Protein AF-0000000074337433 (afdb_homodimer)

InterPro domains:
  IPR002885 Pentatricopeptide repeat [PF01535] (110-138)
  IPR002885 Pentatricopeptide repeat [PF01535] (180-199)
  IPR002885 Pentatricopeptide repeat [PF01535] (210-237)
  IPR002885 Pentatricopeptide repeat [TIGR00756] (15-44)
  IPR002885 Pentatricopeptide repeat [TIGR00756] (110-143)
  IPR011990 Tetratricopeptide-like helical domain superfamily [G3DSA:1.25.40.10] (12-173)
  IPR011990 Tetratricopeptide-like helical domain superfamily [G3DSA:1.25.40.10] (174-321)
  IPR046848 E motif [PF20431] (252-314)
  IPR046960 Pentatricopeptide repeat-containing protein At4g14850-like, plant [PTHR47926] (15-316)

Foldseek 3Di:
DLPVQVVDPLVSLLVVLQVCVVVPVLVVLLSNVVSCVVVVNDHDPSSLLSNLSSCLLQLPLVSNVVSCVVCVVPQDQVNLLSVLLSCLLSPNLVVSVVSLVPHDDHDPSSLLSNLLSLLLVLVLVVSVVSVVVCVVVVPQDEPSNLLSNLLSQQQNADPPPPPVSSNVRVPSVDRSVPRPRPDLGPLVVNVVCLVCCCVPRNYDDDLSSLLSNLLNCLQNVVLVVNVVSQVPDPDHHALSNLVSNLLSCLVVLVLVSNVVSLVRHCVRPVLALVSLVSNLSSCVVVVVVVVNVVSVVSNVVSVSPPVPCCCVSVPHNPPVVD/DLPPQVVDPLVSLLVVLQVCVVVPVLVVLLSNVVSCVVVVNDHDPSSLLSNLSSCLLQLPLVSNVVSCVVCVVPQDQVNLLSVLLSCLLSVNLVVSVVSLVPHDDHDPSSLLSNLLSLLLVQVLVVSVVSVVVCVVVVPQDEPSNLLSNLLSQQQNADPPPPPVSSLLRVPSVDNSQPRPSQDLGVLVVNVVCLVCCCVPRNYDDDLSSLLSNLLNCLQNVVLVVNVVSQVPDPDHHALSNLVSNLLSCLVVLVLVSNVVSLVRHCVRPVLALVSLVSNLSSCVVVVVVVVNVVSVVSNVVSVSPDVPVCCPSVPHNPPVPD

Sequence (644 aa):
MGGEYLNMGRDDVGTMMVWYVQVKVFYECLEIYDQMVELKVKPDNIAFVAVSGACVCVGKLEKGKEVHEYIERRMDSFLCTTFVDFYAKCGCIGTAIGIFETSKDKHLLTWNAILVGFAMHGHGEMLLSYFSKMVKNRVKLDEVTFLGVLVGCIVTWNGVEDRDRGRRYREFANYVTMVGCNNAGLIDEARGLFDEMESVYGVPKELKHYGCMADLLGRAGLIKEAINMIENMPMAGDVFVWGSLLGDCRLHGNVEVAEKDAEHIMEISPEDGGVYSTMADIYANAKRWDDLTKIRSLRDSRRVNKNVGCSLLQLDSAQWRSMGGEYLNMGRDDVGTMMVWYVQVKVFYECLEIYDQMVELKVKPDNIAFVAVSGACVCVGKLEKGKEVHEYIERRMDSFLCTTFVDFYAKCGCIGTAIGIFETSKDKHLLTWNAILVGFAMHGHGEMLLSYFSKMVKNRVKLDEVTFLGVLVGCIVTWNGVEDRDRGRRYREFANYVTMVGCNNAGLIDEARGLFDEMESVYGVPKELKHYGCMADLLGRAGLIKEAINMIENMPMAGDVFVWGSLLGDCRLHGNVEVAEKDAEHIMEISPEDGGVYSTMADIYANAKRWDDLTKIRSLRDSRRVNKNVGCSLLQLDSAQWRS

Radius of gyration: 23.96 Å; Cα contacts (8 Å, |Δi|>4): 989; chains: 2; bounding box: 66×58×56 Å

Structure (mmCIF, N/CA/C/O backbone):
data_AF-0000000074337433-model_v1
#
loop_
_entity.id
_entity.type
_entity.pdbx_description
1 polymer 'Pentatricopeptide repeat (PPR) superfamily protein'
#
loop_
_atom_site.group_PDB
_atom_site.id
_atom_site.type_symbol
_atom_site.label_atom_id
_atom_site.label_alt_id
_atom_site.label_comp_id
_atom_site.label_asym_id
_atom_site.label_entity_id
_atom_site.label_seq_id
_atom_site.pdbx_PDB_ins_code
_atom_site.Cartn_x
_atom_site.Cartn_y
_atom_site.Cartn_z
_atom_site.occupancy
_atom_site.B_iso_or_equiv
_atom_site.auth_seq_id
_atom_site.auth_comp_id
_atom_site.auth_asym_id
_atom_site.auth_atom_id
_atom_site.pdbx_PDB_model_num
ATOM 1 N N . MET A 1 1 ? -18.562 -11.977 -17.047 1 33.38 1 MET A N 1
ATOM 2 C CA . MET A 1 1 ? -18.125 -12.391 -15.719 1 33.38 1 MET A CA 1
ATOM 3 C C . MET A 1 1 ? -18.875 -11.633 -14.641 1 33.38 1 MET A C 1
ATOM 5 O O . MET A 1 1 ? -18.797 -11.977 -13.461 1 33.38 1 MET A O 1
ATOM 9 N N . GLY A 1 2 ? -19.438 -10.555 -15.008 1 39 2 GLY A N 1
ATOM 10 C CA . GLY A 1 2 ? -20.219 -9.609 -14.219 1 39 2 GLY A CA 1
ATOM 11 C C . GLY A 1 2 ? -21.469 -10.219 -13.625 1 39 2 GLY A C 1
ATOM 12 O O . GLY A 1 2 ? -21.984 -9.727 -12.617 1 39 2 GLY A O 1
ATOM 13 N N . GLY A 1 3 ? -21.953 -11.164 -14.344 1 41.81 3 GLY A N 1
ATOM 14 C CA . GLY A 1 3 ? -23.312 -11.555 -14.023 1 41.81 3 GLY A CA 1
ATOM 15 C C . GLY A 1 3 ? -23.422 -12.32 -12.719 1 41.81 3 GLY A C 1
ATOM 16 O O . GLY A 1 3 ? -24.5 -12.391 -12.125 1 41.81 3 GLY A O 1
ATOM 17 N N . GLU A 1 4 ? -22.422 -13.047 -12.422 1 48.38 4 GLU A N 1
ATOM 18 C CA . GLU A 1 4 ? -22.609 -14 -11.328 1 48.38 4 GLU A CA 1
ATOM 19 C C . GLU A 1 4 ? -22.641 -13.297 -9.977 1 48.38 4 GLU A C 1
ATOM 21 O O . GLU A 1 4 ? -23.219 -13.812 -9.023 1 48.38 4 GLU A O 1
ATOM 26 N N . TYR A 1 5 ? -22.062 -12.18 -9.938 1 51.59 5 TYR A N 1
ATOM 27 C CA . TYR A 1 5 ? -21.984 -11.609 -8.602 1 51.59 5 TYR A CA 1
ATOM 28 C C . TYR A 1 5 ? -23.344 -11.094 -8.148 1 51.59 5 TYR A C 1
ATOM 30 O O . TYR A 1 5 ? -23.625 -11.047 -6.945 1 51.59 5 TYR A O 1
ATOM 38 N N . LEU A 1 6 ? -24.156 -10.727 -9.172 1 49.97 6 LEU A N 1
ATOM 39 C CA . LEU A 1 6 ? -25.391 -10.031 -8.828 1 49.97 6 LEU A CA 1
ATOM 40 C C . LEU A 1 6 ? -26.438 -11.008 -8.305 1 49.97 6 LEU A C 1
ATOM 42 O O . LEU A 1 6 ? -27.484 -10.594 -7.785 1 49.97 6 LEU A O 1
ATOM 46 N N . ASN A 1 7 ? -26.141 -12.266 -8.5 1 50.66 7 ASN A N 1
ATOM 47 C CA . ASN A 1 7 ? -27.141 -13.117 -7.875 1 50.66 7 ASN A CA 1
ATOM 48 C C . ASN A 1 7 ? -27 -13.133 -6.355 1 50.66 7 ASN A C 1
ATOM 50 O O . ASN A 1 7 ? -27.797 -13.766 -5.66 1 50.66 7 ASN A O 1
ATOM 54 N N . MET A 1 8 ? -26.047 -12.383 -5.918 1 52.62 8 MET A N 1
ATOM 55 C CA . MET A 1 8 ? -25.875 -12.312 -4.469 1 52.62 8 MET A CA 1
ATOM 56 C C . MET A 1 8 ? -26.734 -11.203 -3.875 1 52.62 8 MET A C 1
ATOM 58 O O . MET A 1 8 ? -27.109 -10.258 -4.574 1 52.62 8 MET A O 1
ATOM 62 N N . GLY A 1 9 ? -27.406 -11.453 -2.879 1 56.41 9 GLY A N 1
ATOM 63 C CA . GLY A 1 9 ? -28.141 -10.414 -2.168 1 56.41 9 GLY A CA 1
ATOM 64 C C . GLY A 1 9 ? -27.359 -9.117 -2.055 1 56.41 9 GLY A C 1
ATOM 65 O O . GLY A 1 9 ? -26.125 -9.117 -2.123 1 56.41 9 GLY A O 1
ATOM 66 N N . ARG A 1 10 ? -28.062 -7.957 -2.215 1 52.97 10 ARG A N 1
ATOM 67 C CA . ARG A 1 10 ? -27.547 -6.598 -2.227 1 52.97 10 ARG A CA 1
ATOM 68 C C . ARG A 1 10 ? -26.375 -6.453 -1.255 1 52.97 10 ARG A C 1
ATOM 70 O O . ARG A 1 10 ? -25.344 -5.863 -1.595 1 52.97 10 ARG A O 1
ATOM 77 N N . ASP A 1 11 ? -26.562 -7.008 -0.045 1 59.69 11 ASP A N 1
ATOM 78 C CA . ASP A 1 11 ? -25.562 -6.867 1.013 1 59.69 11 ASP A CA 1
ATOM 79 C C . ASP A 1 11 ? -24.297 -7.629 0.668 1 59.69 11 ASP A C 1
ATOM 81 O O . ASP A 1 11 ? -23.188 -7.211 1.041 1 59.69 11 ASP A O 1
ATOM 85 N N . ASP A 1 12 ? -24.438 -8.438 -0.288 1 72.38 12 ASP A N 1
ATOM 86 C CA . ASP A 1 12 ? -23.312 -9.297 -0.619 1 72.38 12 ASP A CA 1
ATOM 87 C C . ASP A 1 12 ? -22.406 -8.648 -1.668 1 72.38 12 ASP A C 1
ATOM 89 O O . ASP A 1 12 ? -21.188 -8.781 -1.61 1 72.38 12 ASP A O 1
ATOM 93 N N . VAL A 1 13 ? -23.125 -7.727 -2.387 1 81.81 13 VAL A N 1
ATOM 94 C CA . VAL A 1 13 ? -22.359 -7.137 -3.482 1 81.81 13 VAL A CA 1
ATOM 95 C C . VAL A 1 13 ? -21.391 -6.09 -2.934 1 81.81 13 VAL A C 1
ATOM 97 O O . VAL A 1 13 ? -20.219 -6.051 -3.318 1 81.81 13 VAL A O 1
ATOM 100 N N . GLY A 1 14 ? -21.891 -5.262 -1.968 1 83.44 14 GLY A N 1
ATOM 101 C CA . GLY A 1 14 ? -21.016 -4.289 -1.318 1 83.44 14 GLY A CA 1
ATOM 102 C C . GLY A 1 14 ? -19.844 -4.922 -0.599 1 83.44 14 GLY A C 1
ATOM 103 O O . GLY A 1 14 ? -18.719 -4.426 -0.679 1 83.44 14 GLY A O 1
ATOM 104 N N . THR A 1 15 ? -20.141 -6.004 0.014 1 83.62 15 THR A N 1
ATOM 105 C CA . THR A 1 15 ? -19.109 -6.727 0.737 1 83.62 15 THR A CA 1
ATOM 106 C C . THR A 1 15 ? -18.047 -7.254 -0.224 1 83.62 15 THR A C 1
ATOM 108 O O . THR A 1 15 ? -16.844 -7.156 0.053 1 83.62 15 THR A O 1
ATOM 111 N N . MET A 1 16 ? -18.5 -7.746 -1.313 1 84.38 16 MET A N 1
ATOM 112 C CA . MET A 1 16 ? -17.578 -8.258 -2.328 1 84.38 16 MET A CA 1
ATOM 113 C C . MET A 1 16 ? -16.703 -7.141 -2.879 1 84.38 16 MET A C 1
ATOM 115 O O . MET A 1 16 ? -15.5 -7.328 -3.064 1 84.38 16 MET A O 1
ATOM 119 N N . MET A 1 17 ? -17.297 -6.035 -3.143 1 90.06 17 MET A N 1
ATOM 120 C CA . MET A 1 17 ? -16.562 -4.883 -3.658 1 90.06 17 MET A CA 1
ATOM 121 C C . MET A 1 17 ? -15.469 -4.461 -2.688 1 90.06 17 MET A C 1
ATOM 123 O O . MET A 1 17 ? -14.336 -4.211 -3.096 1 90.06 17 MET A O 1
ATOM 127 N N . VAL A 1 18 ? -15.797 -4.426 -1.445 1 89.25 18 VAL A N 1
ATOM 128 C CA . VAL A 1 18 ? -14.836 -4.047 -0.409 1 89.25 18 VAL A CA 1
ATOM 129 C C . VAL A 1 18 ? -13.688 -5.051 -0.379 1 89.25 18 VAL A C 1
ATOM 131 O O . VAL A 1 18 ? -12.523 -4.664 -0.286 1 89.25 18 VAL A O 1
ATOM 134 N N . TRP A 1 19 ? -14.047 -6.262 -0.498 1 84.94 19 TRP A N 1
ATOM 135 C CA . TRP A 1 19 ? -13.016 -7.301 -0.49 1 84.94 19 TRP A CA 1
ATOM 136 C C . TRP A 1 19 ? -12.062 -7.125 -1.666 1 84.94 19 TRP A C 1
ATOM 138 O O . TRP A 1 19 ? -10.844 -7.234 -1.504 1 84.94 19 TRP A O 1
ATOM 148 N N . TYR A 1 20 ? -12.562 -6.832 -2.855 1 83.44 20 TYR A N 1
ATOM 149 C CA . TYR A 1 20 ? -11.742 -6.629 -4.043 1 83.44 20 TYR A CA 1
ATOM 150 C C . TYR A 1 20 ? -10.773 -5.469 -3.846 1 83.44 20 TYR A C 1
ATOM 152 O O . TYR A 1 20 ? -9.609 -5.555 -4.238 1 83.44 20 TYR A O 1
ATOM 160 N N . VAL A 1 21 ? -11.203 -4.441 -3.201 1 84.75 21 VAL A N 1
ATOM 161 C CA . VAL A 1 21 ? -10.352 -3.285 -2.949 1 84.75 21 VAL A CA 1
ATOM 162 C C . VAL A 1 21 ? -9.266 -3.654 -1.939 1 84.75 21 VAL A C 1
ATOM 164 O O . VAL A 1 21 ? -8.094 -3.297 -2.113 1 84.75 21 VAL A O 1
ATOM 167 N N . GLN A 1 22 ? -9.664 -4.391 -0.957 1 79.12 22 GLN A N 1
ATOM 168 C CA . GLN A 1 22 ? -8.742 -4.773 0.102 1 79.12 22 GLN A CA 1
ATOM 169 C C . GLN A 1 22 ? -7.609 -5.645 -0.442 1 79.12 22 GLN A C 1
ATOM 171 O O . GLN A 1 22 ? -6.469 -5.547 0.013 1 79.12 22 GLN A O 1
ATOM 176 N N . VAL A 1 23 ? -7.996 -6.477 -1.445 1 73.38 23 VAL A N 1
ATOM 177 C CA . VAL A 1 23 ? -6.973 -7.355 -1.995 1 73.38 23 VAL A CA 1
ATOM 178 C C . VAL A 1 23 ? -6.363 -6.723 -3.244 1 73.38 23 VAL A C 1
ATOM 180 O O . VAL A 1 23 ? -5.684 -7.398 -4.02 1 73.38 23 VAL A O 1
ATOM 183 N N . LYS A 1 24 ? -6.754 -5.488 -3.559 1 75.56 24 LYS A N 1
ATOM 184 C CA . LYS A 1 24 ? -6.152 -4.633 -4.574 1 75.56 24 LYS A CA 1
ATOM 185 C C . LYS A 1 24 ? -6.566 -5.066 -5.977 1 75.56 24 LYS A C 1
ATOM 187 O O . LYS A 1 24 ? -5.777 -4.977 -6.922 1 75.56 24 LYS A O 1
ATOM 192 N N . VAL A 1 25 ? -7.578 -5.715 -6.074 1 78.75 25 VAL A N 1
ATOM 193 C CA . VAL A 1 25 ? -8.195 -6.035 -7.355 1 78.75 25 VAL A CA 1
ATOM 194 C C . VAL A 1 25 ? -9.242 -4.98 -7.707 1 78.75 25 VAL A C 1
ATOM 196 O O . VAL A 1 25 ? -10.445 -5.242 -7.645 1 78.75 25 VAL A O 1
ATOM 199 N N . PHE A 1 26 ? -8.812 -3.898 -8.141 1 82.62 26 PHE A N 1
ATOM 200 C CA . PHE A 1 26 ? -9.609 -2.678 -8.227 1 82.62 26 PHE A CA 1
ATOM 201 C C . PHE A 1 26 ? -10.523 -2.715 -9.445 1 82.62 26 PHE A C 1
ATOM 203 O O . PHE A 1 26 ? -11.68 -2.283 -9.375 1 82.62 26 PHE A O 1
ATOM 210 N N . TYR A 1 27 ? -10.047 -3.252 -10.508 1 81.69 27 TYR A N 1
ATOM 211 C CA . TYR A 1 27 ? -10.812 -3.217 -11.75 1 81.69 27 TYR A CA 1
ATOM 212 C C . TYR A 1 27 ? -12.055 -4.094 -11.648 1 81.69 27 TYR A C 1
ATOM 214 O O . TYR A 1 27 ? -13.094 -3.766 -12.219 1 81.69 27 TYR A O 1
ATOM 222 N N . GLU A 1 28 ? -11.883 -5.18 -10.93 1 82.38 28 GLU A N 1
ATOM 223 C CA . GLU A 1 28 ? -13.062 -6.008 -10.703 1 82.38 28 GLU A CA 1
ATOM 224 C C . GLU A 1 28 ? -14.117 -5.262 -9.898 1 82.38 28 GLU A C 1
ATOM 226 O O . GLU A 1 28 ? -15.32 -5.391 -10.164 1 82.38 28 GLU A O 1
ATOM 231 N N . CYS A 1 29 ? -13.672 -4.547 -8.914 1 89.88 29 CYS A N 1
ATOM 232 C CA . CYS A 1 29 ? -14.586 -3.721 -8.141 1 89.88 29 CYS A CA 1
ATOM 233 C C . CYS A 1 29 ? -15.336 -2.748 -9.039 1 89.88 29 CYS A C 1
ATOM 235 O O . CYS A 1 29 ? -16.562 -2.627 -8.953 1 89.88 29 CYS A O 1
ATOM 237 N N . LEU A 1 30 ? -14.625 -2.113 -9.953 1 92.88 30 LEU A N 1
ATOM 238 C CA . LEU A 1 30 ? -15.234 -1.148 -10.867 1 92.88 30 LEU A CA 1
ATOM 239 C C . LEU A 1 30 ? -16.234 -1.831 -11.797 1 92.88 30 LEU A C 1
ATOM 241 O O . LEU A 1 30 ? -17.297 -1.281 -12.078 1 92.88 30 LEU A O 1
ATOM 245 N N . GLU A 1 31 ? -15.836 -3 -12.219 1 90.38 31 GLU A N 1
ATOM 246 C CA . GLU A 1 31 ? -16.719 -3.75 -13.102 1 90.38 31 GLU A CA 1
ATOM 247 C C . GLU A 1 31 ? -18.016 -4.121 -12.391 1 90.38 31 GLU A C 1
ATOM 249 O O . GLU A 1 31 ? -19.094 -4.059 -12.992 1 90.38 31 GLU A O 1
ATOM 254 N N . ILE A 1 32 ? -17.922 -4.559 -11.18 1 90.94 32 ILE A N 1
ATOM 255 C CA . ILE A 1 32 ? -19.109 -4.906 -10.406 1 90.94 32 ILE A CA 1
ATOM 256 C C . ILE A 1 32 ? -20.016 -3.684 -10.281 1 90.94 32 ILE A C 1
ATOM 258 O O . ILE A 1 32 ? -21.234 -3.783 -10.461 1 90.94 32 ILE A O 1
ATOM 262 N N . TYR A 1 33 ? -19.438 -2.551 -9.992 1 94.19 33 TYR A N 1
ATOM 263 C CA . TYR A 1 33 ? -20.219 -1.323 -9.898 1 94.19 33 TYR A CA 1
ATOM 264 C C . TYR A 1 33 ? -20.922 -1.027 -11.211 1 94.19 33 TYR A C 1
ATOM 266 O O . TYR A 1 33 ? -22.109 -0.685 -11.219 1 94.19 33 TYR A O 1
ATOM 274 N N . ASP A 1 34 ? -20.203 -1.129 -12.273 1 92.94 34 ASP A N 1
ATOM 275 C CA . ASP A 1 34 ? -20.781 -0.875 -13.586 1 92.94 34 ASP A CA 1
ATOM 276 C C . ASP A 1 34 ? -21.969 -1.809 -13.852 1 92.94 34 ASP A C 1
ATOM 278 O O . ASP A 1 34 ? -22.984 -1.39 -14.414 1 92.94 34 ASP A O 1
ATOM 282 N N . GLN A 1 35 ? -21.766 -3.002 -13.477 1 89.94 35 GLN A N 1
ATOM 283 C CA . GLN A 1 35 ? -22.844 -3.971 -13.641 1 89.94 35 GLN A CA 1
ATOM 284 C C . GLN A 1 35 ? -24.062 -3.594 -12.797 1 89.94 35 GLN A C 1
ATOM 286 O O . GLN A 1 35 ? -25.203 -3.738 -13.242 1 89.94 35 GLN A O 1
ATOM 291 N N . MET A 1 36 ? -23.828 -3.125 -11.57 1 89.19 36 MET A N 1
ATOM 292 C CA . MET A 1 36 ? -24.922 -2.682 -10.719 1 89.19 36 MET A CA 1
ATOM 293 C C . MET A 1 36 ? -25.719 -1.562 -11.398 1 89.19 36 MET A C 1
ATOM 295 O O . MET A 1 36 ? -26.953 -1.585 -11.406 1 89.19 36 MET A O 1
ATOM 299 N N . VAL A 1 37 ? -25.016 -0.656 -11.93 1 88.38 37 VAL A N 1
ATOM 300 C CA . VAL A 1 37 ? -25.656 0.489 -12.578 1 88.38 37 VAL A CA 1
ATOM 301 C C . VAL A 1 37 ? -26.422 0.026 -13.82 1 88.38 37 VAL A C 1
ATOM 303 O O . VAL A 1 37 ? -27.562 0.437 -14.039 1 88.38 37 VAL A O 1
ATOM 306 N N . GLU A 1 38 ? -25.781 -0.827 -14.578 1 89.38 38 GLU A N 1
ATOM 307 C CA . GLU A 1 38 ? -26.391 -1.332 -15.797 1 89.38 38 GLU A CA 1
ATOM 308 C C . GLU A 1 38 ? -27.688 -2.094 -15.492 1 89.38 38 GLU A C 1
ATOM 310 O O . GLU A 1 38 ? -28.672 -1.969 -16.219 1 89.38 38 GLU A O 1
ATOM 315 N N . LEU A 1 39 ? -27.641 -2.84 -14.43 1 88.5 39 LEU A N 1
ATOM 316 C CA . LEU A 1 39 ? -28.781 -3.666 -14.062 1 88.5 39 LEU A CA 1
ATOM 317 C C . LEU A 1 39 ? -29.766 -2.887 -13.18 1 88.5 39 LEU A C 1
ATOM 319 O O . LEU A 1 39 ? -30.734 -3.449 -12.672 1 88.5 39 LEU A O 1
ATOM 323 N N . LYS A 1 40 ? -29.484 -1.6 -12.891 1 87.25 40 LYS A N 1
ATOM 324 C CA . LYS A 1 40 ? -30.312 -0.682 -12.133 1 87.25 40 LYS A CA 1
ATOM 325 C C . LYS A 1 40 ? -30.469 -1.137 -10.68 1 87.25 40 LYS A C 1
ATOM 327 O O . LYS A 1 40 ? -31.547 -1.066 -10.109 1 87.25 40 LYS A O 1
ATOM 332 N N . VAL A 1 41 ? -29.469 -1.808 -10.266 1 86.56 41 VAL A N 1
ATOM 333 C CA . VAL A 1 41 ? -29.375 -2.105 -8.836 1 86.56 41 VAL A CA 1
ATOM 334 C C . VAL A 1 41 ? -28.781 -0.914 -8.102 1 86.56 41 VAL A C 1
ATOM 336 O O . VAL A 1 41 ? -27.688 -0.457 -8.438 1 86.56 41 VAL A O 1
ATOM 339 N N . LYS A 1 42 ? -29.453 -0.406 -7.137 1 85.5 42 LYS A N 1
ATOM 340 C CA . LYS A 1 42 ? -28.984 0.78 -6.422 1 85.5 42 LYS A CA 1
ATOM 341 C C . LYS A 1 42 ? -27.812 0.447 -5.512 1 85.5 42 LYS A C 1
ATOM 343 O O . LYS A 1 42 ? -27.953 -0.321 -4.559 1 85.5 42 LYS A O 1
ATOM 348 N N . PRO A 1 43 ? -26.703 1.054 -5.758 1 87.81 43 PRO A N 1
ATOM 349 C CA . PRO A 1 43 ? -25.578 0.831 -4.859 1 87.81 43 PRO A CA 1
ATOM 350 C C . PRO A 1 43 ? -25.781 1.463 -3.484 1 87.81 43 PRO A C 1
ATOM 352 O O . PRO A 1 43 ? -26.453 2.49 -3.367 1 87.81 43 PRO A O 1
ATOM 355 N N . ASP A 1 44 ? -25.281 0.839 -2.475 1 86.75 44 ASP A N 1
ATOM 356 C CA . ASP A 1 44 ? -25.344 1.409 -1.133 1 86.75 44 ASP A CA 1
ATOM 357 C C . ASP A 1 44 ? -24.078 2.18 -0.802 1 86.75 44 ASP A C 1
ATOM 359 O O . ASP A 1 44 ? -23.188 2.307 -1.645 1 86.75 44 ASP A O 1
ATOM 363 N N . ASN A 1 45 ? -23.953 2.75 0.383 1 87.25 45 ASN A N 1
ATOM 364 C CA . ASN A 1 45 ? -22.828 3.582 0.793 1 87.25 45 ASN A CA 1
ATOM 365 C C . ASN A 1 45 ? -21.516 2.807 0.744 1 87.25 45 ASN A C 1
ATOM 367 O O . ASN A 1 45 ? -20.469 3.357 0.369 1 87.25 45 ASN A O 1
ATOM 371 N N . ILE A 1 46 ? -21.656 1.556 1.062 1 89 46 ILE A N 1
ATOM 372 C CA . ILE A 1 46 ? -20.469 0.72 1.074 1 89 46 ILE A CA 1
ATOM 373 C C . ILE A 1 46 ? -19.922 0.58 -0.345 1 89 46 ILE A C 1
ATOM 375 O O . ILE A 1 46 ? -18.703 0.626 -0.557 1 89 46 ILE A O 1
ATOM 379 N N . ALA A 1 47 ? -20.812 0.395 -1.235 1 90.56 47 ALA A N 1
ATOM 380 C CA . ALA A 1 47 ? -20.406 0.294 -2.639 1 90.56 47 ALA A CA 1
ATOM 381 C C . ALA A 1 47 ? -19.766 1.588 -3.121 1 90.56 47 ALA A C 1
ATOM 383 O O . ALA A 1 47 ? -18.766 1.558 -3.852 1 90.56 47 ALA A O 1
ATOM 384 N N . PHE A 1 48 ? -20.297 2.693 -2.709 1 92.31 48 PHE A N 1
ATOM 385 C CA . PHE A 1 48 ? -19.75 3.986 -3.117 1 92.31 48 PHE A CA 1
ATOM 386 C C . PHE A 1 48 ? -18.359 4.195 -2.545 1 92.31 48 PHE A C 1
ATOM 388 O O . PHE A 1 48 ? -17.469 4.707 -3.23 1 92.31 48 PHE A O 1
ATOM 395 N N . VAL A 1 49 ? -18.141 3.795 -1.301 1 92.19 49 VAL A N 1
ATOM 396 C CA . VAL A 1 49 ? -16.828 3.904 -0.673 1 92.19 49 VAL A CA 1
ATOM 397 C C . VAL A 1 49 ? -15.82 3.016 -1.407 1 92.19 49 VAL A C 1
ATOM 399 O O . VAL A 1 49 ? -14.719 3.457 -1.748 1 92.19 49 VAL A O 1
ATOM 402 N N . ALA A 1 50 ? -16.25 1.81 -1.741 1 93.44 50 ALA A N 1
ATOM 403 C CA . ALA A 1 50 ? -15.367 0.848 -2.404 1 93.44 50 ALA A CA 1
ATOM 404 C C . ALA A 1 50 ? -14.977 1.33 -3.799 1 93.44 50 ALA A C 1
ATOM 406 O O . ALA A 1 50 ? -13.797 1.305 -4.164 1 93.44 50 ALA A O 1
ATOM 407 N N . VAL A 1 51 ? -15.992 1.816 -4.547 1 95.25 51 VAL A N 1
ATOM 408 C CA . VAL A 1 51 ? -15.719 2.217 -5.922 1 95.25 51 VAL A CA 1
ATOM 409 C C . VAL A 1 51 ? -14.852 3.475 -5.938 1 95.25 51 VAL A C 1
ATOM 411 O O . VAL A 1 51 ? -13.961 3.613 -6.777 1 95.25 51 VAL A O 1
ATOM 414 N N . SER A 1 52 ? -15.078 4.406 -5.047 1 93.81 52 SER A N 1
ATOM 415 C CA . SER A 1 52 ? -14.25 5.605 -4.957 1 93.81 52 SER A CA 1
ATOM 416 C C . SER A 1 52 ? -12.797 5.25 -4.648 1 93.81 52 SER A C 1
ATOM 418 O O . SER A 1 52 ? -11.875 5.812 -5.242 1 93.81 52 SER A O 1
ATOM 420 N N . GLY A 1 53 ? -12.602 4.285 -3.666 1 88.81 53 GLY A N 1
ATOM 421 C CA . GLY A 1 53 ? -11.266 3.816 -3.34 1 88.81 53 GLY A CA 1
ATOM 422 C C . GLY A 1 53 ? -10.562 3.164 -4.512 1 88.81 53 GLY A C 1
ATOM 423 O O . GLY A 1 53 ? -9.375 3.4 -4.738 1 88.81 53 GLY A O 1
ATOM 424 N N . ALA A 1 54 ? -11.336 2.373 -5.223 1 87.69 54 ALA A N 1
ATOM 425 C CA . ALA A 1 54 ? -10.773 1.729 -6.406 1 87.69 54 ALA A CA 1
ATOM 426 C C . ALA A 1 54 ? -10.359 2.764 -7.449 1 87.69 54 ALA A C 1
ATOM 428 O O . ALA A 1 54 ? -9.281 2.662 -8.039 1 87.69 54 ALA A O 1
ATOM 429 N N . CYS A 1 55 ? -11.203 3.77 -7.621 1 89.56 55 CYS A N 1
ATOM 430 C CA . CYS A 1 55 ? -10.914 4.824 -8.586 1 89.56 55 CYS A CA 1
ATOM 431 C C . CYS A 1 55 ? -9.641 5.574 -8.211 1 89.56 55 CYS A C 1
ATOM 433 O O . CYS A 1 55 ? -8.836 5.91 -9.078 1 89.56 55 CYS A O 1
ATOM 435 N N . VAL A 1 56 ? -9.43 5.832 -6.922 1 83.56 56 VAL A N 1
ATOM 436 C CA . VAL A 1 56 ? -8.234 6.52 -6.445 1 83.56 56 VAL A CA 1
ATOM 437 C C . VAL A 1 56 ? -6.992 5.688 -6.762 1 83.56 56 VAL A C 1
ATOM 439 O O . VAL A 1 56 ? -6.012 6.203 -7.297 1 83.56 56 VAL A O 1
ATOM 442 N N . CYS A 1 57 ? -7.125 4.387 -6.555 1 74.69 57 CYS A N 1
ATOM 443 C CA . CYS A 1 57 ? -5.973 3.5 -6.664 1 74.69 57 CYS A CA 1
ATOM 444 C C . CYS A 1 57 ? -5.559 3.318 -8.117 1 74.69 57 CYS A C 1
ATOM 446 O O . CYS A 1 57 ? -4.367 3.205 -8.422 1 74.69 57 CYS A O 1
ATOM 448 N N . VAL A 1 58 ? -6.555 3.379 -9 1 74.69 58 VAL A N 1
ATOM 449 C CA . VAL A 1 58 ? -6.207 3.135 -10.398 1 74.69 58 VAL A CA 1
ATOM 450 C C . VAL A 1 58 ? -6.172 4.457 -11.164 1 74.69 58 VAL A C 1
ATOM 452 O O . VAL A 1 58 ? -5.926 4.473 -12.375 1 74.69 58 VAL A O 1
ATOM 455 N N . GLY A 1 59 ? -6.48 5.551 -10.555 1 76.31 59 GLY A N 1
ATOM 456 C CA . GLY A 1 59 ? -6.398 6.867 -11.172 1 76.31 59 GLY A CA 1
ATOM 457 C C . GLY A 1 59 ? -7.52 7.133 -12.156 1 76.31 59 GLY A C 1
ATOM 458 O O . GLY A 1 59 ? -7.293 7.727 -13.219 1 76.31 59 GLY A O 1
ATOM 459 N N . LYS A 1 60 ? -8.602 6.602 -11.922 1 88.44 60 LYS A N 1
ATOM 460 C CA . LYS A 1 60 ? -9.75 6.82 -12.789 1 88.44 60 LYS A CA 1
ATOM 461 C C . LYS A 1 60 ? -10.625 7.961 -12.273 1 88.44 60 LYS A C 1
ATOM 463 O O . LYS A 1 60 ? -11.727 7.727 -11.773 1 88.44 60 LYS A O 1
ATOM 468 N N . LEU A 1 61 ? -10.227 9.164 -12.453 1 89.81 61 LEU A N 1
ATOM 469 C CA . LEU A 1 61 ? -10.898 10.375 -11.992 1 89.81 61 LEU A CA 1
ATOM 470 C C . LEU A 1 61 ? -12.281 10.508 -12.625 1 89.81 61 LEU A C 1
ATOM 472 O O . LEU A 1 61 ? -13.258 10.805 -11.945 1 89.81 61 LEU A O 1
ATOM 476 N N . GLU A 1 62 ? -12.297 10.219 -13.961 1 93.81 62 GLU A N 1
ATOM 477 C CA . GLU A 1 62 ? -13.555 10.398 -14.672 1 93.81 62 GLU A CA 1
ATOM 478 C C . GLU A 1 62 ? -14.625 9.445 -14.156 1 93.81 62 GLU A C 1
ATOM 480 O O . GLU A 1 62 ? -15.789 9.828 -14.008 1 93.81 62 GLU A O 1
ATOM 485 N N . LYS A 1 63 ? -14.219 8.25 -13.875 1 94.06 63 LYS A N 1
ATOM 486 C CA . LYS A 1 63 ? -15.172 7.297 -13.312 1 94.06 63 LYS A CA 1
ATOM 487 C C . LYS A 1 63 ? -15.648 7.746 -11.938 1 94.06 63 LYS A C 1
ATOM 489 O O . LYS A 1 63 ? -16.844 7.652 -11.633 1 94.06 63 LYS A O 1
ATOM 494 N N . GLY A 1 64 ? -14.75 8.195 -11.117 1 95.12 64 GLY A N 1
ATOM 495 C CA . GLY A 1 64 ? -15.125 8.719 -9.812 1 95.12 64 GLY A CA 1
ATOM 496 C C . GLY A 1 64 ? -16.094 9.891 -9.898 1 95.12 64 GLY A C 1
ATOM 497 O O . GLY A 1 64 ? -17 10.008 -9.086 1 95.12 64 GLY A O 1
ATOM 498 N N . LYS A 1 65 ? -15.875 10.727 -10.852 1 95.56 65 LYS A N 1
ATOM 499 C CA . LYS A 1 65 ? -16.781 11.852 -11.078 1 95.56 65 LYS A CA 1
ATOM 500 C C . LYS A 1 65 ? -18.188 11.375 -11.422 1 95.56 65 LYS A C 1
ATOM 502 O O . LYS A 1 65 ? -19.172 11.93 -10.938 1 95.56 65 LYS A O 1
ATOM 507 N N . GLU A 1 66 ? -18.234 10.375 -12.266 1 94.94 66 GLU A N 1
ATOM 508 C CA . GLU A 1 66 ? -19.531 9.797 -12.625 1 94.94 66 GLU A CA 1
ATOM 509 C C . GLU A 1 66 ? -20.25 9.281 -11.391 1 94.94 66 GLU A C 1
ATOM 511 O O . GLU A 1 66 ? -21.469 9.484 -11.25 1 94.94 66 GLU A O 1
ATOM 516 N N . VAL A 1 67 ? -19.547 8.648 -10.523 1 95.19 67 VAL A N 1
ATOM 517 C CA . VAL A 1 67 ? -20.141 8.117 -9.297 1 95.19 67 VAL A CA 1
ATOM 518 C C . VAL A 1 67 ? -20.641 9.266 -8.422 1 95.19 67 VAL A C 1
ATOM 520 O O . VAL A 1 67 ? -21.75 9.203 -7.879 1 95.19 67 VAL A O 1
ATOM 523 N N . HIS A 1 68 ? -19.781 10.281 -8.25 1 94.62 68 HIS A N 1
ATOM 524 C CA . HIS A 1 68 ? -20.156 11.445 -7.461 1 94.62 68 HIS A CA 1
ATOM 525 C C . HIS A 1 68 ? -21.422 12.094 -7.992 1 94.62 68 HIS A C 1
ATOM 527 O O . HIS A 1 68 ? -22.312 12.453 -7.219 1 94.62 68 HIS A O 1
ATOM 533 N N . GLU A 1 69 ? -21.5 12.164 -9.312 1 92.38 69 GLU A N 1
ATOM 534 C CA . GLU A 1 69 ? -22.688 12.75 -9.93 1 92.38 69 GLU A CA 1
ATOM 535 C C . GLU A 1 69 ? -23.938 11.922 -9.625 1 92.38 69 GLU A C 1
ATOM 537 O O . GLU A 1 69 ? -25.016 12.469 -9.406 1 92.38 69 GLU A O 1
ATOM 542 N N . TYR A 1 70 ? -23.719 10.703 -9.602 1 88.81 70 TYR A N 1
ATOM 543 C CA . TYR A 1 70 ? -24.812 9.781 -9.328 1 88.81 70 TYR A CA 1
ATOM 544 C C . TYR A 1 70 ? -25.359 9.984 -7.918 1 88.81 70 TYR A C 1
ATOM 546 O O . TYR A 1 70 ? -26.562 9.898 -7.691 1 88.81 70 TYR A O 1
ATOM 554 N N . ILE A 1 71 ? -24.469 10.328 -6.969 1 87.75 71 ILE A N 1
ATOM 555 C CA . ILE A 1 71 ? -24.891 10.328 -5.574 1 87.75 71 ILE A CA 1
ATOM 556 C C . ILE A 1 71 ? -25.094 11.766 -5.098 1 87.75 71 ILE A C 1
ATOM 558 O O . ILE A 1 71 ? -25.5 12 -3.961 1 87.75 71 ILE A O 1
ATOM 562 N N . GLU A 1 72 ? -24.734 12.672 -5.773 1 80.06 72 GLU A N 1
ATOM 563 C CA . GLU A 1 72 ? -24.641 14.062 -5.355 1 80.06 72 GLU A CA 1
ATOM 564 C C . GLU A 1 72 ? -25.891 14.516 -4.613 1 80.06 72 GLU A C 1
ATOM 566 O O . GLU A 1 72 ? -25.797 15.211 -3.604 1 80.06 72 GLU A O 1
ATOM 571 N N . ARG A 1 73 ? -26.984 14.016 -5.008 1 74.69 73 ARG A N 1
ATOM 572 C CA . ARG A 1 73 ? -28.219 14.477 -4.375 1 74.69 73 ARG A CA 1
ATOM 573 C C . ARG A 1 73 ? -28.5 13.688 -3.1 1 74.69 73 ARG A C 1
ATOM 575 O O . ARG A 1 73 ? -29.375 14.07 -2.316 1 74.69 73 ARG A O 1
ATOM 582 N N . ARG A 1 74 ? -27.734 12.758 -2.805 1 78 74 ARG A N 1
ATOM 583 C CA . ARG A 1 74 ? -28.047 11.883 -1.68 1 78 74 ARG A CA 1
ATOM 584 C C . ARG A 1 74 ? -26.844 11.695 -0.777 1 78 74 ARG A C 1
ATOM 586 O O . ARG A 1 74 ? -26.766 10.742 -0.004 1 78 74 ARG A O 1
ATOM 593 N N . MET A 1 75 ? -25.938 12.695 -0.859 1 80.94 75 MET A N 1
ATOM 594 C CA . MET A 1 75 ? -24.688 12.461 -0.135 1 80.94 75 MET A CA 1
ATOM 595 C C . MET A 1 75 ? -24.859 12.766 1.35 1 80.94 75 MET A C 1
ATOM 597 O O . MET A 1 75 ? -25.312 13.852 1.718 1 80.94 75 MET A O 1
ATOM 601 N N . ASP A 1 76 ? -24.766 11.797 2.127 1 81.62 76 ASP A N 1
ATOM 602 C CA . ASP A 1 76 ? -24.719 12.023 3.568 1 81.62 76 ASP A CA 1
ATOM 603 C C . ASP A 1 76 ? -23.312 12.453 4.012 1 81.62 76 ASP A C 1
ATOM 605 O O . ASP A 1 76 ? -22.438 12.695 3.176 1 81.62 76 ASP A O 1
ATOM 609 N N . SER A 1 77 ? -23.188 12.602 5.273 1 77.31 77 SER A N 1
ATOM 610 C CA . SER A 1 77 ? -21.938 13.141 5.812 1 77.31 77 SER A CA 1
ATOM 611 C C . SER A 1 77 ? -20.766 12.203 5.523 1 77.31 77 SER A 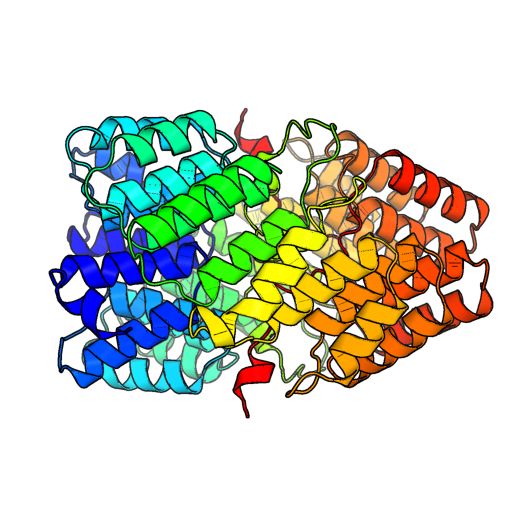C 1
ATOM 613 O O . SER A 1 77 ? -19.656 12.664 5.25 1 77.31 77 SER A O 1
ATOM 615 N N . PHE A 1 78 ? -21.047 10.992 5.562 1 80.25 78 PHE A N 1
ATOM 616 C CA . PHE A 1 78 ? -19.953 10.047 5.371 1 80.25 78 PHE A CA 1
ATOM 617 C C . PHE A 1 78 ? -19.531 10.008 3.908 1 80.25 78 PHE A C 1
ATOM 619 O O . PHE A 1 78 ? -18.328 9.914 3.605 1 80.25 78 PHE A O 1
ATOM 626 N N . LEU A 1 79 ? -20.5 10.062 3.045 1 87.88 79 LEU A N 1
ATOM 627 C CA . LEU A 1 79 ? -20.172 10.109 1.627 1 87.88 79 LEU A CA 1
ATOM 628 C C . LEU A 1 79 ? -19.438 11.406 1.28 1 87.88 79 LEU A C 1
ATOM 630 O O . LEU A 1 79 ? -18.578 11.43 0.402 1 87.88 79 LEU A O 1
ATOM 634 N N . CYS A 1 80 ? -19.812 12.43 2.004 1 90 80 CYS A N 1
ATOM 635 C CA . CYS A 1 80 ? -19.078 13.672 1.844 1 90 80 CYS A CA 1
ATOM 636 C C . CYS A 1 80 ? -17.594 13.469 2.137 1 90 80 CYS A C 1
ATOM 638 O O . CYS A 1 80 ? -16.734 13.898 1.366 1 90 80 CYS A O 1
ATOM 640 N N . THR A 1 81 ? -17.281 12.797 3.229 1 90.31 81 THR A N 1
ATOM 641 C CA . THR A 1 81 ? -15.906 12.477 3.592 1 90.31 81 THR A CA 1
ATOM 642 C C . THR A 1 81 ? -15.219 11.695 2.473 1 90.31 81 THR A C 1
ATOM 644 O O . THR A 1 81 ? -14.094 12.016 2.086 1 90.31 81 THR A O 1
ATOM 647 N N . THR A 1 82 ? -15.938 10.734 1.915 1 91.56 82 THR A N 1
ATOM 648 C CA . THR A 1 82 ? -15.406 9.859 0.877 1 91.56 82 THR A CA 1
ATOM 649 C C . THR A 1 82 ? -15.016 10.656 -0.362 1 91.56 82 THR A C 1
ATOM 651 O O . THR A 1 82 ? -13.93 10.461 -0.912 1 91.56 82 THR A O 1
ATOM 654 N N . PHE A 1 83 ? -15.812 11.594 -0.722 1 93.94 83 PHE A N 1
ATOM 655 C CA . PHE A 1 83 ? -15.562 12.266 -1.99 1 93.94 83 PHE A CA 1
ATOM 656 C C . PHE A 1 83 ? -14.648 13.477 -1.79 1 93.94 83 PHE A C 1
ATOM 658 O O . PHE A 1 83 ? -13.969 13.906 -2.725 1 93.94 83 PHE A O 1
ATOM 665 N N . VAL A 1 84 ? -14.562 14.047 -0.547 1 93.19 84 VAL A N 1
ATOM 666 C CA . VAL A 1 84 ? -13.492 14.984 -0.236 1 93.19 84 VAL A CA 1
ATOM 667 C C . VAL A 1 84 ? -12.141 14.281 -0.388 1 93.19 84 VAL A C 1
ATOM 669 O O . VAL A 1 84 ? -11.234 14.805 -1.048 1 93.19 84 VAL A O 1
ATOM 672 N N . ASP A 1 85 ? -12.039 13.078 0.109 1 90.12 85 ASP A N 1
ATOM 673 C CA . ASP A 1 85 ? -10.82 12.273 0.042 1 90.12 85 ASP A CA 1
ATOM 674 C C . ASP A 1 85 ? -10.5 11.883 -1.399 1 90.12 85 ASP A C 1
ATOM 676 O O . ASP A 1 85 ? -9.352 11.992 -1.834 1 90.12 85 ASP A O 1
ATOM 680 N N . PHE A 1 86 ? -11.547 11.523 -2.105 1 91.25 86 PHE A N 1
ATOM 681 C CA . PHE A 1 86 ? -11.383 11.102 -3.49 1 91.25 86 PHE A CA 1
ATOM 682 C C . PHE A 1 86 ? -10.805 12.219 -4.34 1 91.25 86 PHE A C 1
ATOM 684 O O . PHE A 1 86 ? -9.766 12.047 -4.984 1 91.25 86 PHE A O 1
ATOM 691 N N . TYR A 1 87 ? -11.445 13.352 -4.301 1 90.94 87 TYR A N 1
ATOM 692 C CA . TYR A 1 87 ? -11.016 14.461 -5.141 1 90.94 87 TYR A CA 1
ATOM 693 C C . TYR A 1 87 ? -9.656 14.992 -4.695 1 90.94 87 TYR A C 1
ATOM 695 O O . TYR A 1 87 ? -8.828 15.375 -5.527 1 90.94 87 TYR A O 1
ATOM 703 N N . ALA A 1 88 ? -9.383 15.016 -3.393 1 87.06 88 ALA A N 1
ATOM 704 C CA . ALA A 1 88 ? -8.078 15.453 -2.891 1 87.06 88 ALA A CA 1
ATOM 705 C C . ALA A 1 88 ? -6.961 14.547 -3.396 1 87.06 88 ALA A C 1
ATOM 707 O O . ALA A 1 88 ? -5.934 15.023 -3.879 1 87.06 88 ALA A O 1
ATOM 708 N N . LYS A 1 89 ? -7.238 13.297 -3.441 1 80.56 89 LYS A N 1
ATOM 709 C CA . LYS A 1 89 ? -6.203 12.336 -3.803 1 80.56 89 LYS A CA 1
ATOM 710 C C . LYS A 1 89 ? -6.051 12.227 -5.316 1 80.56 89 LYS A C 1
ATOM 712 O O . LYS A 1 89 ? -5.008 11.805 -5.816 1 80.56 89 LYS A O 1
ATOM 717 N N . CYS A 1 90 ? -7.129 12.594 -5.973 1 82.5 90 CYS A N 1
ATOM 718 C CA . CYS A 1 90 ? -7.055 12.555 -7.43 1 82.5 90 CYS A CA 1
ATOM 719 C C . CYS A 1 90 ? -6.539 13.875 -7.984 1 82.5 90 CYS A C 1
ATOM 721 O O . CYS A 1 90 ? -6.488 14.062 -9.203 1 82.5 90 CYS A O 1
ATOM 723 N N . GLY A 1 91 ? -6.207 14.82 -7.148 1 78.62 91 GLY A N 1
ATOM 724 C CA . GLY A 1 91 ? -5.574 16.062 -7.566 1 78.62 91 GLY A CA 1
ATOM 725 C C . GLY A 1 91 ? -6.566 17.172 -7.84 1 78.62 91 GLY A C 1
ATOM 726 O O . GLY A 1 91 ? -6.211 18.203 -8.422 1 78.62 91 GLY A O 1
ATOM 727 N N . CYS A 1 92 ? -7.75 16.906 -7.539 1 90.56 92 CYS A N 1
ATOM 728 C CA . CYS A 1 92 ? -8.789 17.922 -7.699 1 90.56 92 CYS A CA 1
ATOM 729 C C . CYS A 1 92 ? -9.094 18.609 -6.375 1 90.56 92 CYS A C 1
ATOM 731 O O . CYS A 1 92 ? -10.227 18.562 -5.898 1 90.56 92 CYS A O 1
ATOM 733 N N . ILE A 1 93 ? -8.156 19.328 -5.824 1 89.31 93 ILE A N 1
ATOM 734 C CA . ILE A 1 93 ? -8.234 19.906 -4.484 1 89.31 93 ILE A CA 1
ATOM 735 C C . ILE A 1 93 ? -9.32 20.969 -4.445 1 89.31 93 ILE A C 1
ATOM 737 O O . ILE A 1 93 ? -10 21.141 -3.43 1 89.31 93 ILE A O 1
ATOM 741 N N . GLY A 1 94 ? -9.461 21.734 -5.57 1 93.62 94 GLY A N 1
ATOM 742 C CA . GLY A 1 94 ? -10.531 22.719 -5.617 1 93.62 94 GLY A CA 1
ATOM 743 C C . GLY A 1 94 ? -11.914 22.125 -5.43 1 93.62 94 GLY A C 1
ATOM 744 O O . GLY A 1 94 ? -12.727 22.656 -4.672 1 93.62 94 GLY A O 1
ATOM 745 N N . THR A 1 95 ? -12.148 21.016 -6.113 1 95.06 95 THR A N 1
ATOM 746 C CA . THR A 1 95 ? -13.43 20.312 -5.984 1 95.06 95 THR A CA 1
ATOM 747 C C . THR A 1 95 ? -13.602 19.766 -4.574 1 95.06 95 THR A C 1
ATOM 749 O O . THR A 1 95 ? -14.695 19.812 -4.012 1 95.06 95 THR A O 1
ATOM 752 N N . ALA A 1 96 ? -12.547 19.219 -3.996 1 95 96 ALA A N 1
ATOM 753 C CA . ALA A 1 96 ? -12.578 18.703 -2.629 1 95 96 ALA A CA 1
ATOM 754 C C . ALA A 1 96 ? -12.977 19.797 -1.644 1 95 96 ALA A C 1
ATOM 756 O O . ALA A 1 96 ? -13.82 19.578 -0.772 1 95 96 ALA A O 1
ATOM 757 N N . ILE A 1 97 ? -12.375 20.984 -1.847 1 96.38 97 ILE A N 1
ATOM 758 C CA . ILE A 1 97 ? -12.68 22.141 -0.998 1 96.38 97 ILE A CA 1
ATOM 759 C C . ILE A 1 97 ? -14.156 22.5 -1.146 1 96.38 97 ILE A C 1
ATOM 761 O O . ILE A 1 97 ? -14.828 22.781 -0.156 1 96.38 97 ILE A O 1
ATOM 765 N N . GLY A 1 98 ? -14.586 22.484 -2.389 1 95.75 98 GLY A N 1
ATOM 766 C CA . GLY A 1 98 ? -15.984 22.797 -2.635 1 95.75 98 GLY A CA 1
ATOM 767 C C . GLY A 1 98 ? -16.938 21.875 -1.896 1 95.75 98 GLY A C 1
ATOM 768 O O . GLY A 1 98 ? -17.875 22.328 -1.257 1 95.75 98 GLY A O 1
ATOM 769 N N . ILE A 1 99 ? -16.766 20.594 -1.945 1 94.69 99 ILE A N 1
ATOM 770 C CA . ILE A 1 99 ? -17.594 19.609 -1.26 1 94.69 99 ILE A CA 1
ATOM 771 C C . ILE A 1 99 ? -17.5 19.812 0.25 1 94.69 99 ILE A C 1
ATOM 773 O O . ILE A 1 99 ? -18.516 19.828 0.948 1 94.69 99 ILE A O 1
ATOM 777 N N . PHE A 1 100 ? -16.312 20.047 0.771 1 95.38 100 PHE A N 1
ATOM 778 C CA . PHE A 1 100 ? -16.094 20.25 2.193 1 95.38 100 PHE A CA 1
ATOM 779 C C . PHE A 1 100 ? -16.875 21.469 2.695 1 95.38 100 PHE A C 1
ATOM 781 O O . PHE A 1 100 ? -17.578 21.375 3.699 1 95.38 100 PHE A O 1
ATOM 788 N N . GLU A 1 101 ? -16.766 22.547 1.959 1 94.81 101 GLU A N 1
ATOM 789 C CA . GLU A 1 101 ? -17.359 23.797 2.404 1 94.81 101 GLU A CA 1
ATOM 790 C C . GLU A 1 101 ? -18.891 23.734 2.328 1 94.81 101 GLU A C 1
ATOM 792 O O . GLU A 1 101 ? -19.578 24.391 3.111 1 94.81 101 GLU A O 1
ATOM 797 N N . THR A 1 102 ? -19.406 22.922 1.429 1 90.44 102 THR A N 1
ATOM 798 C CA . THR A 1 102 ? -20.844 22.844 1.252 1 90.44 102 THR A CA 1
ATOM 799 C C . THR A 1 102 ? -21.469 21.844 2.223 1 90.44 102 THR A C 1
ATOM 801 O O . THR A 1 102 ? -22.672 21.844 2.449 1 90.44 102 THR A O 1
ATOM 804 N N . SER A 1 103 ? -20.625 21 2.764 1 88.56 103 SER A N 1
ATOM 805 C CA . SER A 1 103 ? -21.141 20.016 3.711 1 88.56 103 SER A CA 1
ATOM 806 C C . SER A 1 103 ? -21.469 20.656 5.055 1 88.56 103 SER A C 1
ATOM 808 O O . SER A 1 103 ? -20.672 21.438 5.582 1 88.56 103 SER A O 1
ATOM 810 N N . LYS A 1 104 ? -22.594 20.359 5.59 1 81.19 104 LYS A N 1
ATOM 811 C CA . LYS A 1 104 ? -23.031 20.953 6.852 1 81.19 104 LYS A CA 1
ATOM 812 C C . LYS A 1 104 ? -22.453 20.188 8.039 1 81.19 104 LYS A C 1
ATOM 814 O O . LYS A 1 104 ? -22 20.797 9.016 1 81.19 104 LYS A O 1
ATOM 819 N N . ASP A 1 105 ? -22.531 18.922 7.98 1 83.56 105 ASP A N 1
ATOM 820 C CA . ASP A 1 105 ? -22.047 18.094 9.07 1 83.56 105 ASP A CA 1
ATOM 821 C C . ASP A 1 105 ? -20.703 17.453 8.711 1 83.56 105 ASP A C 1
ATOM 823 O O . ASP A 1 105 ? -20.641 16.531 7.879 1 83.56 105 ASP A O 1
ATOM 827 N N . LYS A 1 106 ? -19.703 18.094 9.359 1 86.88 106 LYS A N 1
ATOM 828 C CA . LYS A 1 106 ? -18.375 17.562 9.062 1 86.88 106 LYS A CA 1
ATOM 829 C C . LYS A 1 106 ? -17.844 16.719 10.219 1 86.88 106 LYS A C 1
ATOM 831 O O . LYS A 1 106 ? -17.766 17.188 11.359 1 86.88 106 LYS A O 1
ATOM 836 N N . HIS A 1 107 ? -17.578 15.508 9.859 1 83.88 107 HIS A N 1
ATOM 837 C CA . HIS A 1 107 ? -16.922 14.609 10.797 1 83.88 107 HIS A CA 1
ATOM 838 C C . HIS A 1 107 ? -15.422 14.891 10.867 1 83.88 107 HIS A C 1
ATOM 840 O O . HIS A 1 107 ? -14.875 15.555 9.984 1 83.88 107 HIS A O 1
ATOM 846 N N . LEU A 1 108 ? -14.852 14.484 11.992 1 86 108 LEU A N 1
ATOM 847 C CA . LEU A 1 108 ? -13.398 14.586 12.141 1 86 108 LEU A CA 1
ATOM 848 C C . LEU A 1 108 ? -12.695 14.023 10.914 1 86 108 LEU A C 1
ATOM 850 O O . LEU A 1 108 ? -11.695 14.586 10.453 1 86 108 LEU A O 1
ATOM 854 N N . LEU A 1 109 ? -13.289 13.008 10.352 1 84.19 109 LEU A N 1
ATOM 855 C CA . LEU A 1 109 ? -12.695 12.344 9.188 1 84.19 109 LEU A CA 1
ATOM 856 C C . LEU A 1 109 ? -12.703 13.266 7.973 1 84.19 109 LEU A C 1
ATOM 858 O O . LEU A 1 109 ? -11.789 13.227 7.152 1 84.19 109 LEU A O 1
ATOM 862 N N . THR A 1 110 ? -13.797 14.023 7.891 1 89.06 110 THR A N 1
ATOM 863 C CA . THR A 1 110 ? -13.875 14.969 6.785 1 89.06 110 THR A CA 1
ATOM 864 C C . THR A 1 110 ? -12.789 16.031 6.906 1 89.06 110 THR A C 1
ATOM 866 O O . THR A 1 110 ? -12.117 16.359 5.926 1 89.06 110 THR A O 1
ATOM 869 N N . TRP A 1 111 ? -12.602 16.484 8.086 1 91.06 111 TRP A N 1
ATOM 870 C CA . TRP A 1 111 ? -11.555 17.453 8.375 1 91.06 111 TRP A CA 1
ATOM 871 C C . TRP A 1 111 ? -10.172 16.891 8.078 1 91.06 111 TRP A C 1
ATOM 873 O O . TRP A 1 111 ? -9.367 17.516 7.391 1 91.06 111 TRP A O 1
ATOM 883 N N . ASN A 1 112 ? -9.906 15.695 8.547 1 87.06 112 ASN A N 1
ATOM 884 C CA . ASN A 1 112 ? -8.617 15.055 8.305 1 87.06 112 ASN A CA 1
ATOM 885 C C . ASN A 1 112 ? -8.375 14.82 6.82 1 87.06 112 ASN A C 1
ATOM 887 O O . ASN A 1 112 ? -7.246 14.961 6.344 1 87.06 112 ASN A O 1
ATOM 891 N N . ALA A 1 113 ? -9.43 14.469 6.109 1 87.19 113 ALA A N 1
ATOM 892 C CA . ALA A 1 113 ? -9.297 14.219 4.68 1 87.19 113 ALA A CA 1
ATOM 893 C C . ALA A 1 113 ? -8.852 15.477 3.941 1 87.19 113 ALA A C 1
ATOM 895 O O . ALA A 1 113 ? -7.969 15.422 3.08 1 87.19 113 ALA A O 1
ATOM 896 N N . ILE A 1 114 ? -9.445 16.625 4.258 1 91.31 114 ILE A N 1
ATOM 897 C CA . ILE A 1 114 ? -9.094 17.859 3.551 1 91.31 114 ILE A CA 1
ATOM 898 C C . ILE A 1 114 ? -7.691 18.297 3.965 1 91.31 114 ILE A C 1
ATOM 900 O O . ILE A 1 114 ? -6.934 18.828 3.148 1 91.31 114 ILE A O 1
ATOM 904 N N . LEU A 1 115 ? -7.309 18.125 5.238 1 89.31 115 LEU A N 1
ATOM 905 C CA . LEU A 1 115 ? -5.957 18.438 5.688 1 89.31 115 LEU A CA 1
ATOM 906 C C . LEU A 1 115 ? -4.922 17.609 4.945 1 89.31 115 LEU A C 1
ATOM 908 O O . LEU A 1 115 ? -3.908 18.125 4.48 1 89.31 115 LEU A O 1
ATOM 912 N N . VAL A 1 116 ? -5.219 16.344 4.832 1 82.38 116 VAL A N 1
ATOM 913 C CA . VAL A 1 116 ? -4.324 15.453 4.094 1 82.38 116 VAL A CA 1
ATOM 914 C C . VAL A 1 116 ? -4.242 15.906 2.637 1 82.38 116 VAL A C 1
ATOM 916 O O . VAL A 1 116 ? -3.166 15.867 2.031 1 82.38 116 VAL A O 1
ATOM 919 N N . GLY A 1 117 ? -5.375 16.328 2.121 1 82 117 GLY A N 1
ATOM 920 C CA . GLY A 1 117 ? -5.379 16.859 0.771 1 82 117 GLY A CA 1
ATOM 921 C C . GLY A 1 117 ? -4.461 18.062 0.607 1 82 117 GLY A C 1
ATOM 922 O O . GLY A 1 117 ? -3.691 18.125 -0.353 1 82 117 GLY A O 1
ATOM 923 N N . PHE A 1 118 ? -4.52 18.938 1.558 1 85.44 118 PHE A N 1
ATOM 924 C CA . PHE A 1 118 ? -3.65 20.109 1.516 1 85.44 118 PHE A CA 1
ATOM 925 C C . PHE A 1 118 ? -2.184 19.703 1.6 1 85.44 118 PHE A C 1
ATOM 927 O O . PHE A 1 118 ? -1.343 20.234 0.872 1 85.44 118 PHE A O 1
ATOM 934 N N . ALA A 1 119 ? -1.915 18.766 2.502 1 80.12 119 ALA A N 1
ATOM 935 C CA . ALA A 1 119 ? -0.545 18.297 2.682 1 80.12 119 ALA A CA 1
ATOM 936 C C . ALA A 1 119 ? -0.013 17.656 1.402 1 80.12 119 ALA A C 1
ATOM 938 O O . ALA A 1 119 ? 1.108 17.953 0.978 1 80.12 119 ALA A 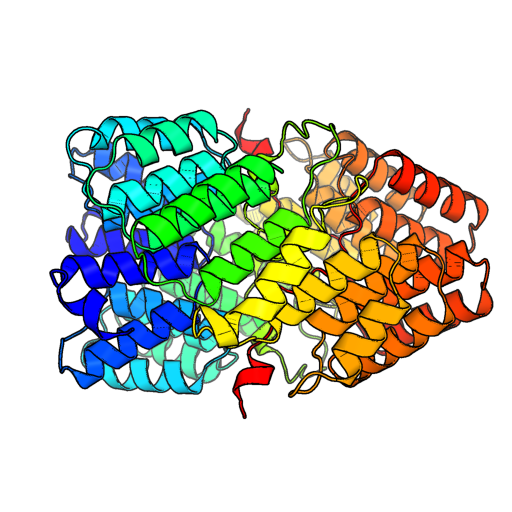O 1
ATOM 939 N N . MET A 1 120 ? -0.879 16.938 0.75 1 72.44 120 MET A N 1
ATOM 940 C CA . MET A 1 120 ? -0.495 16.203 -0.453 1 72.44 120 MET A CA 1
ATOM 941 C C . MET A 1 120 ? -0.201 17.172 -1.603 1 72.44 120 MET A C 1
ATOM 943 O O . MET A 1 120 ? 0.607 16.859 -2.48 1 72.44 120 MET A O 1
ATOM 947 N N . HIS A 1 121 ? -0.819 18.281 -1.551 1 76.06 121 HIS A N 1
ATOM 948 C CA . HIS A 1 121 ? -0.688 19.203 -2.68 1 76.06 121 HIS A CA 1
ATOM 949 C C . HIS A 1 121 ? 0.139 20.422 -2.305 1 76.06 121 HIS A C 1
ATOM 951 O O . HIS A 1 121 ? 0.17 21.406 -3.047 1 76.06 121 HIS A O 1
ATOM 957 N N . GLY A 1 122 ? 0.739 20.391 -1.13 1 74 122 GLY A N 1
ATOM 958 C CA . GLY A 1 122 ? 1.674 21.438 -0.726 1 74 122 GLY A CA 1
ATOM 959 C C . GLY A 1 122 ? 0.994 22.734 -0.358 1 74 122 GLY A C 1
ATOM 960 O O . GLY A 1 122 ? 1.546 23.812 -0.583 1 74 122 GLY A O 1
ATOM 961 N N . HIS A 1 123 ? -0.19 22.641 -0.019 1 83.62 123 HIS A N 1
ATOM 962 C CA . HIS A 1 123 ? -0.917 23.828 0.41 1 83.62 123 HIS A CA 1
ATOM 963 C C . HIS A 1 123 ? -0.809 24.016 1.919 1 83.62 123 HIS A C 1
ATOM 965 O O . HIS A 1 123 ? -1.814 23.969 2.631 1 83.62 123 HIS A O 1
ATOM 971 N N . GLY A 1 124 ? 0.372 24.359 2.389 1 83.75 124 GLY A N 1
ATOM 972 C CA . GLY A 1 124 ? 0.662 24.5 3.809 1 83.75 124 GLY A CA 1
ATOM 973 C C . GLY A 1 124 ? -0.134 25.594 4.48 1 83.75 124 GLY A C 1
ATOM 974 O O . GLY A 1 124 ? -0.614 25.422 5.605 1 83.75 124 GLY A O 1
ATOM 975 N N . GLU A 1 125 ? -0.271 26.703 3.811 1 86.94 125 GLU A N 1
ATOM 976 C CA . GLU A 1 125 ? -0.99 27.828 4.402 1 86.94 125 GLU A CA 1
ATOM 977 C C . GLU A 1 125 ? -2.475 27.5 4.562 1 86.94 125 GLU A C 1
ATOM 979 O O . GLU A 1 125 ? -3.072 27.812 5.594 1 86.94 125 GLU A O 1
ATOM 984 N N . MET A 1 126 ? -3.012 26.891 3.535 1 90.69 126 MET A N 1
ATOM 985 C CA . MET A 1 126 ? -4.406 26.484 3.639 1 90.69 126 MET A CA 1
ATOM 986 C C . MET A 1 126 ? -4.59 25.438 4.738 1 90.69 126 MET A C 1
ATOM 988 O O . MET A 1 126 ? -5.57 25.484 5.48 1 90.69 126 MET A O 1
ATOM 992 N N . LEU A 1 127 ? -3.668 24.547 4.785 1 91.81 127 LEU A N 1
ATOM 993 C CA . LEU A 1 127 ? -3.682 23.516 5.82 1 91.81 127 LEU A CA 1
ATOM 994 C C . LEU A 1 127 ? -3.762 24.141 7.207 1 91.81 127 LEU A C 1
ATOM 996 O O . LEU A 1 127 ? -4.633 23.781 8.008 1 91.81 127 LEU A O 1
ATOM 1000 N N . LEU A 1 128 ? -2.922 25.125 7.465 1 92.44 128 LEU A N 1
ATOM 1001 C CA . LEU A 1 128 ? -2.885 25.766 8.773 1 92.44 128 LEU A CA 1
ATOM 1002 C C . LEU A 1 128 ? -4.156 26.578 9.023 1 92.44 128 LEU A C 1
ATOM 1004 O O . LEU A 1 128 ? -4.648 26.641 10.148 1 92.44 128 LEU A O 1
ATOM 1008 N N . SER A 1 129 ? -4.625 27.156 7.969 1 95.06 129 SER A N 1
ATOM 1009 C CA . SER A 1 129 ? -5.875 27.906 8.078 1 95.06 129 SER A CA 1
ATOM 1010 C C . SER A 1 129 ? -7.031 26.984 8.469 1 95.06 129 SER A C 1
ATOM 1012 O O . SER A 1 129 ? -7.824 27.328 9.352 1 95.06 129 SER A O 1
ATOM 1014 N N . TYR A 1 130 ? -7.156 25.859 7.883 1 95.25 130 TYR A N 1
ATOM 1015 C CA . TYR A 1 130 ? -8.227 24.922 8.188 1 95.25 130 TYR A CA 1
ATOM 1016 C C . TYR A 1 130 ? -8.023 24.281 9.555 1 95.25 130 TYR A C 1
ATOM 1018 O O . TYR A 1 130 ? -8.992 23.984 10.258 1 95.25 130 TYR A O 1
ATOM 1026 N N . PHE A 1 131 ? -6.82 24.094 9.922 1 95.75 131 PHE A N 1
ATOM 1027 C CA . PHE A 1 131 ? -6.547 23.625 11.273 1 95.75 131 PHE A CA 1
ATOM 1028 C C . PHE A 1 131 ? -7.066 24.625 12.305 1 95.75 131 PHE A C 1
ATOM 1030 O O . PHE A 1 131 ? -7.711 24.234 13.281 1 95.75 131 PHE A O 1
ATOM 1037 N N . SER A 1 132 ? -6.738 25.828 12.016 1 95.5 132 SER A N 1
ATOM 1038 C CA . SER A 1 132 ? -7.234 26.891 12.898 1 95.5 132 SER A CA 1
ATOM 1039 C C . SER A 1 132 ? -8.758 26.875 12.969 1 95.5 132 SER A C 1
ATOM 1041 O O . SER A 1 132 ? -9.336 27.094 14.039 1 95.5 132 SER A O 1
ATOM 1043 N N . LYS A 1 133 ? -9.391 26.625 11.883 1 95.5 133 LYS A N 1
ATOM 1044 C CA . LYS A 1 133 ? -10.844 26.516 11.836 1 95.5 133 LYS A CA 1
ATOM 1045 C C . LYS A 1 133 ? -11.336 25.344 12.688 1 95.5 133 LYS A C 1
ATOM 1047 O O . LYS A 1 133 ? -12.375 25.438 13.344 1 95.5 133 LYS A O 1
ATOM 1052 N N . MET A 1 134 ? -10.594 24.203 12.672 1 95.75 134 MET A N 1
ATOM 1053 C CA . MET A 1 134 ? -10.953 23.062 13.492 1 95.75 134 MET A CA 1
ATOM 1054 C C . MET A 1 134 ? -10.961 23.422 14.977 1 95.75 134 MET A C 1
ATOM 1056 O O . MET A 1 134 ? -11.898 23.094 15.695 1 95.75 134 MET A O 1
ATOM 1060 N N . VAL A 1 135 ? -9.914 24.109 15.312 1 95.06 135 VAL A N 1
ATOM 1061 C CA . VAL A 1 135 ? -9.766 24.5 16.719 1 95.06 135 VAL A CA 1
ATOM 1062 C C . VAL A 1 135 ? -10.875 25.469 17.094 1 95.06 135 VAL A C 1
ATOM 1064 O O . VAL A 1 135 ? -11.508 25.312 18.141 1 95.06 135 VAL A O 1
ATOM 1067 N N . LYS A 1 136 ? -11.141 26.438 16.25 1 94.62 136 LYS A N 1
ATOM 1068 C CA . LYS A 1 136 ? -12.18 27.422 16.516 1 94.62 136 LYS A CA 1
ATOM 1069 C C . LYS A 1 136 ? -13.555 26.766 16.641 1 94.62 136 LYS A C 1
ATOM 1071 O O . LYS A 1 136 ? -14.375 27.203 17.453 1 94.62 136 LYS A O 1
ATOM 1076 N N . ASN A 1 137 ? -13.758 25.672 15.891 1 92.75 137 ASN A N 1
ATOM 1077 C CA . ASN A 1 137 ? -15.039 24.969 15.898 1 92.75 137 ASN A CA 1
ATOM 1078 C C . ASN A 1 137 ? -15.062 23.875 16.969 1 92.75 137 ASN A C 1
ATOM 1080 O O . ASN A 1 137 ? -15.984 23.062 17 1 92.75 137 ASN A O 1
ATOM 1084 N N . ARG A 1 138 ? -14 23.781 17.75 1 92.75 138 ARG A N 1
ATOM 1085 C CA . ARG A 1 138 ? -13.898 22.859 18.875 1 92.75 138 ARG A CA 1
ATOM 1086 C C . ARG A 1 138 ? -13.992 21.422 18.422 1 92.75 138 ARG A C 1
ATOM 1088 O O . ARG A 1 138 ? -14.664 20.594 19.047 1 92.75 138 ARG A O 1
ATOM 1095 N N . VAL A 1 139 ? -13.422 21.219 17.219 1 92.69 139 VAL A N 1
ATOM 1096 C CA . VAL A 1 139 ? -13.312 19.844 16.75 1 92.69 139 VAL A CA 1
ATOM 1097 C C . VAL A 1 139 ? -12.297 19.078 17.609 1 92.69 139 VAL A C 1
ATOM 1099 O O . VAL A 1 139 ? -11.211 19.594 17.891 1 92.69 139 VAL A O 1
ATOM 1102 N N . LYS A 1 140 ? -12.656 17.984 18.047 1 89.44 140 LYS A N 1
ATOM 1103 C CA . LYS A 1 140 ? -11.711 17.188 18.812 1 89.44 140 LYS A CA 1
ATOM 1104 C C . LYS A 1 140 ? -10.609 16.609 17.922 1 89.44 140 LYS A C 1
ATOM 1106 O O . LYS A 1 140 ? -10.867 15.734 17.094 1 89.44 140 LYS A O 1
ATOM 1111 N N . LEU A 1 141 ? -9.453 17.031 18.156 1 92.81 141 LEU A N 1
ATOM 1112 C CA . LEU A 1 141 ? -8.305 16.641 17.344 1 92.81 141 LEU A CA 1
ATOM 1113 C C . LEU A 1 141 ? -7.75 15.289 17.812 1 92.81 141 LEU A C 1
ATOM 1115 O O . LEU A 1 141 ? -7.875 14.93 18.984 1 92.81 141 LEU A O 1
ATOM 1119 N N . ASP A 1 142 ? -7.211 14.531 16.906 1 87.19 142 ASP A N 1
ATOM 1120 C CA . ASP A 1 142 ? -6.59 13.266 17.266 1 87.19 142 ASP A CA 1
ATOM 1121 C C . ASP A 1 142 ? -5.191 13.141 16.672 1 87.19 142 ASP A C 1
ATOM 1123 O O . ASP A 1 142 ? -4.645 14.117 16.156 1 87.19 142 ASP A O 1
ATOM 1127 N N . GLU A 1 143 ? -4.594 12 16.844 1 85.44 143 GLU A N 1
ATOM 1128 C CA . GLU A 1 143 ? -3.219 11.781 16.406 1 85.44 143 GLU A CA 1
ATOM 1129 C C . GLU A 1 143 ? -3.105 11.891 14.891 1 85.44 143 GLU A C 1
ATOM 1131 O O . GLU A 1 143 ? -2.078 12.328 14.367 1 85.44 143 GLU A O 1
ATOM 1136 N N . VAL A 1 144 ? -4.156 11.516 14.211 1 80.62 144 VAL A N 1
ATOM 1137 C CA . VAL A 1 144 ? -4.16 11.562 12.75 1 80.62 144 VAL A CA 1
ATOM 1138 C C . VAL A 1 144 ? -4.188 13.016 12.281 1 80.62 144 VAL A C 1
ATOM 1140 O O . VAL A 1 144 ? -3.557 13.359 11.273 1 80.62 144 VAL A O 1
ATOM 1143 N N . THR A 1 145 ? -4.93 13.852 12.977 1 88.5 145 THR A N 1
ATOM 1144 C CA . THR A 1 145 ? -4.973 15.273 12.664 1 88.5 145 THR A CA 1
ATOM 1145 C C . THR A 1 145 ? -3.566 15.867 12.68 1 88.5 145 THR A C 1
ATOM 1147 O O . THR A 1 145 ? -3.154 16.531 11.719 1 88.5 145 THR A O 1
ATOM 1150 N N . PHE A 1 146 ? -2.854 15.547 13.711 1 89.75 146 PHE A N 1
ATOM 1151 C CA . PHE A 1 146 ? -1.531 16.141 13.867 1 89.75 146 PHE A CA 1
ATOM 1152 C C . PHE A 1 146 ? -0.541 15.539 12.883 1 89.75 146 PHE A C 1
ATOM 1154 O O . PHE A 1 146 ? 0.38 16.219 12.422 1 89.75 146 PHE A O 1
ATOM 1161 N N . LEU A 1 147 ? -0.723 14.305 12.594 1 83.62 147 LEU A N 1
ATOM 1162 C CA . LEU A 1 147 ? 0.095 13.727 11.531 1 83.62 147 LEU A CA 1
ATOM 1163 C C . LEU A 1 147 ? -0.094 14.484 10.227 1 83.62 147 LEU A C 1
ATOM 1165 O O . LEU A 1 147 ? 0.884 14.852 9.57 1 83.62 147 LEU A O 1
ATOM 1169 N N . GLY A 1 148 ? -1.339 14.711 9.891 1 81.38 148 GLY A N 1
ATOM 1170 C CA . GLY A 1 148 ? -1.634 15.461 8.68 1 81.38 148 GLY A CA 1
ATOM 1171 C C . GLY A 1 148 ? -1.032 16.859 8.672 1 81.38 148 GLY A C 1
ATOM 1172 O O . GLY A 1 148 ? -0.462 17.281 7.668 1 81.38 148 GLY A O 1
ATOM 1173 N N . VAL A 1 149 ? -1.106 17.484 9.727 1 88.56 149 VAL A N 1
ATOM 1174 C CA . VAL A 1 149 ? -0.637 18.875 9.828 1 88.56 149 VAL A CA 1
ATOM 1175 C C . VAL A 1 149 ? 0.888 18.906 9.758 1 88.56 149 VAL A C 1
ATOM 1177 O O . VAL A 1 149 ? 1.467 19.719 9.031 1 88.56 149 VAL A O 1
ATOM 1180 N N . LEU A 1 150 ? 1.541 18.047 10.461 1 86.12 150 LEU A N 1
ATOM 1181 C CA . LEU A 1 150 ? 3 18.016 10.484 1 86.12 150 LEU A CA 1
ATOM 1182 C C . LEU A 1 150 ? 3.557 17.656 9.109 1 86.12 150 LEU A C 1
ATOM 1184 O O . LEU A 1 150 ? 4.512 18.281 8.641 1 86.12 150 LEU A O 1
ATOM 1188 N N . VAL A 1 151 ? 2.91 16.734 8.516 1 79.31 151 VAL A N 1
ATOM 1189 C CA . VAL A 1 151 ? 3.33 16.344 7.172 1 79.31 151 VAL A CA 1
ATOM 1190 C C . VAL A 1 151 ? 3.133 17.5 6.207 1 79.31 151 VAL A C 1
ATOM 1192 O O . VAL A 1 151 ? 3.967 17.734 5.328 1 79.31 151 VAL A O 1
ATOM 1195 N N . GLY A 1 152 ? 2.039 18.141 6.371 1 79.94 152 GLY A N 1
ATOM 1196 C CA . GLY A 1 152 ? 1.763 19.281 5.52 1 79.94 152 GLY A CA 1
ATOM 1197 C C . GLY A 1 152 ? 2.771 20.406 5.68 1 79.94 152 GLY A C 1
ATOM 1198 O O . GLY A 1 152 ? 3.006 21.172 4.75 1 79.94 152 GLY A O 1
ATOM 1199 N N . CYS A 1 153 ? 3.383 20.484 6.77 1 78.75 153 CYS A N 1
ATOM 1200 C CA . CYS A 1 153 ? 4.398 21.5 7.016 1 78.75 153 CYS A CA 1
ATOM 1201 C C . CYS A 1 153 ? 5.715 21.125 6.34 1 78.75 153 CYS A C 1
ATOM 1203 O O . CYS A 1 153 ? 6.57 22 6.129 1 78.75 153 CYS A O 1
ATOM 1205 N N . ILE A 1 154 ? 5.828 19.859 6.098 1 69.5 154 ILE A N 1
ATOM 1206 C CA . ILE A 1 154 ? 7.027 19.375 5.426 1 69.5 154 ILE A CA 1
ATOM 1207 C C . ILE A 1 154 ? 6.93 19.656 3.926 1 69.5 154 ILE A C 1
ATOM 1209 O O . ILE A 1 154 ? 7.902 20.094 3.307 1 69.5 154 ILE A O 1
ATOM 1213 N N . VAL A 1 155 ? 5.73 19.172 3.316 1 55.03 155 VAL A N 1
ATOM 1214 C CA . VAL A 1 155 ? 5.543 19.109 1.871 1 55.03 155 VAL A CA 1
ATOM 1215 C C . VAL A 1 155 ? 5.398 20.516 1.301 1 55.03 155 VAL A C 1
ATOM 1217 O O . VAL A 1 155 ? 4.441 21.219 1.623 1 55.03 155 VAL A O 1
ATOM 1220 N N . THR A 1 156 ? 6.012 21.516 1.636 1 42.91 156 THR A N 1
ATOM 1221 C CA . THR A 1 156 ? 5.863 22.688 0.78 1 42.91 156 THR A CA 1
ATOM 1222 C C . THR A 1 156 ? 6.477 22.438 -0.593 1 42.91 156 THR A C 1
ATOM 1224 O O . THR A 1 156 ? 7.648 22.062 -0.695 1 42.91 156 THR A O 1
ATOM 1227 N N . TRP A 1 157 ? 5.539 21.781 -1.459 1 36.84 157 TRP A N 1
ATOM 1228 C CA . TRP A 1 157 ? 5.867 21.391 -2.826 1 36.84 157 TRP A CA 1
ATOM 1229 C C . TRP A 1 157 ? 6.781 22.422 -3.48 1 36.84 157 TRP A C 1
ATOM 1231 O O . TRP A 1 157 ? 6.574 23.625 -3.326 1 36.84 157 TRP A O 1
ATOM 1241 N N . ASN A 1 158 ? 7.895 22.156 -3.832 1 32.31 158 ASN A N 1
ATOM 1242 C CA . ASN A 1 158 ? 8.484 22.922 -4.918 1 32.31 158 ASN A CA 1
ATOM 1243 C C . ASN A 1 158 ? 7.59 22.938 -6.152 1 32.31 158 ASN A C 1
ATOM 1245 O O . ASN A 1 158 ? 6.777 22.031 -6.34 1 32.31 158 ASN A O 1
ATOM 1249 N N . GLY A 1 159 ? 7.352 23.938 -6.938 1 29.69 159 GLY A N 1
ATOM 1250 C CA . GLY A 1 159 ? 6.742 24.297 -8.211 1 29.69 159 GLY A CA 1
ATOM 1251 C C . GLY A 1 159 ? 6.492 23.094 -9.109 1 29.69 159 GLY A C 1
ATOM 1252 O O . GLY A 1 159 ? 6.215 23.25 -10.297 1 29.69 159 GLY A O 1
ATOM 1253 N N . VAL A 1 160 ? 7.152 22.078 -8.992 1 27.86 160 VAL A N 1
ATOM 1254 C CA . VAL A 1 160 ? 6.918 21.172 -10.125 1 27.86 160 VAL A CA 1
ATOM 1255 C C . VAL A 1 160 ? 5.527 20.547 -10.008 1 27.86 160 VAL A C 1
ATOM 1257 O O . VAL A 1 160 ? 5.199 19.938 -8.984 1 27.86 160 VAL A O 1
ATOM 1260 N N . GLU A 1 161 ? 4.57 21.25 -10.531 1 29.09 161 GLU A N 1
ATOM 1261 C CA . GLU A 1 161 ? 3.26 20.719 -10.898 1 29.09 161 GLU A CA 1
ATOM 1262 C C . GLU A 1 161 ? 3.35 19.25 -11.289 1 29.09 161 GLU A C 1
ATOM 1264 O O . GLU A 1 161 ? 3.91 18.922 -12.336 1 29.09 161 GLU A O 1
ATOM 1269 N N . ASP A 1 162 ? 3.852 18.562 -10.547 1 29.77 162 ASP A N 1
ATOM 1270 C CA . ASP A 1 162 ? 3.904 17.188 -11.023 1 29.77 162 ASP A CA 1
ATOM 1271 C C . ASP A 1 162 ? 2.533 16.719 -11.5 1 29.77 162 ASP A C 1
ATOM 1273 O O . ASP A 1 162 ? 1.57 16.688 -10.734 1 29.77 162 ASP A O 1
ATOM 1277 N N . ARG A 1 163 ? 2.184 17.047 -12.602 1 29.3 163 ARG A N 1
ATOM 1278 C CA . ARG A 1 163 ? 0.98 16.656 -13.328 1 29.3 163 ARG A CA 1
ATOM 1279 C C . ARG A 1 163 ? 0.497 15.281 -12.898 1 29.3 163 ARG A C 1
ATOM 1281 O O . ARG A 1 163 ? -0.708 15.047 -12.789 1 29.3 163 ARG A O 1
ATOM 1288 N N . ASP A 1 164 ? 1.268 14.352 -13.281 1 28.52 164 ASP A N 1
ATOM 1289 C CA . ASP A 1 164 ? 0.728 13 -13.211 1 28.52 164 ASP A CA 1
ATOM 1290 C C . ASP A 1 164 ? 0.642 12.516 -11.758 1 28.52 164 ASP A C 1
ATOM 1292 O O . ASP A 1 164 ? 1.258 11.516 -11.398 1 28.52 164 ASP A O 1
ATOM 1296 N N . ARG A 1 165 ? 0.495 13.359 -10.766 1 31.16 165 ARG A N 1
ATOM 1297 C CA . ARG A 1 165 ? 0.549 13.445 -9.305 1 31.16 165 ARG A CA 1
ATOM 1298 C C . ARG A 1 165 ? -0.491 12.531 -8.664 1 31.16 165 ARG A C 1
ATOM 1300 O O . ARG A 1 165 ? -0.499 12.352 -7.445 1 31.16 165 ARG A O 1
ATOM 1307 N N . GLY A 1 166 ? -1.579 12.453 -9.195 1 28.88 166 GLY A N 1
ATOM 1308 C CA . GLY A 1 166 ? -2.6 11.602 -8.609 1 28.88 166 GLY A CA 1
ATOM 1309 C C . GLY A 1 166 ? -2.061 10.266 -8.133 1 28.88 166 GLY A C 1
ATOM 1310 O O . GLY A 1 166 ? -2.766 9.508 -7.469 1 28.88 166 GLY A O 1
ATOM 1311 N N . ARG A 1 167 ? -1.133 9.82 -8.938 1 30 167 ARG A N 1
ATOM 1312 C CA . ARG A 1 167 ? -0.585 8.492 -8.695 1 30 167 ARG A CA 1
ATOM 1313 C C . ARG A 1 167 ? 0.078 8.414 -7.324 1 30 167 ARG A C 1
ATOM 1315 O O . ARG A 1 167 ? 0.172 7.34 -6.73 1 30 167 ARG A O 1
ATOM 1322 N N . ARG A 1 168 ? 0.71 9.562 -6.957 1 31.25 168 ARG A N 1
ATOM 1323 C CA . ARG A 1 168 ? 1.563 9.703 -5.777 1 31.25 168 ARG A CA 1
ATOM 1324 C C . ARG A 1 168 ? 0.741 9.648 -4.496 1 31.25 168 ARG A C 1
ATOM 1326 O O . ARG A 1 168 ? 1.283 9.789 -3.398 1 31.25 168 ARG A O 1
ATOM 1333 N N . TYR A 1 169 ? -0.64 9.883 -4.629 1 28.39 169 TYR A N 1
ATOM 1334 C CA . TYR A 1 169 ? -1.462 10.055 -3.438 1 28.39 169 TYR A CA 1
ATOM 1335 C C . TYR A 1 169 ? -1.368 8.828 -2.533 1 28.39 169 TYR A C 1
ATOM 1337 O O . TYR A 1 169 ? -1.652 8.906 -1.337 1 28.39 169 TYR A O 1
ATOM 1345 N N . ARG A 1 170 ? -1.568 7.664 -3.158 1 31.95 170 ARG A N 1
ATOM 1346 C CA . ARG A 1 170 ? -1.855 6.449 -2.4 1 31.95 170 ARG A CA 1
ATOM 1347 C C . ARG A 1 170 ? -0.933 6.328 -1.191 1 31.95 170 ARG A C 1
ATOM 1349 O O . ARG A 1 170 ? -1.229 5.59 -0.25 1 31.95 170 ARG A O 1
ATOM 1356 N N . GLU A 1 171 ? 0.315 7.059 -1.386 1 33.12 171 GLU A N 1
ATOM 1357 C CA . GLU A 1 171 ? 1.383 6.961 -0.394 1 33.12 171 GLU A CA 1
ATOM 1358 C C . GLU A 1 171 ? 1.283 8.086 0.633 1 33.12 171 GLU A C 1
ATOM 1360 O O . GLU A 1 171 ? 2.016 9.078 0.552 1 33.12 171 GLU A O 1
ATOM 1365 N N . PHE A 1 172 ? 0.243 8.648 0.765 1 32.62 172 PHE A N 1
ATOM 1366 C CA . PHE A 1 172 ? 0.438 9.688 1.773 1 32.62 172 PHE A CA 1
ATOM 1367 C C . PHE A 1 172 ? 1.429 9.227 2.836 1 32.62 172 PHE A C 1
ATOM 1369 O O . PHE A 1 172 ? 2.344 9.969 3.201 1 32.62 172 PHE A O 1
ATOM 1376 N N . ALA A 1 173 ? 0.948 8.141 3.59 1 34.12 173 ALA A N 1
ATOM 1377 C CA . ALA A 1 173 ? 2.01 7.738 4.504 1 34.12 173 ALA A CA 1
ATOM 1378 C C . ALA A 1 173 ? 3.344 7.598 3.775 1 34.12 173 ALA A C 1
ATOM 1380 O O . ALA A 1 173 ? 4.402 7.883 4.34 1 34.12 173 ALA A O 1
ATOM 1381 N N . ASN A 1 174 ? 3.238 7.074 2.572 1 32.72 174 ASN A N 1
ATOM 1382 C CA . ASN A 1 174 ? 4.398 7.043 1.688 1 32.72 174 ASN A CA 1
ATOM 1383 C C . ASN A 1 174 ? 4.801 8.445 1.241 1 32.72 174 ASN A C 1
ATOM 1385 O O . ASN A 1 174 ? 5.941 8.664 0.824 1 32.72 174 ASN A O 1
ATOM 1389 N N . TYR A 1 175 ? 3.852 9.242 1.1 1 33.19 175 TYR A N 1
ATOM 1390 C CA . TYR A 1 175 ? 4.016 10.594 0.588 1 33.19 175 TYR A CA 1
ATOM 1391 C C . TYR A 1 175 ? 5.062 11.359 1.391 1 33.19 175 TYR A C 1
ATOM 1393 O O . TYR A 1 175 ? 5.809 12.164 0.837 1 33.19 175 TYR A O 1
ATOM 1401 N N . VAL A 1 176 ? 4.898 11.172 2.645 1 34.81 176 VAL A N 1
ATOM 1402 C CA . VAL A 1 176 ? 5.793 12.102 3.324 1 34.81 176 VAL A CA 1
ATOM 1403 C C . VAL A 1 176 ? 7.18 12.047 2.689 1 34.81 176 VAL A C 1
ATOM 1405 O O . VAL A 1 176 ? 7.926 13.031 2.713 1 34.81 176 VAL A O 1
ATOM 1408 N N . THR A 1 177 ? 7.531 10.82 2.311 1 32.09 177 THR A N 1
ATOM 1409 C CA . THR A 1 177 ? 8.953 10.789 1.979 1 32.09 177 THR A CA 1
ATOM 1410 C C . THR A 1 177 ? 9.234 11.609 0.724 1 32.09 177 THR A C 1
ATOM 1412 O O . THR A 1 177 ? 10.367 12.039 0.503 1 32.09 177 THR A O 1
ATOM 1415 N N . MET A 1 178 ? 8.391 11.523 -0.269 1 30.66 178 MET A N 1
ATOM 1416 C CA . MET A 1 178 ? 8.859 12.023 -1.557 1 30.66 178 MET A CA 1
ATOM 1417 C C . MET A 1 178 ? 8.922 13.547 -1.561 1 30.66 178 MET A C 1
ATOM 1419 O O . MET A 1 178 ? 9.141 14.164 -2.605 1 30.66 178 MET A O 1
ATOM 1423 N N . VAL A 1 179 ? 8.391 14.156 -0.65 1 31.91 179 VAL A N 1
ATOM 1424 C CA . VAL A 1 179 ? 8.305 15.578 -0.981 1 31.91 179 VAL A CA 1
ATOM 1425 C C . VAL A 1 179 ? 9.711 16.172 -1.042 1 31.91 179 VAL A C 1
ATOM 1427 O O . VAL A 1 179 ? 10.477 16.078 -0.084 1 31.91 179 VAL A O 1
ATOM 1430 N N . GLY A 1 180 ? 10.383 16.094 -2.188 1 31.8 180 GLY A N 1
ATOM 1431 C CA . GLY A 1 180 ? 11.5 17.016 -2.383 1 31.8 180 GLY A CA 1
ATOM 1432 C C . GLY A 1 180 ? 11.273 18.375 -1.754 1 31.8 180 GLY A C 1
ATOM 1433 O O . GLY A 1 180 ? 10.438 19.156 -2.227 1 31.8 180 GLY A O 1
ATOM 1434 N N . CYS A 1 181 ? 11.391 18.469 -0.503 1 33.91 181 CYS A N 1
ATOM 1435 C CA . CYS A 1 181 ? 11.289 19.625 0.386 1 33.91 181 CYS A CA 1
ATOM 1436 C C . CYS A 1 181 ? 12.266 20.719 -0.024 1 33.91 181 CYS A C 1
ATOM 1438 O O . CYS A 1 181 ? 13.43 20.688 0.359 1 33.91 181 CYS A O 1
ATOM 1440 N N . ASN A 1 182 ? 12.43 21.062 -1.199 1 35.97 182 ASN A N 1
ATOM 1441 C CA . ASN A 1 182 ? 13.414 22.125 -1.302 1 35.97 182 ASN A CA 1
ATOM 1442 C C . ASN A 1 182 ? 13.008 23.344 -0.481 1 35.97 182 ASN A C 1
ATOM 1444 O O . ASN A 1 182 ? 13.828 24.234 -0.24 1 35.97 182 ASN A O 1
ATOM 1448 N N . ASN A 1 183 ? 11.758 23.875 -0.53 1 41.5 183 ASN A N 1
ATOM 1449 C CA . ASN A 1 183 ? 11.562 25.172 0.098 1 41.5 183 ASN A CA 1
ATOM 1450 C C . ASN A 1 183 ? 11.367 25.047 1.605 1 41.5 183 ASN A C 1
ATOM 1452 O O . ASN A 1 183 ? 10.812 24.047 2.082 1 41.5 183 ASN A O 1
ATOM 1456 N N . ALA A 1 184 ? 12.109 25.844 2.418 1 49.5 184 ALA A N 1
ATOM 1457 C CA . ALA A 1 184 ? 12.086 25.922 3.877 1 49.5 184 ALA A CA 1
ATOM 1458 C C . ALA A 1 184 ? 10.672 25.766 4.414 1 49.5 184 ALA A C 1
ATOM 1460 O O . ALA A 1 184 ? 9.812 26.609 4.176 1 49.5 184 ALA A O 1
ATOM 1461 N N . GLY A 1 185 ? 10.039 24.547 4.504 1 62.19 185 GLY A N 1
ATOM 1462 C CA . GLY A 1 185 ? 8.781 24.172 5.117 1 62.19 185 GLY A CA 1
ATOM 1463 C C . GLY A 1 185 ? 8.398 25.047 6.289 1 62.19 185 GLY A C 1
ATOM 1464 O O . GLY A 1 185 ? 9.109 26 6.617 1 62.19 185 GLY A O 1
ATOM 1465 N N . LEU A 1 186 ? 7.168 25.188 6.688 1 82.06 186 LEU A N 1
ATOM 1466 C CA . LEU A 1 186 ? 6.613 25.875 7.844 1 82.06 186 LEU A CA 1
ATOM 1467 C C . LEU A 1 186 ? 7.168 25.312 9.141 1 82.06 186 LEU A C 1
ATOM 1469 O O . LEU A 1 186 ? 6.41 24.844 9.992 1 82.06 186 LEU A O 1
ATOM 1473 N N . ILE A 1 187 ? 8.562 25.422 9.273 1 87.25 187 ILE A N 1
ATOM 1474 C CA . ILE A 1 187 ? 9.289 24.734 10.336 1 87.25 187 ILE A CA 1
ATOM 1475 C C . ILE A 1 187 ? 8.859 25.281 11.695 1 87.25 187 ILE A C 1
ATOM 1477 O O . ILE A 1 187 ? 8.625 24.516 12.633 1 87.25 187 ILE A O 1
ATOM 1481 N N . ASP A 1 188 ? 8.734 26.609 11.758 1 89.88 188 ASP A N 1
ATOM 1482 C CA . ASP A 1 188 ? 8.375 27.203 13.039 1 89.88 188 ASP A CA 1
ATOM 1483 C C . ASP A 1 188 ? 6.949 26.828 13.445 1 89.88 188 ASP A C 1
ATOM 1485 O O . ASP A 1 188 ? 6.691 26.531 14.609 1 89.88 188 ASP A O 1
ATOM 1489 N N . GLU A 1 189 ? 6.109 26.828 12.531 1 91.38 189 GLU A N 1
ATOM 1490 C CA . GLU A 1 189 ? 4.738 26.406 12.805 1 91.38 189 GLU A CA 1
ATOM 1491 C C . GLU A 1 189 ? 4.688 24.938 13.25 1 91.38 189 GLU A C 1
ATOM 1493 O O . GLU A 1 189 ? 3.98 24.594 14.195 1 91.38 189 GLU A O 1
ATOM 1498 N N . ALA A 1 190 ? 5.441 24.109 12.602 1 91.69 190 ALA A N 1
ATOM 1499 C CA . ALA A 1 190 ? 5.488 22.688 12.938 1 91.69 190 ALA A CA 1
ATOM 1500 C C . ALA A 1 190 ? 6.031 22.484 14.344 1 91.69 190 ALA A C 1
ATOM 1502 O O . ALA A 1 190 ? 5.496 21.672 15.109 1 91.69 190 ALA A O 1
ATOM 1503 N N . ARG A 1 191 ? 7.09 23.281 14.656 1 93.19 191 ARG A N 1
ATOM 1504 C CA . ARG A 1 191 ? 7.656 23.203 16 1 93.19 191 ARG A CA 1
ATOM 1505 C C . ARG A 1 191 ? 6.613 23.547 17.062 1 93.19 191 ARG A C 1
ATOM 1507 O O . ARG A 1 191 ? 6.473 22.844 18.047 1 93.19 191 ARG A O 1
ATOM 1514 N N . GLY A 1 192 ? 5.992 24.594 16.781 1 94.56 192 GLY A N 1
ATOM 1515 C CA . GLY A 1 192 ? 4.977 25.047 17.703 1 94.56 192 GLY A CA 1
ATOM 1516 C C . GLY A 1 192 ? 3.859 24.031 17.906 1 94.56 192 GLY A C 1
ATOM 1517 O O . GLY A 1 192 ? 3.488 23.719 19.031 1 94.56 192 GLY A O 1
ATOM 1518 N N . LEU A 1 193 ? 3.359 23.516 16.891 1 94.94 193 LEU A N 1
ATOM 1519 C CA . LEU A 1 193 ? 2.254 22.562 16.938 1 94.94 193 LEU A CA 1
ATOM 1520 C C . LEU A 1 193 ? 2.693 21.266 17.594 1 94.94 193 LEU A C 1
ATOM 1522 O O . LEU A 1 193 ? 1.956 20.688 18.406 1 94.94 193 LEU A O 1
ATOM 1526 N N . PHE A 1 194 ? 3.848 20.828 17.234 1 96.19 194 PHE A N 1
ATOM 1527 C CA . PHE A 1 194 ? 4.402 19.625 17.844 1 96.19 194 PHE A CA 1
ATOM 1528 C C . PHE A 1 194 ? 4.535 19.766 19.344 1 96.19 194 PHE A C 1
ATOM 1530 O O . PHE A 1 194 ? 4.148 18.875 20.109 1 96.19 194 PHE A O 1
ATOM 1537 N N . ASP A 1 195 ? 4.98 20.906 19.719 1 95.56 195 ASP A N 1
ATOM 1538 C CA . ASP A 1 195 ? 5.168 21.172 21.156 1 95.56 195 ASP A CA 1
ATOM 1539 C C . ASP A 1 195 ? 3.824 21.25 21.875 1 95.56 195 ASP A C 1
ATOM 1541 O O . ASP A 1 195 ? 3.719 20.828 23.031 1 95.56 195 ASP A O 1
ATOM 1545 N N . GLU A 1 196 ? 2.83 21.656 21.219 1 96.06 196 GLU A N 1
ATOM 1546 C CA . GLU A 1 196 ? 1.536 21.922 21.828 1 96.06 196 GLU A CA 1
ATOM 1547 C C . GLU A 1 196 ? 0.628 20.703 21.766 1 96.06 196 GLU A C 1
ATOM 1549 O O . GLU A 1 196 ? -0.461 20.688 22.344 1 96.06 196 GLU A O 1
ATOM 1554 N N . MET A 1 197 ? 0.982 19.594 21.078 1 96.44 197 MET A N 1
ATOM 1555 C CA . MET A 1 197 ? 0.111 18.438 20.875 1 96.44 197 MET A CA 1
ATOM 1556 C C . MET A 1 197 ? -0.485 17.969 22.188 1 96.44 197 MET A C 1
ATOM 1558 O O . MET A 1 197 ? -1.706 17.891 22.328 1 96.44 197 MET A O 1
ATOM 1562 N N . GLU A 1 198 ? 0.376 17.719 23.125 1 95.44 198 GLU A N 1
ATOM 1563 C CA . GLU A 1 198 ? -0.092 17.172 24.391 1 95.44 198 GLU A CA 1
ATOM 1564 C C . GLU A 1 198 ? -0.539 18.266 25.344 1 95.44 198 GLU A C 1
ATOM 1566 O O . GLU A 1 198 ? -1.628 18.203 25.922 1 95.44 198 GLU A O 1
ATOM 1571 N N . SER A 1 199 ? 0.197 19.344 25.516 1 95.19 199 SER A N 1
ATOM 1572 C CA . SER A 1 199 ? -0.009 20.359 26.547 1 95.19 199 SER A CA 1
ATOM 1573 C C . SER A 1 199 ? -1.26 21.172 26.266 1 95.19 199 SER A C 1
ATOM 1575 O O . SER A 1 199 ? -1.975 21.562 27.188 1 95.19 199 SER A O 1
ATOM 1577 N N . VAL A 1 200 ? -1.533 21.438 25.016 1 95 200 VAL A N 1
ATOM 1578 C CA . VAL A 1 200 ? -2.643 22.312 24.688 1 95 200 VAL A CA 1
ATOM 1579 C C . VAL A 1 200 ? -3.818 21.5 24.156 1 95 200 VAL A C 1
ATOM 1581 O O . VAL A 1 200 ? -4.961 21.703 24.578 1 95 200 VAL A O 1
ATOM 1584 N N . TYR A 1 201 ? -3.539 20.438 23.422 1 95.12 201 TYR A N 1
ATOM 1585 C CA . TYR A 1 201 ? -4.629 19.781 22.719 1 95.12 201 TYR A CA 1
ATOM 1586 C C . TYR A 1 201 ? -4.91 18.406 23.312 1 95.12 201 TYR A C 1
ATOM 1588 O O . TYR A 1 201 ? -5.871 17.734 22.922 1 95.12 201 TYR A O 1
ATOM 1596 N N . GLY A 1 202 ? -4.02 17.969 24.172 1 95.06 202 GLY A N 1
ATOM 1597 C CA . GLY A 1 202 ? -4.238 16.688 24.844 1 95.06 202 GLY A CA 1
ATOM 1598 C C . GLY A 1 202 ? -3.996 15.492 23.938 1 95.06 202 GLY A C 1
ATOM 1599 O O . GLY A 1 202 ? -4.543 14.414 24.172 1 95.06 202 GLY A O 1
ATOM 1600 N N . VAL A 1 203 ? -3.275 15.602 22.875 1 94.69 203 VAL A N 1
ATOM 1601 C CA . VAL A 1 203 ? -2.977 14.523 21.953 1 94.69 203 VAL A CA 1
ATOM 1602 C C . VAL A 1 203 ? -1.548 14.023 22.172 1 94.69 203 VAL A C 1
ATOM 1604 O O . VAL A 1 203 ? -0.594 14.805 22.062 1 94.69 203 VAL A O 1
ATOM 1607 N N . PRO A 1 204 ? -1.392 12.805 22.5 1 93.75 204 PRO A N 1
ATOM 1608 C CA . PRO A 1 204 ? -0.04 12.289 22.734 1 93.75 204 PRO A CA 1
ATOM 1609 C C . PRO A 1 204 ? 0.8 12.234 21.469 1 93.75 204 PRO A C 1
ATOM 1611 O O . PRO A 1 204 ? 0.262 12.016 20.375 1 93.75 204 PRO A O 1
ATOM 1614 N N . LYS A 1 205 ? 2.096 12.438 21.672 1 93.94 205 LYS A N 1
ATOM 1615 C CA . LYS A 1 205 ? 3.047 12.273 20.578 1 93.94 205 LYS A CA 1
ATOM 1616 C C . LYS A 1 205 ? 3.4 10.805 20.375 1 93.94 205 LYS A C 1
ATOM 1618 O O . LYS A 1 205 ? 3.771 10.109 21.328 1 93.94 205 LYS A O 1
ATOM 1623 N N . GLU A 1 206 ? 3.201 10.406 19.172 1 87.5 206 GLU A N 1
ATOM 1624 C CA . GLU A 1 206 ? 3.551 9.039 18.797 1 87.5 206 GLU A CA 1
ATOM 1625 C C . GLU A 1 206 ? 4.762 9.008 17.875 1 87.5 206 GLU A C 1
ATOM 1627 O O . GLU A 1 206 ? 5.23 10.055 17.422 1 87.5 206 GLU A O 1
ATOM 1632 N N . LEU A 1 207 ? 5.285 7.855 17.578 1 84.38 207 LEU A N 1
ATOM 1633 C CA . LEU A 1 207 ? 6.473 7.691 16.734 1 84.38 207 LEU A CA 1
ATOM 1634 C C . LEU A 1 207 ? 6.289 8.383 15.391 1 84.38 207 LEU A C 1
ATOM 1636 O O . LEU A 1 207 ? 7.219 9.008 14.875 1 84.38 207 LEU A O 1
ATOM 1640 N N . LYS A 1 208 ? 5.066 8.297 14.945 1 80.25 208 LYS A N 1
ATOM 1641 C CA . LYS A 1 208 ? 4.809 8.891 13.633 1 80.25 208 LYS A CA 1
ATOM 1642 C C . LYS A 1 208 ? 4.98 10.406 13.672 1 80.25 208 LYS A C 1
ATOM 1644 O O . LYS A 1 208 ? 5.449 11.008 12.703 1 80.25 208 LYS A O 1
ATOM 1649 N N . HIS A 1 209 ? 4.699 11 14.719 1 88.31 209 HIS A N 1
ATOM 1650 C CA . HIS A 1 209 ? 4.863 12.445 14.852 1 88.31 209 HIS A CA 1
ATOM 1651 C C . HIS A 1 209 ? 6.336 12.828 14.953 1 88.31 209 HIS A C 1
ATOM 1653 O O . HIS A 1 209 ? 6.785 13.781 14.32 1 88.31 209 HIS A O 1
ATOM 1659 N N . TYR A 1 210 ? 7.012 12.047 15.727 1 89.31 210 TYR A N 1
ATOM 1660 C CA . TYR A 1 210 ? 8.445 12.273 15.844 1 89.31 210 TYR A CA 1
ATOM 1661 C C . TYR A 1 210 ? 9.141 12.07 14.5 1 89.31 210 TYR A C 1
ATOM 1663 O O . TYR A 1 210 ? 10.062 12.812 14.148 1 89.31 210 TYR A O 1
ATOM 1671 N N . GLY A 1 211 ? 8.711 11.031 13.805 1 85.38 211 GLY A N 1
ATOM 1672 C CA . GLY A 1 211 ? 9.258 10.797 12.477 1 85.38 211 GLY A CA 1
ATOM 1673 C C . GLY A 1 211 ? 9.039 11.961 11.531 1 85.38 211 GLY A C 1
ATOM 1674 O O . GLY A 1 211 ? 9.945 12.352 10.789 1 85.38 211 GLY A O 1
ATOM 1675 N N . CYS A 1 212 ? 7.883 12.5 11.57 1 83.5 212 CYS A N 1
ATOM 1676 C CA . CYS A 1 212 ? 7.57 13.648 10.727 1 83.5 212 CYS A CA 1
ATOM 1677 C C . CYS A 1 212 ? 8.438 14.852 11.102 1 83.5 212 CYS A C 1
ATOM 1679 O O . CYS A 1 212 ? 8.953 15.547 10.227 1 83.5 212 CYS A O 1
ATOM 1681 N N . MET A 1 213 ? 8.594 15.039 12.328 1 89 213 MET A N 1
ATOM 1682 C CA . MET A 1 213 ? 9.422 16.156 12.781 1 89 213 MET A CA 1
ATOM 1683 C C . MET A 1 213 ? 10.891 15.922 12.43 1 89 213 MET A C 1
ATOM 1685 O O . MET A 1 213 ? 11.586 16.859 12.031 1 89 213 MET A O 1
ATOM 1689 N N . ALA A 1 214 ? 11.32 14.727 12.57 1 87.88 214 ALA A N 1
ATOM 1690 C CA . ALA A 1 214 ? 12.688 14.398 12.188 1 87.88 214 ALA A CA 1
ATOM 1691 C C . ALA A 1 214 ? 12.93 14.688 10.703 1 87.88 214 ALA A C 1
ATOM 1693 O O . ALA A 1 214 ? 13.961 15.242 10.336 1 87.88 214 ALA A O 1
ATOM 1694 N N . ASP A 1 215 ? 11.992 14.32 9.945 1 81 215 ASP A N 1
ATOM 1695 C CA . ASP A 1 215 ? 12.078 14.57 8.516 1 81 215 ASP A CA 1
ATOM 1696 C C . ASP A 1 215 ? 12.109 16.078 8.219 1 81 215 ASP A C 1
ATOM 1698 O O . ASP A 1 215 ? 12.914 16.531 7.41 1 81 215 ASP A O 1
ATOM 1702 N N . LEU A 1 216 ? 11.234 16.75 8.883 1 83.12 216 LEU A N 1
ATOM 1703 C CA . LEU A 1 216 ? 11.148 18.203 8.688 1 83.12 216 LEU A CA 1
ATOM 1704 C C . LEU A 1 216 ? 12.469 18.875 9.062 1 83.12 216 LEU A C 1
ATOM 1706 O O . LEU A 1 216 ? 13 19.672 8.281 1 83.12 216 LEU A O 1
ATOM 1710 N N . LEU A 1 217 ? 12.961 18.547 10.18 1 87.12 217 LEU A N 1
ATOM 1711 C CA . LEU A 1 217 ? 14.203 19.141 10.664 1 87.12 217 LEU A CA 1
ATOM 1712 C C . LEU A 1 217 ? 15.383 18.734 9.781 1 87.12 217 LEU A C 1
ATOM 1714 O O . LEU A 1 217 ? 16.219 19.562 9.445 1 87.12 217 LEU A O 1
ATOM 1718 N N . GLY A 1 218 ? 15.414 17.484 9.422 1 84 218 GLY A N 1
ATOM 1719 C CA . GLY A 1 218 ? 16.484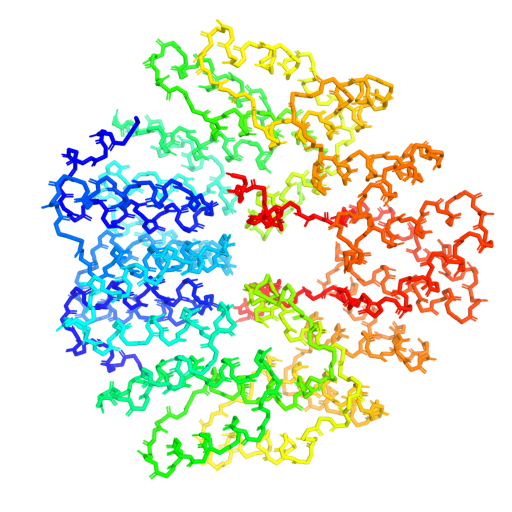 16.984 8.57 1 84 218 GLY A CA 1
ATOM 1720 C C . GLY A 1 218 ? 16.516 17.672 7.215 1 84 218 GLY A C 1
ATOM 1721 O O . GLY A 1 218 ? 17.594 18.078 6.746 1 84 218 GLY A O 1
ATOM 1722 N N . ARG A 1 219 ? 15.438 17.844 6.637 1 76.5 219 ARG A N 1
ATOM 1723 C CA . ARG A 1 219 ? 15.352 18.5 5.336 1 76.5 219 ARG A CA 1
ATOM 1724 C C . ARG A 1 219 ? 15.781 19.969 5.426 1 76.5 219 ARG A C 1
ATOM 1726 O O . ARG A 1 219 ? 16.359 20.516 4.477 1 76.5 219 ARG A O 1
ATOM 1733 N N . ALA A 1 220 ? 15.484 20.547 6.539 1 80.5 220 ALA A N 1
ATOM 1734 C CA . ALA A 1 220 ? 15.859 21.938 6.77 1 80.5 220 ALA A CA 1
ATOM 1735 C C . ALA A 1 220 ? 17.328 22.062 7.137 1 80.5 220 ALA A C 1
ATOM 1737 O O . ALA A 1 220 ? 17.828 23.172 7.375 1 80.5 220 ALA A O 1
ATOM 1738 N N . GLY A 1 221 ? 18.016 20.938 7.23 1 83.38 221 GLY A N 1
ATOM 1739 C CA . GLY A 1 221 ? 19.438 20.953 7.566 1 83.38 221 GLY A CA 1
ATOM 1740 C C . GLY A 1 221 ? 19.703 21.078 9.055 1 83.38 221 GLY A C 1
ATOM 1741 O O . GLY A 1 221 ? 20.844 21.281 9.477 1 83.38 221 GLY A O 1
ATOM 1742 N N . LEU A 1 222 ? 18.656 21.047 9.789 1 90.62 222 LEU A N 1
ATOM 1743 C CA . LEU A 1 222 ? 18.781 21.141 11.242 1 90.62 222 LEU A CA 1
ATOM 1744 C C . LEU A 1 222 ? 19.031 19.766 11.859 1 90.62 222 LEU A C 1
ATOM 1746 O O . LEU A 1 222 ? 18.281 19.328 12.734 1 90.62 222 LEU A O 1
ATOM 1750 N N . ILE A 1 223 ? 20.094 19.172 11.539 1 91.62 223 ILE A N 1
ATOM 1751 C CA . ILE A 1 223 ? 20.422 17.781 11.844 1 91.62 223 ILE A CA 1
ATOM 1752 C C . ILE A 1 223 ? 20.672 17.625 13.344 1 91.62 223 ILE A C 1
ATOM 1754 O O . ILE A 1 223 ? 20.203 16.672 13.969 1 91.62 223 ILE A O 1
ATOM 1758 N N . LYS A 1 224 ? 21.375 18.578 13.891 1 93 224 LYS A N 1
ATOM 1759 C CA . LYS A 1 224 ? 21.672 18.5 15.32 1 93 224 LYS A CA 1
ATOM 1760 C C . LYS A 1 224 ? 20.391 18.531 16.156 1 93 224 LYS A C 1
ATOM 1762 O O . LYS A 1 224 ? 20.25 17.781 17.109 1 93 224 LYS A O 1
ATOM 1767 N N . GLU A 1 225 ? 19.547 19.391 15.773 1 94 225 GLU A N 1
ATOM 1768 C CA . GLU A 1 225 ? 18.266 19.469 16.453 1 94 225 GLU A CA 1
ATOM 1769 C C . GLU A 1 225 ? 17.469 18.172 16.312 1 94 225 GLU A C 1
ATOM 1771 O O . GLU A 1 225 ? 16.828 17.719 17.25 1 94 225 GLU A O 1
ATOM 1776 N N . ALA A 1 226 ? 17.484 17.594 15.117 1 93.69 226 ALA A N 1
ATOM 1777 C CA . ALA A 1 226 ? 16.797 16.344 14.867 1 93.69 226 ALA A CA 1
ATOM 1778 C C . ALA A 1 226 ? 17.344 15.227 15.75 1 93.69 226 ALA A C 1
ATOM 1780 O O . ALA A 1 226 ? 16.578 14.477 16.359 1 93.69 226 ALA A O 1
ATOM 1781 N N . ILE A 1 227 ? 18.656 15.211 15.828 1 94.5 227 ILE A N 1
ATOM 1782 C CA . ILE A 1 227 ? 19.297 14.188 16.625 1 94.5 227 ILE A CA 1
ATOM 1783 C C . ILE A 1 227 ? 18.922 14.359 18.094 1 94.5 227 ILE A C 1
ATOM 1785 O O . ILE A 1 227 ? 18.578 13.391 18.781 1 94.5 227 ILE A O 1
ATOM 1789 N N . ASN A 1 228 ? 19.016 15.57 18.516 1 95.5 228 ASN A N 1
ATOM 1790 C CA . ASN A 1 228 ? 18.656 15.859 19.906 1 95.5 228 ASN A CA 1
ATOM 1791 C C . ASN A 1 228 ? 17.219 15.445 20.203 1 95.5 228 ASN A C 1
ATOM 1793 O O . ASN A 1 228 ? 16.938 14.883 21.266 1 95.5 228 ASN A O 1
ATOM 1797 N N . MET A 1 229 ? 16.297 15.664 19.344 1 95.94 229 MET A N 1
ATOM 1798 C CA . MET A 1 229 ? 14.898 15.281 19.516 1 95.94 229 MET A CA 1
ATOM 1799 C C . MET A 1 229 ? 14.758 13.773 19.625 1 95.94 229 MET A C 1
ATOM 1801 O O . MET A 1 229 ? 14.07 13.266 20.516 1 95.94 229 MET A O 1
ATOM 1805 N N . ILE A 1 230 ? 15.391 13.062 18.734 1 94.69 230 ILE A N 1
ATOM 1806 C CA . ILE A 1 230 ? 15.273 11.609 18.688 1 94.69 230 ILE A CA 1
ATOM 1807 C C . ILE A 1 230 ? 15.852 11 19.969 1 94.69 230 ILE A C 1
ATOM 1809 O O . ILE A 1 230 ? 15.273 10.078 20.531 1 94.69 230 ILE A O 1
ATOM 1813 N N . GLU A 1 231 ? 16.922 11.57 20.406 1 93.25 231 GLU A N 1
ATOM 1814 C CA . GLU A 1 231 ? 17.578 11.047 21.594 1 93.25 231 GLU A CA 1
ATOM 1815 C C . GLU A 1 231 ? 16.75 11.305 22.859 1 93.25 231 GLU A C 1
ATOM 1817 O O . GLU A 1 231 ? 16.906 10.617 23.859 1 93.25 231 GLU A O 1
ATOM 1822 N N . ASN A 1 232 ? 15.898 12.266 22.781 1 94.38 232 ASN A N 1
ATOM 1823 C CA . ASN A 1 232 ? 15.109 12.633 23.953 1 94.38 232 ASN A CA 1
ATOM 1824 C C . ASN A 1 232 ? 13.664 12.148 23.828 1 94.38 232 ASN A C 1
ATOM 1826 O O . ASN A 1 232 ? 12.812 12.531 24.625 1 94.38 232 ASN A O 1
ATOM 1830 N N . MET A 1 233 ? 13.328 11.344 22.859 1 93.69 233 MET A N 1
ATOM 1831 C CA . MET A 1 233 ? 12.008 10.727 22.734 1 93.69 233 MET A CA 1
ATOM 1832 C C . MET A 1 233 ? 11.727 9.828 23.938 1 93.69 233 MET A C 1
ATOM 1834 O O . MET A 1 233 ? 12.633 9.18 24.469 1 93.69 233 MET A O 1
ATOM 1838 N N . PRO A 1 234 ? 10.484 9.797 24.312 1 93.56 234 PRO A N 1
ATOM 1839 C CA . PRO A 1 234 ? 10.141 8.93 25.453 1 93.56 234 PRO A CA 1
ATOM 1840 C C . PRO A 1 234 ? 10.125 7.449 25.078 1 93.56 234 PRO A C 1
ATOM 1842 O O . PRO A 1 234 ? 10 6.59 25.953 1 93.56 234 PRO A O 1
ATOM 1845 N N . MET A 1 235 ? 10.219 7.078 23.859 1 91.75 235 MET A N 1
ATOM 1846 C CA . MET A 1 235 ? 10.266 5.707 23.375 1 91.75 235 MET A CA 1
ATOM 1847 C C . MET A 1 235 ? 11.43 5.523 22.406 1 91.75 235 MET A C 1
ATOM 1849 O O . MET A 1 235 ? 11.992 6.5 21.906 1 91.75 235 MET A O 1
ATOM 1853 N N . ALA A 1 236 ? 11.781 4.289 22.094 1 90.12 236 ALA A N 1
ATOM 1854 C CA . ALA A 1 236 ? 12.859 4.008 21.141 1 90.12 236 ALA A CA 1
ATOM 1855 C C . ALA A 1 236 ? 12.445 4.352 19.719 1 90.12 236 ALA A C 1
ATOM 1857 O O . ALA A 1 236 ? 11.305 4.109 19.328 1 90.12 236 ALA A O 1
ATOM 1858 N N . GLY A 1 237 ? 13.414 4.922 19.016 1 87.44 237 GLY A N 1
ATOM 1859 C CA . GLY A 1 237 ? 13.156 5.184 17.609 1 87.44 237 GLY A CA 1
ATOM 1860 C C . GLY A 1 237 ? 12.992 3.922 16.781 1 87.44 237 GLY A C 1
ATOM 1861 O O . GLY A 1 237 ? 13.641 2.91 17.047 1 87.44 237 GLY A O 1
ATOM 1862 N N . ASP A 1 238 ? 12.133 4.066 15.867 1 81.44 238 ASP A N 1
ATOM 1863 C CA . ASP A 1 238 ? 11.961 2.936 14.953 1 81.44 238 ASP A CA 1
ATOM 1864 C C . ASP A 1 238 ? 12.562 3.238 13.586 1 81.44 238 ASP A C 1
ATOM 1866 O O . ASP A 1 238 ? 13.297 4.215 13.422 1 81.44 238 ASP A O 1
ATOM 1870 N N . VAL A 1 239 ? 12.32 2.342 12.609 1 75.94 239 VAL A N 1
ATOM 1871 C CA . VAL A 1 239 ? 12.883 2.453 11.266 1 75.94 239 VAL A CA 1
ATOM 1872 C C . VAL A 1 239 ? 12.43 3.756 10.617 1 75.94 239 VAL A C 1
ATOM 1874 O O . VAL A 1 239 ? 13.18 4.383 9.875 1 75.94 239 VAL A O 1
ATOM 1877 N N . PHE A 1 240 ? 11.281 4.168 11.047 1 76.56 240 PHE A N 1
ATOM 1878 C CA . PHE A 1 240 ? 10.734 5.379 10.438 1 76.56 240 PHE A CA 1
ATOM 1879 C C . PHE A 1 240 ? 11.484 6.613 10.922 1 76.56 240 PHE A C 1
ATOM 1881 O O . PHE A 1 240 ? 11.883 7.457 10.109 1 76.56 240 PHE A O 1
ATOM 1888 N N . VAL A 1 241 ? 11.617 6.66 12.125 1 83.25 241 VAL A N 1
ATOM 1889 C CA . VAL A 1 241 ? 12.273 7.824 12.719 1 83.25 241 VAL A CA 1
ATOM 1890 C C . VAL A 1 241 ? 13.719 7.906 12.234 1 83.25 241 VAL A C 1
ATOM 1892 O O . VAL A 1 241 ? 14.141 8.93 11.688 1 83.25 241 VAL A O 1
ATOM 1895 N N . TRP A 1 242 ? 14.406 6.855 12.289 1 86.38 242 TRP A N 1
ATOM 1896 C CA . TRP A 1 242 ? 15.805 6.836 11.883 1 86.38 242 TRP A CA 1
ATOM 1897 C C . TRP A 1 242 ? 15.938 6.965 10.367 1 86.38 242 TRP A C 1
ATOM 1899 O O . TRP A 1 242 ? 16.875 7.602 9.875 1 86.38 242 TRP A O 1
ATOM 1909 N N . GLY A 1 243 ? 15.031 6.332 9.703 1 83.38 243 GLY A N 1
ATOM 1910 C CA . GLY A 1 243 ? 15.031 6.414 8.25 1 83.38 243 GLY A CA 1
ATOM 1911 C C . GLY A 1 243 ? 14.805 7.816 7.727 1 83.38 243 GLY A C 1
ATOM 1912 O O . GLY A 1 243 ? 15.383 8.219 6.719 1 83.38 243 GLY A O 1
ATOM 1913 N N . SER A 1 244 ? 13.906 8.531 8.391 1 78.19 244 SER A N 1
ATOM 1914 C CA . SER A 1 244 ? 13.664 9.914 8.008 1 78.19 244 SER A CA 1
ATOM 1915 C C . SER A 1 244 ? 14.938 10.75 8.102 1 78.19 244 SER A C 1
ATOM 1917 O O . SER A 1 244 ? 15.289 11.469 7.164 1 78.19 244 SER A O 1
ATOM 1919 N N . LEU A 1 245 ? 15.641 10.594 9.148 1 86.25 245 LEU A N 1
ATOM 1920 C CA . LEU A 1 245 ? 16.875 11.359 9.328 1 86.25 245 LEU A CA 1
ATOM 1921 C C . LEU A 1 245 ? 17.953 10.875 8.367 1 86.25 245 LEU A C 1
ATOM 1923 O O . LEU A 1 245 ? 18.703 11.688 7.809 1 86.25 245 LEU A O 1
ATOM 1927 N N . LEU A 1 246 ? 18.031 9.609 8.109 1 86.94 246 LEU A N 1
ATOM 1928 C CA . LEU A 1 246 ? 19.016 9.047 7.191 1 86.94 246 LEU A CA 1
ATOM 1929 C C . LEU A 1 246 ? 18.844 9.625 5.789 1 86.94 246 LEU A C 1
ATOM 1931 O O . LEU A 1 246 ? 19.828 10.016 5.152 1 86.94 246 LEU A O 1
ATOM 1935 N N . GLY A 1 247 ? 17.656 9.664 5.328 1 78.94 247 GLY A N 1
ATOM 1936 C CA . GLY A 1 247 ? 17.359 10.242 4.027 1 78.94 247 GLY A CA 1
ATOM 1937 C C . GLY A 1 247 ? 17.844 11.672 3.889 1 78.94 247 GLY A C 1
ATOM 1938 O O . GLY A 1 247 ? 18.375 12.055 2.842 1 78.94 247 GLY A O 1
ATOM 1939 N N . ASP A 1 248 ? 17.703 12.367 4.957 1 78.81 248 ASP A N 1
ATOM 1940 C CA . ASP A 1 248 ? 18.078 13.773 4.926 1 78.81 248 ASP A CA 1
ATOM 1941 C C . ASP A 1 248 ? 19.594 13.93 5.004 1 78.81 248 ASP A C 1
ATOM 1943 O O . ASP A 1 248 ? 20.156 14.914 4.516 1 78.81 248 ASP A O 1
ATOM 1947 N N . CYS A 1 249 ? 20.281 12.984 5.621 1 82.5 249 CYS A N 1
ATOM 1948 C CA . CYS A 1 249 ? 21.734 13 5.637 1 82.5 249 CYS A CA 1
ATOM 1949 C C . CYS A 1 249 ? 22.297 12.812 4.234 1 82.5 249 CYS A C 1
ATOM 1951 O O . CYS A 1 249 ? 23.359 13.352 3.912 1 82.5 249 CYS A O 1
ATOM 1953 N N . ARG A 1 250 ? 21.562 12.07 3.48 1 75.38 250 ARG A N 1
ATOM 1954 C CA . ARG A 1 250 ? 21.969 11.898 2.086 1 75.38 250 ARG A CA 1
ATOM 1955 C C . ARG A 1 250 ? 21.938 13.234 1.345 1 75.38 250 ARG A C 1
ATOM 1957 O O . ARG A 1 250 ? 22.844 13.539 0.566 1 75.38 250 ARG A O 1
ATOM 1964 N N . LEU A 1 251 ? 20.969 14.055 1.678 1 71.56 251 LEU A N 1
ATOM 1965 C CA . LEU A 1 251 ? 20.797 15.344 1.022 1 71.56 251 LEU A CA 1
ATOM 1966 C C . LEU A 1 251 ? 21.891 16.312 1.418 1 71.56 251 LEU A C 1
ATOM 1968 O O . LEU A 1 251 ? 22.359 17.109 0.592 1 71.56 251 LEU A O 1
ATOM 1972 N N . HIS A 1 252 ? 22.375 16.172 2.623 1 79.69 252 HIS A N 1
ATOM 1973 C CA . HIS A 1 252 ? 23.312 17.172 3.146 1 79.69 252 HIS A CA 1
ATOM 1974 C C . HIS A 1 252 ? 24.719 16.609 3.238 1 79.69 252 HIS A C 1
ATOM 1976 O O . HIS A 1 252 ? 25.656 17.328 3.629 1 79.69 252 HIS A O 1
ATOM 1982 N N . GLY A 1 253 ? 24.891 15.406 2.961 1 80.12 253 GLY A N 1
ATOM 1983 C CA . GLY A 1 253 ? 26.203 14.797 2.908 1 80.12 253 GLY A CA 1
ATOM 1984 C C . GLY A 1 253 ? 26.797 14.539 4.281 1 80.12 253 GLY A C 1
ATOM 1985 O O . GLY A 1 253 ? 28.016 14.633 4.469 1 80.12 253 GLY A O 1
ATOM 1986 N N . ASN A 1 254 ? 25.984 14.352 5.23 1 88.75 254 ASN A N 1
ATOM 1987 C CA . ASN A 1 254 ? 26.469 14.031 6.57 1 88.75 254 ASN A CA 1
ATOM 1988 C C . ASN A 1 254 ? 26.688 12.531 6.75 1 88.75 254 ASN A C 1
ATOM 1990 O O . ASN A 1 254 ? 25.812 11.836 7.266 1 88.75 254 ASN A O 1
ATOM 1994 N N . VAL A 1 255 ? 27.812 12.055 6.512 1 93.81 255 VAL A N 1
ATOM 1995 C CA . VAL A 1 255 ? 28.109 10.625 6.441 1 93.81 255 VAL A CA 1
ATOM 1996 C C . VAL A 1 255 ? 28.109 10.023 7.848 1 93.81 255 VAL A C 1
ATOM 1998 O O . VAL A 1 255 ? 27.562 8.938 8.07 1 93.81 255 VAL A O 1
ATOM 2001 N N . GLU A 1 256 ? 28.703 10.734 8.773 1 93.5 256 GLU A N 1
ATOM 2002 C CA . GLU A 1 256 ? 28.828 10.211 10.133 1 93.5 256 GLU A CA 1
ATOM 2003 C C . GLU A 1 256 ? 27.453 9.977 10.766 1 93.5 256 GLU A C 1
ATOM 2005 O O . GLU A 1 256 ? 27.203 8.906 11.328 1 93.5 256 GLU A O 1
ATOM 2010 N N . VAL A 1 257 ? 26.641 10.953 10.672 1 94.5 257 VAL A N 1
ATOM 2011 C CA . VAL A 1 257 ? 25.297 10.828 11.219 1 94.5 257 VAL A CA 1
ATOM 2012 C C . VAL A 1 257 ? 24.531 9.719 10.484 1 94.5 257 VAL A C 1
ATOM 2014 O O . VAL A 1 257 ? 23.828 8.922 11.102 1 94.5 257 VAL A O 1
ATOM 2017 N N . ALA A 1 258 ? 24.688 9.641 9.188 1 94.06 258 ALA A N 1
ATOM 2018 C CA . ALA A 1 258 ? 24.047 8.617 8.367 1 94.06 258 ALA A CA 1
ATOM 2019 C C . ALA A 1 258 ? 24.438 7.219 8.82 1 94.06 258 ALA A C 1
ATOM 2021 O O . ALA A 1 258 ? 23.609 6.316 8.883 1 94.06 258 ALA A O 1
ATOM 2022 N N . GLU A 1 259 ? 25.688 7.109 9.102 1 95.94 259 GLU A N 1
ATOM 2023 C CA . GLU A 1 259 ? 26.188 5.801 9.516 1 95.94 259 GLU A CA 1
ATOM 2024 C C . GLU A 1 259 ? 25.547 5.367 10.836 1 95.94 259 GLU A C 1
ATOM 2026 O O . GLU A 1 259 ? 25.188 4.199 11 1 95.94 259 GLU A O 1
ATOM 2031 N N . LYS A 1 260 ? 25.422 6.25 11.703 1 94.75 260 LYS A N 1
ATOM 2032 C CA . LYS A 1 260 ? 24.781 5.941 12.984 1 94.75 260 LYS A CA 1
ATOM 2033 C C . LYS A 1 260 ? 23.312 5.586 12.789 1 94.75 260 LYS A C 1
ATOM 2035 O O . LYS A 1 260 ? 22.828 4.613 13.367 1 94.75 260 LYS A O 1
ATOM 2040 N N . ASP A 1 261 ? 22.656 6.379 12.047 1 92.75 261 ASP A N 1
ATOM 2041 C CA . ASP A 1 261 ? 21.266 6.105 11.742 1 92.75 261 ASP A CA 1
ATOM 2042 C C . ASP A 1 261 ? 21.094 4.734 11.094 1 92.75 261 ASP A C 1
ATOM 2044 O O . ASP A 1 261 ? 20.203 3.973 11.461 1 92.75 261 ASP A O 1
ATOM 2048 N N . ALA A 1 262 ? 21.906 4.465 10.133 1 92.88 262 ALA A N 1
ATOM 2049 C CA . ALA A 1 262 ? 21.859 3.193 9.422 1 92.88 262 ALA A CA 1
ATOM 2050 C C . ALA A 1 262 ? 22.078 2.02 10.375 1 92.88 262 ALA A C 1
ATOM 2052 O O . ALA A 1 262 ? 21.422 0.979 10.234 1 92.88 262 ALA A O 1
ATOM 2053 N N . GLU A 1 263 ? 22.953 2.209 11.32 1 94.5 263 GLU A N 1
ATOM 2054 C CA . GLU A 1 263 ? 23.188 1.163 12.312 1 94.5 263 GLU A CA 1
ATOM 2055 C C . GLU A 1 263 ? 21.922 0.855 13.102 1 94.5 263 GLU A C 1
ATOM 2057 O O . GLU A 1 263 ? 21.609 -0.311 13.344 1 94.5 263 GLU A O 1
ATOM 2062 N N . HIS A 1 264 ? 21.281 1.896 13.516 1 91.81 264 HIS A N 1
ATOM 2063 C CA . HIS A 1 264 ? 20.016 1.704 14.234 1 91.81 264 HIS A CA 1
ATOM 2064 C C . HIS A 1 264 ? 19 0.949 13.383 1 91.81 264 HIS A C 1
ATOM 2066 O O . HIS A 1 264 ? 18.359 0.02 13.859 1 91.81 264 HIS A O 1
ATOM 2072 N N . ILE A 1 265 ? 18.906 1.292 12.109 1 86.06 265 ILE A N 1
ATOM 2073 C CA . ILE A 1 265 ? 17.938 0.686 11.211 1 86.06 265 ILE A CA 1
ATOM 2074 C C . ILE A 1 265 ? 18.297 -0.78 10.977 1 86.06 265 ILE A C 1
ATOM 2076 O O . ILE A 1 265 ? 17.422 -1.655 11.039 1 86.06 265 ILE A O 1
ATOM 2080 N N . MET A 1 266 ? 19.562 -1.031 10.773 1 88.69 266 MET A N 1
ATOM 2081 C CA . MET A 1 266 ? 20.016 -2.385 10.477 1 88.69 266 MET A CA 1
ATOM 2082 C C . MET A 1 266 ? 19.844 -3.299 11.688 1 88.69 266 MET A C 1
ATOM 2084 O O . MET A 1 266 ? 19.656 -4.508 11.539 1 88.69 266 MET A O 1
ATOM 2088 N N . GLU A 1 267 ? 19.891 -2.689 12.852 1 89 267 GLU A N 1
ATOM 2089 C CA . GLU A 1 267 ? 19.641 -3.467 14.062 1 89 267 GLU A CA 1
ATOM 2090 C C . GLU A 1 267 ? 18.172 -3.838 14.18 1 89 267 GLU A C 1
ATOM 2092 O O . GLU A 1 267 ? 17.844 -4.957 14.578 1 89 267 GLU A O 1
ATOM 2097 N N . ILE A 1 268 ? 17.375 -2.873 13.898 1 81.25 268 ILE A N 1
ATOM 2098 C CA . ILE A 1 268 ? 15.93 -3.061 14.031 1 81.25 268 ILE A CA 1
ATOM 2099 C C . ILE A 1 268 ? 15.414 -3.912 12.875 1 81.25 268 ILE A C 1
ATOM 2101 O O . ILE A 1 268 ? 14.562 -4.789 13.07 1 81.25 268 ILE A O 1
ATOM 2105 N N . SER A 1 269 ? 15.938 -3.621 11.656 1 76.62 269 SER A N 1
ATOM 2106 C CA . SER A 1 269 ? 15.438 -4.27 10.453 1 76.62 269 SER A CA 1
ATOM 2107 C C . SER A 1 269 ? 16.562 -4.531 9.461 1 76.62 269 SER A C 1
ATOM 2109 O O . SER A 1 269 ? 16.688 -3.844 8.445 1 76.62 269 SER A O 1
ATOM 2111 N N . PRO A 1 270 ? 17.281 -5.523 9.664 1 79.94 270 PRO A N 1
ATOM 2112 C CA . PRO A 1 270 ? 18.438 -5.801 8.805 1 79.94 270 PRO A CA 1
ATOM 2113 C C . PRO A 1 270 ? 18.047 -6.172 7.379 1 79.94 270 PRO A C 1
ATOM 2115 O O . PRO A 1 270 ? 18.859 -6.094 6.465 1 79.94 270 PRO A O 1
ATOM 2118 N N . GLU A 1 271 ? 16.844 -6.457 7.141 1 67.25 271 GLU A N 1
ATOM 2119 C CA . GLU A 1 271 ? 16.406 -6.895 5.824 1 67.25 271 GLU A CA 1
ATOM 2120 C C . GLU A 1 271 ? 15.844 -5.73 5.016 1 67.25 271 GLU A C 1
ATOM 2122 O O . GLU A 1 271 ? 15.445 -5.902 3.861 1 67.25 271 GLU A O 1
ATOM 2127 N N . ASP A 1 272 ? 15.883 -4.605 5.668 1 67.62 272 ASP A N 1
ATOM 2128 C CA . ASP A 1 272 ? 15.406 -3.418 4.969 1 67.62 272 ASP A CA 1
ATOM 2129 C C . ASP A 1 272 ? 16.422 -2.951 3.928 1 67.62 272 ASP A C 1
ATOM 2131 O O . ASP A 1 272 ? 17.484 -2.424 4.281 1 67.62 272 ASP A O 1
ATOM 2135 N N . GLY A 1 273 ? 16.109 -3.201 2.699 1 68 273 GLY A N 1
ATOM 2136 C CA . GLY A 1 273 ? 17.031 -2.865 1.632 1 68 273 GLY A CA 1
ATOM 2137 C C . GLY A 1 273 ? 17.281 -1.373 1.502 1 68 273 GLY A C 1
ATOM 2138 O O . GLY A 1 273 ? 18.328 -0.952 1.021 1 68 273 GLY A O 1
ATOM 2139 N N . GLY A 1 274 ? 16.25 -0.582 1.941 1 69.25 274 GLY A N 1
ATOM 2140 C CA . GLY A 1 274 ? 16.328 0.862 1.792 1 69.25 274 GLY A CA 1
ATOM 2141 C C . GLY A 1 274 ? 17.531 1.467 2.473 1 69.25 274 GLY A C 1
ATOM 2142 O O . GLY A 1 274 ? 18.141 2.41 1.955 1 69.25 274 GLY A O 1
ATOM 2143 N N . VAL A 1 275 ? 17.859 0.873 3.6 1 82.12 275 VAL A N 1
ATOM 2144 C CA . VAL A 1 275 ? 18.969 1.445 4.355 1 82.12 275 VAL A CA 1
ATOM 2145 C C . VAL A 1 275 ? 20.281 1.202 3.611 1 82.12 275 VAL A C 1
ATOM 2147 O O . VAL A 1 275 ? 21.141 2.088 3.543 1 82.12 275 VAL A O 1
ATOM 2150 N N . TYR A 1 276 ? 20.438 0.128 2.986 1 82 276 TYR A N 1
ATOM 2151 C CA . TYR A 1 276 ? 21.672 -0.199 2.285 1 82 276 TYR A CA 1
ATOM 2152 C C . TYR A 1 276 ? 21.812 0.632 1.016 1 82 276 TYR A C 1
ATOM 2154 O O . TYR A 1 276 ? 22.906 1.134 0.714 1 82 276 TYR A O 1
ATOM 2162 N N . SER A 1 277 ? 20.766 0.826 0.346 1 75.19 277 SER A N 1
ATOM 2163 C CA . SER A 1 277 ? 20.781 1.635 -0.868 1 75.19 277 SER A CA 1
ATOM 2164 C C . SER A 1 277 ? 21.078 3.096 -0.555 1 75.19 277 SER A C 1
ATOM 2166 O O . SER A 1 277 ? 21.828 3.748 -1.272 1 75.19 277 SER A O 1
ATOM 2168 N N . THR A 1 278 ? 20.391 3.553 0.507 1 77 278 THR A N 1
ATOM 2169 C CA . THR A 1 278 ? 20.625 4.941 0.896 1 77 278 THR A CA 1
ATOM 2170 C C . THR A 1 278 ? 22.078 5.164 1.302 1 77 278 THR A C 1
ATOM 2172 O O . THR A 1 278 ? 22.688 6.145 0.894 1 77 278 THR A O 1
ATOM 2175 N N . MET A 1 279 ? 22.609 4.176 1.979 1 88.94 279 MET A N 1
ATOM 2176 C CA . MET A 1 279 ? 24 4.297 2.393 1 88.94 279 MET A CA 1
ATOM 2177 C C . MET A 1 279 ? 24.938 4.199 1.191 1 88.94 279 MET A C 1
ATOM 2179 O O . MET A 1 279 ? 25.953 4.883 1.137 1 88.94 279 MET A O 1
ATOM 2183 N N . ALA A 1 280 ? 24.578 3.371 0.309 1 83 280 ALA A N 1
ATOM 2184 C CA . ALA A 1 280 ? 25.359 3.283 -0.916 1 83 280 ALA A CA 1
ATOM 2185 C C . ALA A 1 280 ? 25.422 4.633 -1.629 1 83 280 ALA A C 1
ATOM 2187 O O . ALA A 1 280 ? 26.484 5.059 -2.076 1 83 280 ALA A O 1
ATOM 2188 N N . ASP A 1 281 ? 24.344 5.324 -1.64 1 77.38 281 ASP A N 1
ATOM 2189 C CA . ASP A 1 281 ? 24.281 6.637 -2.273 1 77.38 281 ASP A CA 1
ATOM 2190 C C . ASP A 1 281 ? 25.125 7.656 -1.519 1 77.38 281 ASP A C 1
ATOM 2192 O O . ASP A 1 281 ? 25.828 8.461 -2.133 1 77.38 281 ASP A O 1
ATOM 2196 N N . ILE A 1 282 ? 25.047 7.555 -0.3 1 85 282 ILE A N 1
ATOM 2197 C CA . ILE A 1 282 ? 25.766 8.508 0.535 1 85 282 ILE A CA 1
ATOM 2198 C C . ILE A 1 282 ? 27.281 8.289 0.376 1 85 282 ILE A C 1
ATOM 2200 O O . ILE A 1 282 ? 28.031 9.25 0.205 1 85 282 ILE A O 1
ATOM 2204 N N . TYR A 1 283 ? 27.641 7.055 0.355 1 88.25 283 TYR A N 1
ATOM 2205 C CA . TYR A 1 283 ? 29.062 6.754 0.191 1 88.25 283 TYR A CA 1
ATOM 2206 C C . TYR A 1 283 ? 29.547 7.137 -1.203 1 88.25 283 TYR A C 1
ATOM 2208 O O . TYR A 1 283 ? 30.656 7.656 -1.363 1 88.25 283 TYR A O 1
ATOM 2216 N N . ALA A 1 284 ? 28.719 6.867 -2.131 1 83.31 284 ALA A N 1
ATOM 2217 C CA . ALA A 1 284 ? 29.078 7.246 -3.496 1 83.31 284 ALA A CA 1
ATOM 2218 C C . ALA A 1 284 ? 29.234 8.758 -3.619 1 83.31 284 ALA A C 1
ATOM 2220 O O . ALA A 1 284 ? 30.203 9.242 -4.211 1 83.31 284 ALA A O 1
ATOM 2221 N N . ASN A 1 285 ? 28.344 9.5 -3.059 1 80 285 ASN A N 1
ATOM 2222 C CA . ASN A 1 285 ? 28.406 10.953 -3.107 1 80 285 ASN A CA 1
ATOM 2223 C C . ASN A 1 285 ? 29.656 11.484 -2.396 1 80 285 ASN A C 1
ATOM 2225 O O . ASN A 1 285 ? 30.219 12.508 -2.799 1 80 285 ASN A O 1
ATOM 2229 N N . ALA A 1 286 ? 30.062 10.734 -1.402 1 87.81 286 ALA A N 1
ATOM 2230 C CA . ALA A 1 286 ? 31.234 11.133 -0.622 1 87.81 286 ALA A CA 1
ATOM 2231 C C . ALA A 1 286 ? 32.5 10.539 -1.21 1 87.81 286 ALA A C 1
ATOM 2233 O O . ALA A 1 286 ? 33.594 10.711 -0.651 1 87.81 286 ALA A O 1
ATOM 2234 N N . LYS A 1 287 ? 32.312 9.719 -2.217 1 84.75 287 LYS A N 1
ATOM 2235 C CA . LYS A 1 287 ? 33.438 9.078 -2.9 1 84.75 287 LYS A CA 1
ATOM 2236 C C . LYS A 1 287 ? 34.188 8.117 -1.97 1 84.75 287 LYS A C 1
ATOM 2238 O O . LYS A 1 287 ? 35.406 8.062 -1.972 1 84.75 287 LYS A O 1
ATOM 2243 N N . ARG A 1 288 ? 33.469 7.602 -1.124 1 90.25 288 ARG A N 1
ATOM 2244 C CA . ARG A 1 288 ? 33.969 6.543 -0.254 1 90.25 288 ARG A CA 1
ATOM 2245 C C . ARG A 1 288 ? 33.688 5.164 -0.853 1 90.25 288 ARG A C 1
ATOM 2247 O O . ARG A 1 288 ? 32.844 4.414 -0.341 1 90.25 288 ARG A O 1
ATOM 2254 N N . TRP A 1 289 ? 34.5 4.781 -1.788 1 83.88 289 TRP A N 1
ATOM 2255 C CA . TRP A 1 289 ? 34.25 3.639 -2.656 1 83.88 289 TRP A CA 1
ATOM 2256 C C . TRP A 1 289 ? 34.406 2.328 -1.894 1 83.88 289 TRP A C 1
ATOM 2258 O O . TRP A 1 289 ? 33.688 1.36 -2.148 1 83.88 289 TRP A O 1
ATOM 2268 N N . ASP A 1 290 ? 35.344 2.359 -0.954 1 89.38 290 ASP A N 1
ATOM 2269 C CA . ASP A 1 290 ? 35.5 1.146 -0.159 1 89.38 290 ASP A CA 1
ATOM 2270 C C . ASP A 1 290 ? 34.281 0.882 0.701 1 89.38 290 ASP A C 1
ATOM 2272 O O . ASP A 1 290 ? 33.812 -0.254 0.787 1 89.38 290 ASP A O 1
ATOM 2276 N N . ASP A 1 291 ? 33.75 1.933 1.252 1 92.44 291 ASP A N 1
ATOM 2277 C CA . ASP A 1 291 ? 32.562 1.813 2.078 1 92.44 291 ASP A CA 1
ATOM 2278 C C . ASP A 1 291 ? 31.344 1.446 1.232 1 92.44 291 ASP A C 1
ATOM 2280 O O . ASP A 1 291 ? 30.484 0.697 1.68 1 92.44 291 ASP A O 1
ATOM 2284 N N . LEU A 1 292 ? 31.297 1.965 0.048 1 89.5 292 LEU A N 1
ATOM 2285 C CA . LEU A 1 292 ? 30.234 1.622 -0.9 1 89.5 292 LEU A CA 1
ATOM 2286 C C . LEU A 1 292 ? 30.25 0.126 -1.196 1 89.5 292 LEU A C 1
ATOM 2288 O O . LEU A 1 292 ? 29.188 -0.521 -1.15 1 89.5 292 LEU A O 1
ATOM 2292 N N . THR A 1 293 ? 31.391 -0.419 -1.451 1 85.5 293 THR A N 1
ATOM 2293 C CA . THR A 1 293 ? 31.516 -1.841 -1.751 1 85.5 293 THR A CA 1
ATOM 2294 C C . THR A 1 293 ? 31.125 -2.686 -0.544 1 85.5 293 THR A C 1
ATOM 2296 O O . THR A 1 293 ? 30.422 -3.689 -0.688 1 85.5 293 THR A O 1
ATOM 2299 N N . LYS A 1 294 ? 31.547 -2.223 0.593 1 91.56 294 LYS A N 1
ATOM 2300 C CA . LYS A 1 294 ? 31.266 -2.959 1.82 1 91.56 294 LYS A CA 1
ATOM 2301 C C . LYS A 1 294 ? 29.766 -3.006 2.094 1 91.56 294 LYS A C 1
ATOM 2303 O O . LYS A 1 294 ? 29.219 -4.055 2.445 1 91.56 294 LYS A O 1
ATOM 2308 N N . ILE A 1 295 ? 29.094 -1.862 1.937 1 91.44 295 ILE A N 1
ATOM 2309 C CA . ILE A 1 295 ? 27.672 -1.801 2.262 1 91.44 295 ILE A CA 1
ATOM 2310 C C . ILE A 1 295 ? 26.875 -2.623 1.25 1 91.44 295 ILE A C 1
ATOM 2312 O O . ILE A 1 295 ? 25.859 -3.23 1.597 1 91.44 295 ILE A O 1
ATOM 2316 N N . ARG A 1 296 ? 27.328 -2.646 0.1 1 83.75 296 ARG A N 1
ATOM 2317 C CA . ARG A 1 296 ? 26.672 -3.451 -0.921 1 83.75 296 ARG A CA 1
ATOM 2318 C C . ARG A 1 296 ? 26.875 -4.941 -0.662 1 83.75 296 ARG A C 1
ATOM 2320 O O . ARG A 1 296 ? 25.953 -5.738 -0.844 1 83.75 296 ARG A O 1
ATOM 2327 N N . SER A 1 297 ? 28.047 -5.23 -0.256 1 85.19 297 SER A N 1
ATOM 2328 C CA . SER A 1 297 ? 28.312 -6.621 0.1 1 85.19 297 SER A CA 1
ATOM 2329 C C . SER A 1 297 ? 27.453 -7.062 1.282 1 85.19 297 SER A C 1
ATOM 2331 O O . SER A 1 297 ? 26.969 -8.195 1.315 1 85.19 297 SER A O 1
ATOM 2333 N N . LEU A 1 298 ? 27.312 -6.156 2.146 1 86.94 298 LEU A N 1
ATOM 2334 C CA . LEU A 1 298 ? 26.484 -6.445 3.309 1 86.94 298 LEU A CA 1
ATOM 2335 C C . LEU A 1 298 ? 25.031 -6.676 2.895 1 86.94 298 LEU A C 1
ATOM 2337 O O . LEU A 1 298 ? 24.391 -7.613 3.371 1 86.94 298 LEU A O 1
ATOM 2341 N N . ARG A 1 299 ? 24.531 -5.805 2.094 1 81 299 ARG A N 1
ATOM 2342 C CA . ARG A 1 299 ? 23.188 -5.949 1.552 1 81 299 ARG A CA 1
ATOM 2343 C C . ARG A 1 299 ? 23 -7.32 0.912 1 81 299 ARG A C 1
ATOM 2345 O O . ARG A 1 299 ? 22 -7.992 1.157 1 81 299 ARG A O 1
ATOM 2352 N N . ASP A 1 300 ? 23.938 -7.691 0.13 1 73 300 ASP A N 1
ATOM 2353 C CA . ASP A 1 300 ? 23.859 -8.938 -0.619 1 73 300 ASP A CA 1
ATOM 2354 C C . ASP A 1 300 ? 23.938 -10.148 0.315 1 73 300 ASP A C 1
ATOM 2356 O O . ASP A 1 300 ? 23.266 -11.156 0.095 1 73 300 ASP A O 1
ATOM 2360 N N . SER A 1 301 ? 24.766 -10.008 1.292 1 75.88 301 SER A N 1
ATOM 2361 C CA . SER A 1 301 ? 24.938 -11.109 2.238 1 75.88 301 SER A CA 1
ATOM 2362 C C . SER A 1 301 ? 23.656 -11.359 3.027 1 75.88 301 SER A C 1
ATOM 2364 O O . SER A 1 301 ? 23.391 -12.484 3.461 1 75.88 301 SER A O 1
ATOM 2366 N N . ARG A 1 302 ? 22.922 -10.312 3.209 1 72.19 302 ARG A N 1
ATOM 2367 C CA . ARG A 1 302 ? 21.688 -10.422 3.979 1 72.19 302 ARG A CA 1
ATOM 2368 C C . ARG A 1 302 ? 20.516 -10.773 3.076 1 72.19 302 ARG A C 1
ATOM 2370 O O . ARG A 1 302 ? 19.375 -10.875 3.543 1 72.19 302 ARG A O 1
ATOM 2377 N N . ARG A 1 303 ? 20.859 -11.055 1.916 1 56.75 303 ARG A N 1
ATOM 2378 C CA . ARG A 1 303 ? 19.859 -11.438 0.926 1 56.75 303 ARG A CA 1
ATOM 2379 C C . ARG A 1 303 ? 18.688 -10.453 0.919 1 56.75 303 ARG A C 1
ATOM 2381 O O . ARG A 1 303 ? 17.531 -10.867 0.917 1 56.75 303 ARG A O 1
ATOM 2388 N N . VAL A 1 304 ? 19.016 -9.203 1.354 1 53.88 304 VAL A N 1
ATOM 2389 C CA . VAL A 1 304 ? 18 -8.148 1.329 1 53.88 304 VAL A CA 1
ATOM 2390 C C . VAL A 1 304 ? 17.438 -8.016 -0.08 1 53.88 304 VAL A C 1
ATOM 2392 O O . VAL A 1 304 ? 18.188 -7.945 -1.057 1 53.88 304 VAL A O 1
ATOM 2395 N N . ASN A 1 305 ? 16.266 -8.711 -0.204 1 46.72 305 ASN A N 1
ATOM 2396 C CA . ASN A 1 305 ? 15.594 -8.664 -1.5 1 46.72 305 ASN A CA 1
ATOM 2397 C C . ASN A 1 305 ? 15.602 -7.258 -2.088 1 46.72 305 ASN A C 1
ATOM 2399 O O . ASN A 1 305 ? 15.375 -6.281 -1.372 1 46.72 305 ASN A O 1
ATOM 2403 N N . LYS A 1 306 ? 16.406 -7.184 -3.129 1 42.5 306 LYS A N 1
ATOM 2404 C CA . LYS A 1 306 ? 16.438 -5.93 -3.877 1 42.5 306 LYS A CA 1
ATOM 2405 C C . LYS A 1 306 ? 15.031 -5.422 -4.172 1 42.5 306 LYS A C 1
ATOM 2407 O O . LYS A 1 306 ? 14.164 -6.191 -4.605 1 42.5 306 LYS A O 1
ATOM 2412 N N . ASN A 1 307 ? 14.539 -4.602 -3.311 1 36.03 307 ASN A N 1
ATOM 2413 C CA . ASN A 1 307 ? 13.297 -3.947 -3.719 1 36.03 307 ASN A CA 1
ATOM 2414 C C . ASN A 1 307 ? 13.352 -3.516 -5.184 1 36.03 307 ASN A C 1
ATOM 2416 O O . ASN A 1 307 ? 14.055 -2.568 -5.531 1 36.03 307 ASN A O 1
ATOM 2420 N N . VAL A 1 308 ? 13.797 -4.398 -6.035 1 31.38 308 VAL A N 1
ATOM 2421 C CA . VAL A 1 308 ? 13.586 -3.832 -7.363 1 31.38 308 VAL A CA 1
ATOM 2422 C C . VAL A 1 308 ? 12.359 -2.918 -7.344 1 31.38 308 VAL A C 1
ATOM 2424 O O . VAL A 1 308 ? 11.445 -3.113 -6.539 1 31.38 308 VAL A O 1
ATOM 2427 N N . GLY A 1 309 ? 12.57 -1.689 -7.84 1 29.66 309 GLY A N 1
ATOM 2428 C CA . GLY A 1 309 ? 11.453 -0.794 -8.094 1 29.66 309 GLY A CA 1
ATOM 2429 C C . GLY A 1 309 ? 10.141 -1.523 -8.305 1 29.66 309 GLY A C 1
ATOM 2430 O O . GLY A 1 309 ? 9.812 -1.915 -9.422 1 29.66 309 GLY A O 1
ATOM 2431 N N . CYS A 1 310 ? 9.977 -2.471 -7.574 1 28.97 310 CYS A N 1
ATOM 2432 C CA . CYS A 1 310 ? 8.688 -3.135 -7.746 1 28.97 310 CYS A CA 1
ATOM 2433 C C . CYS A 1 310 ? 7.574 -2.117 -7.969 1 28.97 310 CYS A C 1
ATOM 2435 O O . CYS A 1 310 ? 7.094 -1.5 -7.02 1 28.97 310 CYS A O 1
ATOM 2437 N N . SER A 1 311 ? 7.785 -1.359 -8.812 1 27.3 311 SER A N 1
ATOM 2438 C CA . SER A 1 311 ? 6.762 -0.479 -9.359 1 27.3 311 SER A CA 1
ATOM 2439 C C . SER A 1 311 ? 5.465 -1.24 -9.633 1 27.3 311 SER A C 1
ATOM 2441 O O . SER A 1 311 ? 4.57 -0.733 -10.305 1 27.3 311 SER A O 1
ATOM 2443 N N . LEU A 1 312 ? 5.57 -2.541 -9.469 1 28.16 312 LEU A N 1
ATOM 2444 C CA . LEU A 1 312 ? 4.316 -3.055 -10.008 1 28.16 312 LEU A CA 1
ATOM 2445 C C . LEU A 1 312 ? 3.121 -2.393 -9.336 1 28.16 312 LEU A C 1
ATOM 2447 O O . LEU A 1 312 ? 1.998 -2.473 -9.836 1 28.16 312 LEU A O 1
ATOM 2451 N N . LEU A 1 313 ? 3.223 -2.34 -8.023 1 28.95 313 LEU A N 1
ATOM 2452 C CA . LEU A 1 313 ? 2.02 -1.664 -7.547 1 28.95 313 LEU A CA 1
ATOM 2453 C C . L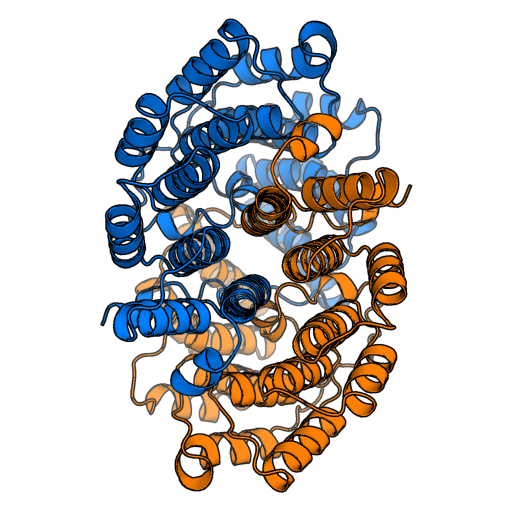EU A 1 313 ? 1.74 -0.409 -8.367 1 28.95 313 LEU A C 1
ATOM 2455 O O . LEU A 1 313 ? 0.67 0.191 -8.25 1 28.95 313 LEU A O 1
ATOM 2459 N N . GLN A 1 314 ? 2.795 0.129 -8.703 1 27.22 314 GLN A N 1
ATOM 2460 C CA . GLN A 1 314 ? 2.555 1.293 -9.555 1 27.22 314 GLN A CA 1
ATOM 2461 C C . GLN A 1 314 ? 1.99 0.879 -10.906 1 27.22 314 GLN A C 1
ATOM 2463 O O . GLN A 1 314 ? 2.258 1.527 -11.922 1 27.22 314 GLN A O 1
ATOM 2468 N N . LEU A 1 315 ? 1.965 -0.412 -11.18 1 27.89 315 LEU A N 1
ATOM 2469 C CA . LEU A 1 315 ? 1.23 -0.499 -12.438 1 27.89 315 LEU A CA 1
ATOM 2470 C C . LEU A 1 315 ? 0.12 0.544 -12.492 1 27.89 315 LEU A C 1
ATOM 2472 O O . LEU A 1 315 ? -0.927 0.376 -11.867 1 27.89 315 LEU A O 1
ATOM 2476 N N . ASP A 1 316 ? 0.33 1.593 -12.258 1 26.75 316 ASP A N 1
ATOM 2477 C CA . ASP A 1 316 ? -0.421 2.805 -12.57 1 26.75 316 ASP A CA 1
ATOM 2478 C C . ASP A 1 316 ? -1.344 2.582 -13.766 1 26.75 316 ASP A C 1
ATOM 2480 O O . ASP A 1 316 ? -1.111 1.683 -14.578 1 26.75 316 ASP A O 1
ATOM 2484 N N . SER A 1 317 ? -2.369 3.371 -13.727 1 26.8 317 SER A N 1
ATOM 2485 C CA . SER A 1 317 ? -3.43 3.75 -14.648 1 26.8 317 SER A CA 1
ATOM 2486 C C . SER A 1 317 ? -2.891 3.928 -16.062 1 26.8 317 SER A C 1
ATOM 2488 O O . SER A 1 317 ? -3.633 4.301 -16.969 1 26.8 317 SER A O 1
ATOM 2490 N N . ALA A 1 318 ? -1.636 4.012 -16.297 1 26.44 318 ALA A N 1
ATOM 2491 C CA . ALA A 1 318 ? -1.367 4.383 -17.688 1 26.44 318 ALA A CA 1
ATOM 2492 C C . ALA A 1 318 ? -1.965 3.361 -18.656 1 26.44 318 ALA A C 1
ATOM 2494 O O . ALA A 1 318 ? -2.117 3.641 -19.844 1 26.44 318 ALA A O 1
ATOM 2495 N N . GLN A 1 319 ? -1.832 2.148 -18.406 1 25.2 319 GLN A N 1
ATOM 2496 C CA . GLN A 1 319 ? -2.18 1.383 -19.609 1 25.2 319 GLN A CA 1
ATOM 2497 C C . GLN A 1 319 ? -3.635 1.612 -20 1 25.2 319 GLN A C 1
ATOM 2499 O O . GLN A 1 319 ? -4.016 1.374 -21.156 1 25.2 319 GLN A O 1
ATOM 2504 N N . TRP A 1 320 ? -4.523 1.652 -19.016 1 22.28 320 TRP A N 1
ATOM 2505 C CA . TRP A 1 320 ? -5.84 1.634 -19.656 1 22.28 320 TRP A CA 1
ATOM 2506 C C . TRP A 1 320 ? -6.176 2.994 -20.25 1 22.28 320 TRP A C 1
ATOM 2508 O O . TRP A 1 320 ? -7.332 3.266 -20.594 1 22.28 320 TRP A O 1
ATOM 2518 N N . ARG A 1 321 ? -5.359 3.992 -20.281 1 23.16 321 ARG A N 1
ATOM 2519 C CA . ARG A 1 321 ? -5.797 5.129 -21.078 1 23.16 321 ARG A CA 1
ATOM 2520 C C . ARG A 1 321 ? -5.852 4.762 -22.562 1 23.16 321 ARG A C 1
ATOM 2522 O O . ARG A 1 321 ? -6.105 5.617 -23.406 1 23.16 321 ARG A O 1
ATOM 2529 N N . SER A 1 322 ? -5.242 3.695 -23.109 1 20.28 322 SER A N 1
ATOM 2530 C CA . SER A 1 322 ? -5.684 3.697 -24.5 1 20.28 322 SER A CA 1
ATOM 2531 C C . SER A 1 322 ? -7.164 3.348 -24.609 1 20.28 322 SER A C 1
ATOM 2533 O O . SER A 1 322 ? -7.66 2.488 -23.875 1 20.28 322 SER A O 1
ATOM 2535 N N . MET B 1 1 ? -12.844 7.801 22.625 1 32.69 1 MET B N 1
ATOM 2536 C CA . MET B 1 1 ? -13.016 8.203 21.234 1 32.69 1 MET B CA 1
ATOM 2537 C C . MET B 1 1 ? -13.93 7.234 20.484 1 32.69 1 MET B C 1
ATOM 2539 O O . MET B 1 1 ? -14.391 7.531 19.391 1 32.69 1 MET B O 1
ATOM 2543 N N . GLY B 1 2 ? -14.008 6.066 20.984 1 38.97 2 GLY B N 1
ATOM 2544 C CA . GLY B 1 2 ? -14.781 4.926 20.516 1 38.97 2 GLY B CA 1
ATOM 2545 C C . GLY B 1 2 ? -16.266 5.191 20.484 1 38.97 2 GLY B C 1
ATOM 2546 O O . GLY B 1 2 ? -17 4.566 19.719 1 38.97 2 GLY B O 1
ATOM 2547 N N . GLY B 1 3 ? -16.656 6.023 21.391 1 41.88 3 GLY B N 1
ATOM 2548 C CA . GLY B 1 3 ? -18.078 6.074 21.656 1 41.88 3 GLY B CA 1
ATOM 2549 C C . GLY B 1 3 ? -18.875 6.727 20.547 1 41.88 3 GLY B C 1
ATOM 2550 O O . GLY B 1 3 ? -20.078 6.484 20.406 1 41.88 3 GLY B O 1
ATOM 2551 N N . GLU B 1 4 ? -18.266 7.652 19.906 1 48.38 4 GLU B N 1
ATOM 2552 C CA . GLU B 1 4 ? -19.078 8.492 19.031 1 48.38 4 GLU B CA 1
ATOM 2553 C C . GLU B 1 4 ? -19.469 7.738 17.766 1 48.38 4 GLU B C 1
ATOM 2555 O O . GLU B 1 4 ? -20.484 8.062 17.125 1 48.38 4 GLU B O 1
ATOM 2560 N N . TYR B 1 5 ? -18.703 6.785 17.453 1 51.53 5 TYR B N 1
ATOM 2561 C CA . TYR B 1 5 ? -19 6.199 16.141 1 51.53 5 TYR B CA 1
ATOM 2562 C C . TYR B 1 5 ? -20.281 5.363 16.219 1 51.53 5 TYR B C 1
ATOM 2564 O O . TYR B 1 5 ? -20.984 5.223 15.219 1 51.53 5 TYR B O 1
ATOM 2572 N N . LEU B 1 6 ? -20.547 4.875 17.453 1 50.19 6 LEU B N 1
ATOM 2573 C CA . LEU B 1 6 ? -21.609 3.895 17.562 1 50.19 6 LEU B CA 1
ATOM 2574 C C . LEU B 1 6 ? -22.984 4.574 17.531 1 50.19 6 LEU B C 1
ATOM 2576 O O . LEU B 1 6 ? -24.016 3.906 17.438 1 50.19 6 LEU B O 1
ATOM 2580 N N . ASN B 1 7 ? -22.922 5.883 17.641 1 50.81 7 ASN B N 1
ATOM 2581 C CA . ASN B 1 7 ? -24.266 6.449 17.516 1 50.81 7 ASN B CA 1
ATOM 2582 C C . ASN B 1 7 ? -24.734 6.418 16.062 1 50.81 7 ASN B C 1
ATOM 2584 O O . ASN B 1 7 ? -25.859 6.82 15.758 1 50.81 7 ASN B O 1
ATOM 2588 N N . MET B 1 8 ? -23.891 5.902 15.25 1 52.34 8 MET B N 1
ATOM 2589 C CA . MET B 1 8 ? -24.297 5.793 13.844 1 52.34 8 MET B CA 1
ATOM 2590 C C . MET B 1 8 ? -25.031 4.484 13.594 1 52.34 8 MET B C 1
ATOM 2592 O O . MET B 1 8 ? -24.875 3.518 14.344 1 52.34 8 MET B O 1
ATOM 2596 N N . GLY B 1 9 ? -26.078 4.539 12.953 1 56.19 9 GLY B N 1
ATOM 2597 C CA . GLY B 1 9 ? -26.766 3.324 12.547 1 56.19 9 GLY B CA 1
ATOM 2598 C C . GLY B 1 9 ? -25.812 2.234 12.078 1 56.19 9 GLY B C 1
ATOM 2599 O O . GLY B 1 9 ? -24.703 2.518 11.648 1 56.19 9 GLY B O 1
ATOM 2600 N N . ARG B 1 10 ? -26.109 0.963 12.453 1 53.16 10 ARG B N 1
ATOM 2601 C CA . ARG B 1 10 ? -25.328 -0.239 12.195 1 53.16 10 ARG B CA 1
ATOM 2602 C C . ARG B 1 10 ? -24.641 -0.162 10.836 1 53.16 10 ARG B C 1
ATOM 2604 O O . ARG B 1 10 ? -23.453 -0.482 10.719 1 53.16 10 ARG B O 1
ATOM 2611 N N . ASP B 1 11 ? -25.422 0.249 9.82 1 59.91 11 ASP B N 1
ATOM 2612 C CA . ASP B 1 11 ? -24.922 0.289 8.445 1 59.91 11 ASP B CA 1
ATOM 2613 C C . ASP B 1 11 ? -23.828 1.343 8.297 1 59.91 11 ASP B C 1
ATOM 2615 O O . ASP B 1 11 ? -22.906 1.174 7.5 1 59.91 11 ASP B O 1
ATOM 2619 N N . ASP B 1 12 ? -23.766 2.154 9.281 1 72.88 12 ASP B N 1
ATOM 2620 C CA . ASP B 1 12 ? -22.828 3.271 9.18 1 72.88 12 ASP B CA 1
ATOM 2621 C C . ASP B 1 12 ? -21.469 2.904 9.758 1 72.88 12 ASP B C 1
ATOM 2623 O O . ASP B 1 12 ? -20.438 3.314 9.227 1 72.88 12 ASP B O 1
ATOM 2627 N N . VAL B 1 13 ? -21.594 1.861 10.648 1 82.12 13 VAL B N 1
ATOM 2628 C CA . VAL B 1 13 ? -20.344 1.528 11.328 1 82.12 13 VAL B CA 1
ATOM 2629 C C . VAL B 1 13 ? -19.453 0.71 10.391 1 82.12 13 VAL B C 1
ATOM 2631 O O . VAL B 1 13 ? -18.25 0.973 10.281 1 82.12 13 VAL B O 1
ATOM 2634 N N . GLY B 1 14 ? -20.078 -0.263 9.672 1 83.5 14 GLY B N 1
ATOM 2635 C CA . GLY B 1 14 ? -19.328 -1.034 8.688 1 83.5 14 GLY B CA 1
ATOM 2636 C C . GLY B 1 14 ? -18.719 -0.178 7.598 1 83.5 14 GLY B C 1
ATOM 2637 O O . GLY B 1 14 ? -17.562 -0.388 7.207 1 83.5 14 GLY B O 1
ATOM 2638 N N . THR B 1 15 ? -19.484 0.77 7.199 1 83.94 15 THR B N 1
ATOM 2639 C CA . THR B 1 15 ? -19.016 1.682 6.16 1 83.94 15 THR B CA 1
ATOM 2640 C C . THR B 1 15 ? -17.812 2.494 6.652 1 83.94 15 THR B C 1
ATOM 2642 O O . THR B 1 15 ? -16.844 2.676 5.922 1 83.94 15 THR B O 1
ATOM 2645 N N . MET B 1 16 ? -17.906 2.92 7.859 1 84.44 16 MET B N 1
ATOM 2646 C CA . MET B 1 16 ? -16.812 3.686 8.453 1 84.44 16 MET B CA 1
ATOM 2647 C C . MET B 1 16 ? -15.555 2.838 8.562 1 84.44 16 MET B C 1
ATOM 2649 O O . MET B 1 16 ? -14.453 3.314 8.273 1 84.44 16 MET B O 1
ATOM 2653 N N . MET B 1 17 ? -15.719 1.64 8.984 1 90.25 17 MET B N 1
ATOM 2654 C CA . MET B 1 17 ? -14.586 0.726 9.117 1 90.25 17 MET B CA 1
ATOM 2655 C C . MET B 1 17 ? -13.898 0.524 7.773 1 90.25 17 MET B C 1
ATOM 2657 O O . MET B 1 17 ? -12.664 0.57 7.688 1 90.25 17 MET B O 1
ATOM 2661 N N . VAL B 1 18 ? -14.672 0.339 6.758 1 89.5 18 VAL B N 1
ATOM 2662 C CA . VAL B 1 18 ? -14.141 0.148 5.414 1 89.5 18 VAL B CA 1
ATOM 2663 C C . VAL B 1 18 ? -13.367 1.393 4.98 1 89.5 18 VAL B C 1
ATOM 2665 O O . VAL B 1 18 ? -12.273 1.289 4.418 1 89.5 18 VAL B O 1
ATOM 2668 N N . TRP B 1 19 ? -13.922 2.498 5.293 1 85.12 19 TRP B N 1
ATOM 2669 C CA . TRP B 1 19 ? -13.258 3.748 4.938 1 85.12 19 TRP B CA 1
ATOM 2670 C C . TRP B 1 19 ? -11.906 3.863 5.633 1 85.12 19 TRP B C 1
ATOM 2672 O O . TRP B 1 19 ? -10.914 4.254 5.012 1 85.12 19 TRP B O 1
ATOM 2682 N N . TYR B 1 20 ? -11.82 3.506 6.902 1 83.5 20 TYR B N 1
ATOM 2683 C CA . TYR B 1 20 ? -10.57 3.564 7.66 1 83.5 20 TYR B CA 1
ATOM 2684 C C . TYR B 1 20 ? -9.516 2.658 7.043 1 83.5 20 TYR B C 1
ATOM 2686 O O . TYR B 1 20 ? -8.344 3.033 6.953 1 83.5 20 TYR B O 1
ATOM 2694 N N . VAL B 1 21 ? -9.898 1.527 6.566 1 84.81 21 VAL B N 1
ATOM 2695 C CA . VAL B 1 21 ? -8.969 0.595 5.941 1 84.81 21 VAL B CA 1
ATOM 2696 C C . VAL B 1 21 ? -8.484 1.159 4.605 1 84.81 21 VAL B C 1
ATOM 2698 O O . VAL B 1 21 ? -7.297 1.096 4.289 1 84.81 21 VAL B O 1
ATOM 2701 N N . GLN B 1 22 ? -9.406 1.73 3.891 1 79.44 22 GLN B N 1
ATOM 2702 C CA . GLN B 1 22 ? -9.094 2.273 2.574 1 79.44 22 GLN B CA 1
ATOM 2703 C C . GLN B 1 22 ? -8.086 3.412 2.676 1 79.44 22 GLN B C 1
ATOM 2705 O O . GLN B 1 22 ? -7.223 3.564 1.805 1 79.44 22 GLN B O 1
ATOM 2710 N N . VAL B 1 23 ? -8.227 4.184 3.787 1 73.62 23 VAL B N 1
ATOM 2711 C CA . VAL B 1 23 ? -7.309 5.305 3.932 1 73.62 23 VAL B CA 1
ATOM 2712 C C . VAL B 1 23 ? -6.125 4.895 4.805 1 73.62 23 VAL B C 1
ATOM 2714 O O . VAL B 1 23 ? -5.375 5.746 5.285 1 73.62 23 VAL B O 1
ATOM 2717 N N . LYS B 1 24 ? -6.047 3.617 5.195 1 75.5 24 LYS B N 1
ATOM 2718 C CA . LYS B 1 24 ? -4.91 2.979 5.848 1 75.5 24 LYS B CA 1
ATOM 2719 C C . LYS B 1 24 ? -4.828 3.369 7.32 1 75.5 24 LYS B C 1
ATOM 2721 O O . LYS B 1 24 ? -3.734 3.516 7.871 1 75.5 24 LYS B O 1
ATOM 2726 N N . VAL B 1 25 ? -5.852 3.768 7.836 1 78.69 25 VAL B N 1
ATOM 2727 C CA . VAL B 1 25 ? -5.969 3.996 9.273 1 78.69 25 VAL B CA 1
ATOM 2728 C C . VAL B 1 25 ? -6.512 2.742 9.953 1 78.69 25 VAL B C 1
ATOM 2730 O O . VAL B 1 25 ? -7.66 2.719 10.398 1 78.69 25 VAL B O 1
ATOM 2733 N N . PHE B 1 26 ? -5.703 1.807 10.117 1 82.69 26 PHE B N 1
ATOM 2734 C CA . PHE B 1 26 ? -6.086 0.439 10.453 1 82.69 26 PHE B CA 1
ATOM 2735 C C . PHE B 1 26 ? -6.434 0.317 11.93 1 82.69 26 PHE B C 1
ATOM 2737 O O . PHE B 1 26 ? -7.387 -0.374 12.297 1 82.69 26 PHE B O 1
ATOM 2744 N N . TYR B 1 27 ? -5.715 1.007 12.742 1 81.94 27 TYR B N 1
ATOM 2745 C CA . TYR B 1 27 ? -5.895 0.85 14.18 1 81.94 27 TYR B CA 1
ATOM 2746 C C . TYR B 1 27 ? -7.242 1.402 14.625 1 81.94 27 TYR B C 1
ATOM 2748 O O . TYR B 1 27 ? -7.867 0.869 15.547 1 81.94 27 TYR B O 1
ATOM 2756 N N . GLU B 1 28 ? -7.633 2.457 13.961 1 82.38 28 GLU B N 1
ATOM 2757 C CA . GLU B 1 28 ? -8.961 2.975 14.266 1 82.38 28 GLU B CA 1
ATOM 2758 C C . GLU B 1 28 ? -10.047 1.962 13.898 1 82.38 28 GLU B C 1
ATOM 2760 O O . GLU B 1 28 ? -11.039 1.821 14.617 1 82.38 28 GLU B O 1
ATOM 2765 N N . CYS B 1 29 ? -9.875 1.329 12.781 1 89.81 29 CYS B N 1
ATOM 2766 C CA . CYS B 1 29 ? -10.805 0.272 12.391 1 89.81 29 CYS B CA 1
ATOM 2767 C C . CYS B 1 29 ? -10.883 -0.805 13.469 1 89.81 29 CYS B C 1
ATOM 2769 O O . CYS B 1 29 ? -11.977 -1.215 13.859 1 89.81 29 CYS B O 1
ATOM 2771 N N . LEU B 1 30 ? -9.742 -1.198 13.992 1 92.94 30 LEU B N 1
ATOM 2772 C CA . LEU B 1 30 ? -9.695 -2.232 15.016 1 92.94 30 LEU B CA 1
ATOM 2773 C C . LEU B 1 30 ? -10.375 -1.759 16.297 1 92.94 30 LEU B C 1
ATOM 2775 O O . LEU B 1 30 ? -11.078 -2.529 16.953 1 92.94 30 LEU B O 1
ATOM 2779 N N . GLU B 1 31 ? -10.133 -0.521 16.594 1 90.38 31 GLU B N 1
ATOM 2780 C CA . GLU B 1 31 ? -10.742 0.042 17.781 1 90.38 31 GLU B CA 1
ATOM 2781 C C . GLU B 1 31 ? -12.266 0.059 17.672 1 90.38 31 GLU B C 1
ATOM 2783 O O . GLU B 1 31 ? -12.969 -0.23 18.641 1 90.38 31 GLU B O 1
ATOM 2788 N N . ILE B 1 32 ? -12.758 0.45 16.547 1 90.88 32 ILE B N 1
ATOM 2789 C CA . ILE B 1 32 ? -14.195 0.469 16.312 1 90.88 32 ILE B CA 1
ATOM 2790 C C . ILE B 1 32 ? -14.766 -0.938 16.5 1 90.88 32 ILE B C 1
ATOM 2792 O O . ILE B 1 32 ? -15.797 -1.118 17.141 1 90.88 32 ILE B O 1
ATOM 2796 N N . TYR B 1 33 ? -14.102 -1.914 15.953 1 94.25 33 TYR B N 1
ATOM 2797 C CA . TYR B 1 33 ? -14.539 -3.295 16.109 1 94.25 33 TYR B CA 1
ATOM 2798 C C . TYR B 1 33 ? -14.586 -3.688 17.578 1 94.25 33 TYR B C 1
ATOM 2800 O O . TYR B 1 33 ? -15.555 -4.293 18.031 1 94.25 33 TYR B O 1
ATOM 2808 N N . ASP B 1 34 ? -13.547 -3.365 18.266 1 93.06 34 ASP B N 1
ATOM 2809 C CA . ASP B 1 34 ? -13.484 -3.686 19.688 1 93.06 34 ASP B CA 1
ATOM 2810 C C . ASP B 1 34 ? -14.648 -3.047 20.438 1 93.06 34 ASP B C 1
ATOM 2812 O O . ASP B 1 34 ? -15.234 -3.666 21.328 1 93.06 34 ASP B O 1
ATOM 2816 N N . GLN B 1 35 ? -14.906 -1.869 20.078 1 90 35 GLN B N 1
ATOM 2817 C CA . GLN B 1 35 ? -16.031 -1.175 20.719 1 90 35 GLN B CA 1
ATOM 2818 C C . GLN B 1 35 ? -17.344 -1.868 20.406 1 90 35 GLN B C 1
ATOM 2820 O O . GLN B 1 35 ? -18.219 -1.979 21.266 1 90 35 GLN B O 1
ATOM 2825 N N . MET B 1 36 ? -17.516 -2.322 19.156 1 89.25 36 MET B N 1
ATOM 2826 C CA . MET B 1 36 ? -18.719 -3.051 18.797 1 89.25 36 MET B CA 1
ATOM 2827 C C . MET B 1 36 ? -18.891 -4.293 19.656 1 89.25 36 MET B C 1
ATOM 2829 O O . MET B 1 36 ? -19.984 -4.562 20.156 1 89.25 36 MET B O 1
ATOM 2833 N N . VAL B 1 37 ? -17.859 -4.98 19.828 1 88.5 37 VAL B N 1
ATOM 2834 C CA . VAL B 1 37 ? -17.906 -6.211 20.609 1 88.5 37 VAL B CA 1
ATOM 2835 C C . VAL B 1 37 ? -18.203 -5.887 22.062 1 88.5 37 VAL B C 1
ATOM 2837 O O . VAL B 1 37 ? -19.031 -6.543 22.703 1 88.5 37 VAL B O 1
ATOM 2840 N N . GLU B 1 38 ? -17.531 -4.879 22.562 1 89.31 38 GLU B N 1
ATOM 2841 C CA . GLU B 1 38 ? -17.719 -4.48 23.953 1 89.31 38 GLU B CA 1
ATOM 2842 C C . GLU B 1 38 ? -19.156 -4.059 24.219 1 89.31 38 GLU B C 1
ATOM 2844 O O . GLU B 1 38 ? -19.719 -4.379 25.281 1 89.31 38 GLU B O 1
ATOM 2849 N N . LEU B 1 39 ? -19.719 -3.379 23.266 1 88.69 39 LEU B N 1
ATOM 2850 C CA . LEU B 1 39 ? -21.078 -2.863 23.422 1 88.69 39 LEU B CA 1
ATOM 2851 C C . LEU B 1 39 ? -22.109 -3.889 22.953 1 88.69 39 LEU B C 1
ATOM 2853 O O . LEU B 1 39 ? -23.297 -3.596 22.906 1 88.69 39 LEU B O 1
ATOM 2857 N N . LYS B 1 40 ? -21.672 -5.078 22.5 1 87.25 40 LYS B N 1
ATOM 2858 C CA . LYS B 1 40 ? -22.5 -6.199 22.094 1 87.25 40 LYS B CA 1
ATOM 2859 C C . LYS B 1 40 ? -23.297 -5.859 20.828 1 87.25 40 LYS B C 1
ATOM 2861 O O . LYS B 1 40 ? -24.484 -6.207 20.734 1 87.25 40 LYS B O 1
ATOM 2866 N N . VAL B 1 41 ? -22.75 -4.98 20.109 1 86.69 41 VAL B N 1
ATOM 2867 C CA . VAL B 1 41 ? -23.297 -4.738 18.781 1 86.69 41 VAL B CA 1
ATOM 2868 C C . VAL B 1 41 ? -22.766 -5.785 17.797 1 86.69 41 VAL B C 1
ATOM 2870 O O . VAL B 1 41 ? -21.547 -5.949 17.656 1 86.69 41 VAL B O 1
ATOM 2873 N N . LYS B 1 42 ? -23.625 -6.488 17.156 1 85.5 42 LYS B N 1
ATOM 2874 C CA . LYS B 1 42 ? -23.203 -7.562 16.266 1 85.5 42 LYS B CA 1
ATOM 2875 C C . LYS B 1 42 ? -22.594 -7.004 14.984 1 85.5 42 LYS B C 1
ATOM 2877 O O . LYS B 1 42 ? -23.281 -6.34 14.203 1 85.5 42 LYS B O 1
ATOM 2882 N N . PRO B 1 43 ? -21.391 -7.324 14.742 1 87.81 43 PRO B N 1
ATOM 2883 C CA . PRO B 1 43 ? -20.781 -6.879 13.484 1 87.81 43 PRO B CA 1
ATOM 2884 C C . PRO B 1 43 ? -21.359 -7.609 12.273 1 87.81 43 PRO B C 1
ATOM 2886 O O . PRO B 1 43 ? -21.766 -8.766 12.375 1 87.81 43 PRO B O 1
ATOM 2889 N N . ASP B 1 44 ? -21.484 -6.934 11.172 1 86.75 44 ASP B N 1
ATOM 2890 C CA . ASP B 1 44 ? -21.922 -7.566 9.938 1 86.75 44 ASP B CA 1
ATOM 2891 C C . ASP B 1 44 ? -20.75 -8.031 9.094 1 86.75 44 ASP B C 1
ATOM 2893 O O . ASP B 1 44 ? -19.594 -7.906 9.516 1 86.75 44 ASP B O 1
ATOM 2897 N N . ASN B 1 45 ? -20.969 -8.625 7.938 1 87.31 45 ASN B N 1
ATOM 2898 C CA . ASN B 1 45 ? -19.922 -9.18 7.074 1 87.31 45 ASN B CA 1
ATOM 2899 C C . ASN B 1 45 ? -18.922 -8.117 6.637 1 87.31 45 ASN B C 1
ATOM 2901 O O . ASN B 1 45 ? -17.734 -8.383 6.539 1 87.31 45 ASN B O 1
ATOM 2905 N N . ILE B 1 46 ? -19.484 -6.941 6.461 1 88.88 46 ILE B N 1
ATOM 2906 C CA . ILE B 1 46 ? -18.625 -5.844 6.023 1 88.88 46 ILE B CA 1
ATOM 2907 C C . ILE B 1 46 ? -17.609 -5.516 7.113 1 88.88 46 ILE B C 1
ATOM 2909 O O . ILE B 1 46 ? -16.438 -5.266 6.824 1 88.88 46 ILE B O 1
ATOM 2913 N N . ALA B 1 47 ? -18.078 -5.504 8.289 1 90.5 47 ALA B N 1
ATOM 2914 C CA . ALA B 1 47 ? -17.203 -5.246 9.422 1 90.5 47 ALA B CA 1
ATOM 2915 C C . ALA B 1 47 ? -16.125 -6.328 9.547 1 90.5 47 ALA B C 1
ATOM 2917 O O . ALA B 1 47 ? -14.969 -6.031 9.82 1 90.5 47 ALA B O 1
ATOM 2918 N N . PHE B 1 48 ? -16.5 -7.543 9.328 1 92.19 48 PHE B N 1
ATOM 2919 C CA . PHE B 1 48 ? -15.562 -8.656 9.422 1 92.19 48 PHE B CA 1
ATOM 2920 C C . PHE B 1 48 ? -14.5 -8.555 8.336 1 92.19 48 PHE B C 1
ATOM 2922 O O . PHE B 1 48 ? -13.32 -8.812 8.594 1 92.19 48 PHE B O 1
ATOM 2929 N N . VAL B 1 49 ? -14.883 -8.195 7.125 1 92.12 49 VAL B N 1
ATOM 2930 C CA . VAL B 1 49 ? -13.938 -8.023 6.027 1 92.12 49 VAL B CA 1
ATOM 2931 C C . VAL B 1 49 ? -12.961 -6.887 6.352 1 92.12 49 VAL B C 1
ATOM 2933 O O . VAL B 1 49 ? -11.75 -7.043 6.211 1 92.12 49 VAL B O 1
ATOM 2936 N N . ALA B 1 50 ? -13.5 -5.785 6.887 1 93.5 50 ALA B N 1
ATOM 2937 C CA . ALA B 1 50 ? -12.68 -4.613 7.195 1 93.5 50 ALA B CA 1
ATOM 2938 C C . ALA B 1 50 ? -11.672 -4.926 8.297 1 93.5 50 ALA B C 1
ATOM 2940 O O . ALA B 1 50 ? -10.484 -4.609 8.172 1 93.5 50 ALA B O 1
ATOM 2941 N N . VAL B 1 51 ? -12.156 -5.609 9.352 1 95.31 51 VAL B N 1
ATOM 2942 C CA . VAL B 1 51 ? -11.281 -5.871 10.492 1 95.31 51 VAL B CA 1
ATOM 2943 C C . VAL B 1 51 ? -10.211 -6.887 10.102 1 95.31 51 VAL B C 1
ATOM 2945 O O . VAL B 1 51 ? -9.062 -6.773 10.523 1 95.31 51 VAL B O 1
ATOM 2948 N N . SER B 1 52 ? -10.547 -7.883 9.328 1 93.81 52 SER B N 1
ATOM 2949 C CA . SER B 1 52 ? -9.57 -8.852 8.859 1 93.81 52 SER B CA 1
ATOM 2950 C C . SER B 1 52 ? -8.484 -8.18 8.023 1 93.81 52 SER B C 1
ATOM 2952 O O . SER B 1 52 ? -7.297 -8.484 8.18 1 93.81 52 SER B O 1
ATOM 2954 N N . GLY B 1 53 ? -8.922 -7.25 7.094 1 88.81 53 GLY B N 1
ATOM 2955 C CA . GLY B 1 53 ? -7.969 -6.496 6.293 1 88.81 53 GLY B CA 1
ATOM 2956 C C . GLY B 1 53 ? -7.035 -5.637 7.125 1 88.81 53 GLY B C 1
ATOM 2957 O O . GLY B 1 53 ? -5.832 -5.574 6.855 1 88.81 53 GLY B O 1
ATOM 2958 N N . ALA B 1 54 ? -7.629 -5.02 8.133 1 87.75 54 ALA B N 1
ATOM 2959 C CA . ALA B 1 54 ? -6.816 -4.207 9.031 1 87.75 54 ALA B CA 1
ATOM 2960 C C . ALA B 1 54 ? -5.793 -5.062 9.773 1 87.75 54 ALA B C 1
ATOM 2962 O O . ALA B 1 54 ? -4.629 -4.684 9.898 1 87.75 54 ALA B O 1
ATOM 2963 N N . CYS B 1 55 ? -6.238 -6.23 10.203 1 89.62 55 CYS B N 1
ATOM 2964 C CA . CYS B 1 55 ? -5.355 -7.141 10.922 1 89.62 55 CYS B CA 1
ATOM 2965 C C . CYS B 1 55 ? -4.195 -7.59 10.039 1 89.62 55 CYS B C 1
ATOM 2967 O O . CYS B 1 55 ? -3.059 -7.684 10.508 1 89.62 55 CYS B O 1
ATOM 2969 N N . VAL B 1 56 ? -4.445 -7.859 8.758 1 83.75 56 VAL B N 1
ATOM 2970 C CA . VAL B 1 56 ? -3.412 -8.266 7.812 1 83.75 56 VAL B CA 1
ATOM 2971 C C . VAL B 1 56 ? -2.381 -7.152 7.66 1 83.75 56 VAL B C 1
ATOM 2973 O O . VAL B 1 56 ? -1.175 -7.398 7.73 1 83.75 56 VAL B O 1
ATOM 2976 N N . CYS B 1 57 ? -2.879 -5.906 7.594 1 74.88 57 CYS B N 1
ATOM 2977 C CA . CYS B 1 57 ? -2.021 -4.77 7.289 1 74.88 57 CYS B CA 1
ATOM 2978 C C . CYS B 1 57 ? -1.123 -4.43 8.477 1 74.88 57 CYS B C 1
ATOM 2980 O O . CYS B 1 57 ? 0.026 -4.023 8.289 1 74.88 57 CYS B O 1
ATOM 2982 N N . VAL B 1 58 ? -1.648 -4.695 9.664 1 74.62 58 VAL B N 1
ATOM 2983 C CA . VAL B 1 58 ? -0.849 -4.309 10.82 1 74.62 58 VAL B CA 1
ATOM 2984 C C . VAL B 1 58 ? -0.206 -5.551 11.445 1 74.62 58 VAL B C 1
ATOM 2986 O O . VAL B 1 58 ? 0.501 -5.453 12.445 1 74.62 58 VAL B O 1
ATOM 2989 N N . GLY B 1 59 ? -0.462 -6.699 10.953 1 76.62 59 GLY B N 1
ATOM 2990 C CA . GLY B 1 59 ? 0.16 -7.93 11.414 1 76.62 59 GLY B CA 1
ATOM 2991 C C . GLY B 1 59 ? -0.384 -8.406 12.75 1 76.62 59 GLY B C 1
ATOM 2992 O O . GLY B 1 59 ? 0.373 -8.875 13.602 1 76.62 59 GLY B O 1
ATOM 2993 N N . LYS B 1 60 ? -1.561 -8.156 12.984 1 88.56 60 LYS B N 1
ATOM 2994 C CA . LYS B 1 60 ? -2.188 -8.609 14.219 1 88.56 60 LYS B CA 1
ATOM 2995 C C . LYS B 1 60 ? -2.898 -9.945 14.031 1 88.56 60 LYS B C 1
ATOM 2997 O O . LYS B 1 60 ? -4.129 -10 14.023 1 88.56 60 LYS B O 1
ATOM 3002 N N . LEU B 1 61 ? -2.197 -11.008 13.984 1 90.06 61 LEU B N 1
ATOM 3003 C CA . LEU B 1 61 ? -2.693 -12.367 13.773 1 90.06 61 LEU B CA 1
ATOM 3004 C C . LEU B 1 61 ? -3.639 -12.781 14.891 1 90.06 61 LEU B C 1
ATOM 3006 O O . LEU B 1 61 ? -4.707 -13.336 14.633 1 90.06 61 LEU B O 1
ATOM 3010 N N . GLU B 1 62 ? -3.203 -12.453 16.125 1 93.88 62 GLU B N 1
ATOM 3011 C CA . GLU B 1 62 ? -3.998 -12.891 17.266 1 93.88 62 GLU B CA 1
ATOM 3012 C C . GLU B 1 62 ? -5.379 -12.234 17.266 1 93.88 62 GLU B C 1
ATOM 3014 O O . GLU B 1 62 ? -6.379 -12.891 17.562 1 93.88 62 GLU B O 1
ATOM 3019 N N . LYS B 1 63 ? -5.398 -10.992 16.922 1 94.19 63 LYS B N 1
ATOM 3020 C CA . LYS B 1 63 ? -6.688 -10.312 16.828 1 94.19 63 LYS B CA 1
ATOM 3021 C C . LYS B 1 63 ? -7.555 -10.93 15.727 1 94.19 63 LYS B C 1
ATOM 3023 O O . LYS B 1 63 ? -8.758 -11.133 15.914 1 94.19 63 LYS B O 1
ATOM 3028 N N . GLY B 1 64 ? -6.965 -11.195 14.594 1 95.19 64 GLY B N 1
ATOM 3029 C CA . GLY B 1 64 ? -7.695 -11.859 13.523 1 95.19 64 GLY B CA 1
ATOM 3030 C C . GLY B 1 64 ? -8.242 -13.219 13.922 1 95.19 64 GLY B C 1
ATOM 3031 O O . GLY B 1 64 ? -9.344 -13.586 13.531 1 95.19 64 GLY B O 1
ATOM 3032 N N . LYS B 1 65 ? -7.48 -13.938 14.672 1 95.56 65 LYS B N 1
ATOM 3033 C CA . LYS B 1 65 ? -7.934 -15.234 15.172 1 95.56 65 LYS B CA 1
ATOM 3034 C C . LYS B 1 65 ? -9.164 -15.078 16.062 1 95.56 65 LYS B C 1
ATOM 3036 O O . LYS B 1 65 ? -10.102 -15.875 15.984 1 95.56 65 LYS B O 1
ATOM 3041 N N . GLU B 1 66 ? -9.094 -14.086 16.906 1 94.88 66 GLU B N 1
ATOM 3042 C CA . GLU B 1 66 ? -10.242 -13.805 17.766 1 94.88 66 GLU B CA 1
ATOM 3043 C C . GLU B 1 66 ? -11.5 -13.539 16.938 1 94.88 66 GLU B C 1
ATOM 3045 O O . GLU B 1 66 ? -12.586 -14.023 17.281 1 94.88 66 GLU B O 1
ATOM 3050 N N . VAL B 1 67 ? -11.367 -12.781 15.914 1 95.19 67 VAL B N 1
ATOM 3051 C CA . VAL B 1 67 ? -12.492 -12.461 15.039 1 95.19 67 VAL B CA 1
ATOM 3052 C C . VAL B 1 67 ? -13.016 -13.734 14.375 1 95.19 67 VAL B C 1
ATOM 3054 O O . VAL B 1 67 ? -14.227 -13.953 14.312 1 95.19 67 VAL B O 1
ATOM 3057 N N . HIS B 1 68 ? -12.086 -14.531 13.836 1 94.62 68 HIS B N 1
ATOM 3058 C CA . HIS B 1 68 ? -12.453 -15.797 13.195 1 94.62 68 HIS B CA 1
ATOM 3059 C C . HIS B 1 68 ? -13.234 -16.688 14.156 1 94.62 68 HIS B C 1
ATOM 3061 O O . HIS B 1 68 ? -14.242 -17.281 13.773 1 94.62 68 HIS B O 1
ATOM 3067 N N . GLU B 1 69 ? -12.742 -16.719 15.391 1 92.31 69 GLU B N 1
ATOM 3068 C CA . GLU B 1 69 ? -13.422 -17.531 16.391 1 92.31 69 GLU B CA 1
ATOM 3069 C C . GLU B 1 69 ? -14.844 -17.031 16.641 1 92.31 69 GLU B C 1
ATOM 3071 O O . GLU B 1 69 ? -15.766 -17.828 16.844 1 92.31 69 GLU B O 1
ATOM 3076 N N . TYR B 1 70 ? -14.945 -15.789 16.609 1 88.81 70 TYR B N 1
ATOM 3077 C CA . TYR B 1 70 ? -16.25 -15.164 16.828 1 88.81 70 TYR B CA 1
ATOM 3078 C C . TYR B 1 70 ? -17.234 -15.555 15.75 1 88.81 70 TYR B C 1
ATOM 3080 O O . TYR B 1 70 ? -18.422 -15.773 16.031 1 88.81 70 TYR B O 1
ATOM 3088 N N . ILE B 1 71 ? -16.75 -15.742 14.5 1 87.62 71 ILE B N 1
ATOM 3089 C CA . ILE B 1 71 ? -17.688 -15.914 13.391 1 87.62 71 ILE B CA 1
ATOM 3090 C C . ILE B 1 71 ? -17.703 -17.375 12.953 1 87.62 71 ILE B C 1
ATOM 3092 O O . ILE B 1 71 ? -18.469 -17.75 12.062 1 87.62 71 ILE B O 1
ATOM 3096 N N . GLU B 1 72 ? -16.906 -18.141 13.406 1 79.94 72 GLU B N 1
ATOM 3097 C CA . GLU B 1 72 ? -16.656 -19.484 12.906 1 79.94 72 GLU B CA 1
ATOM 3098 C C . GLU B 1 72 ? -17.969 -20.25 12.703 1 79.94 72 GLU B C 1
ATOM 3100 O O . GLU B 1 72 ? -18.125 -20.953 11.703 1 79.94 72 GLU B O 1
ATOM 3105 N N . ARG B 1 73 ? -18.922 -20 13.531 1 75.25 73 ARG B N 1
ATOM 3106 C CA . ARG B 1 73 ? -20.156 -20.766 13.414 1 75.25 73 ARG B CA 1
ATOM 3107 C C . ARG B 1 73 ? -21.094 -20.141 12.398 1 75.25 73 ARG B C 1
ATOM 3109 O O . ARG B 1 73 ? -22.094 -20.766 12.008 1 75.25 73 ARG B O 1
ATOM 3116 N N . ARG B 1 74 ? -20.719 -19.047 11.883 1 77.69 74 ARG B N 1
ATOM 3117 C CA . ARG B 1 74 ? -21.641 -18.328 11.016 1 77.69 74 ARG B CA 1
ATOM 3118 C C . ARG B 1 74 ? -20.969 -17.922 9.711 1 77.69 74 ARG B C 1
ATOM 3120 O O . ARG B 1 74 ? -21.438 -17.031 9.008 1 77.69 74 ARG B O 1
ATOM 3127 N N . MET B 1 75 ? -19.906 -18.672 9.375 1 80.81 75 MET B N 1
ATOM 3128 C CA . MET B 1 75 ? -19.141 -18.188 8.227 1 80.81 75 MET B CA 1
ATOM 3129 C C . MET B 1 75 ? -19.797 -18.594 6.918 1 80.81 75 MET B C 1
ATOM 3131 O O . MET B 1 75 ? -20.078 -19.781 6.703 1 80.81 75 MET B O 1
ATOM 3135 N N . ASP B 1 76 ? -20.25 -17.672 6.211 1 81.44 76 ASP B N 1
ATOM 3136 C CA . ASP B 1 76 ? -20.719 -17.953 4.859 1 81.44 76 ASP B CA 1
ATOM 3137 C C . ASP B 1 76 ? -19.562 -18.062 3.879 1 81.44 76 ASP B C 1
ATOM 3139 O O . ASP B 1 76 ? -18.391 -18.047 4.285 1 81.44 76 ASP B O 1
ATOM 3143 N N . SER B 1 77 ? -19.906 -18.25 2.668 1 77 77 SER B N 1
ATOM 3144 C CA . SER B 1 77 ? -18.891 -18.5 1.653 1 77 77 SER B CA 1
ATOM 3145 C C . SER B 1 77 ? -17.953 -17.312 1.497 1 77 77 SER B C 1
ATOM 3147 O O . SER B 1 77 ? -16.75 -17.484 1.29 1 77 77 SER B O 1
ATOM 3149 N N . PHE B 1 78 ? -18.5 -16.203 1.627 1 80.12 78 PHE B N 1
ATOM 3150 C CA . PHE B 1 78 ? -17.672 -15.016 1.417 1 80.12 78 PHE B CA 1
ATOM 3151 C C . PHE B 1 78 ? -16.719 -14.805 2.588 1 80.12 78 PHE B C 1
ATOM 3153 O O . PHE B 1 78 ? -15.562 -14.422 2.396 1 80.12 78 PHE B O 1
ATOM 3160 N N . LEU B 1 79 ? -17.234 -15.047 3.77 1 87.88 79 LEU B N 1
ATOM 3161 C CA . LEU B 1 79 ? -16.359 -14.938 4.93 1 87.88 79 LEU B CA 1
ATOM 3162 C C . LEU B 1 79 ? -15.281 -16.016 4.906 1 87.88 79 LEU B C 1
ATOM 3164 O O . LEU B 1 79 ? -14.164 -15.789 5.375 1 87.88 79 LEU B O 1
ATOM 3168 N N . CYS B 1 80 ? -15.648 -17.141 4.332 1 89.81 80 CYS B N 1
ATOM 3169 C CA . CYS B 1 80 ? -14.625 -18.156 4.125 1 89.81 80 CYS B CA 1
ATOM 3170 C C . CYS B 1 80 ? -13.477 -17.625 3.283 1 89.81 80 CYS B C 1
ATOM 3172 O O . CYS B 1 80 ? -12.312 -17.812 3.631 1 89.81 80 CYS B O 1
ATOM 3174 N N . THR B 1 81 ? -13.797 -16.953 2.193 1 90.12 81 THR B N 1
ATOM 3175 C CA . THR B 1 81 ? -12.789 -16.344 1.336 1 90.12 81 THR B CA 1
ATOM 3176 C C . THR B 1 81 ? -11.922 -15.367 2.129 1 90.12 81 THR B C 1
ATOM 3178 O O . THR B 1 81 ? -10.695 -15.391 2.029 1 90.12 81 THR B O 1
ATOM 3181 N N . THR B 1 82 ? -12.562 -14.578 2.963 1 91.44 82 THR B N 1
ATOM 3182 C CA . THR B 1 82 ? -11.898 -13.547 3.752 1 91.44 82 THR B CA 1
ATOM 3183 C C . THR B 1 82 ? -10.875 -14.172 4.699 1 91.44 82 THR B C 1
ATOM 3185 O O . THR B 1 82 ? -9.734 -13.703 4.785 1 91.44 82 THR B O 1
ATOM 3188 N N . PHE B 1 83 ? -11.219 -15.258 5.289 1 93.88 83 PHE B N 1
ATOM 3189 C CA . PHE B 1 83 ? -10.336 -15.789 6.32 1 93.88 83 PHE B CA 1
ATOM 3190 C C . PHE B 1 83 ? -9.32 -16.75 5.715 1 93.88 83 PHE B C 1
ATOM 3192 O O . PHE B 1 83 ? -8.25 -16.984 6.289 1 93.88 83 PHE B O 1
ATOM 3199 N N . VAL B 1 84 ? -9.609 -17.328 4.527 1 93.12 84 VAL B N 1
ATOM 3200 C CA . VAL B 1 84 ? -8.555 -18 3.771 1 93.12 84 VAL B CA 1
ATOM 3201 C C . VAL B 1 84 ? -7.461 -17 3.416 1 93.12 84 VAL B C 1
ATOM 3203 O O . VAL B 1 84 ? -6.277 -17.266 3.645 1 93.12 84 VAL B O 1
ATOM 3206 N N . ASP B 1 85 ? -7.828 -15.859 2.955 1 90.06 85 ASP B N 1
ATOM 3207 C CA . ASP B 1 85 ? -6.914 -14.781 2.58 1 90.06 85 ASP B CA 1
ATOM 3208 C C . ASP B 1 85 ? -6.145 -14.266 3.793 1 90.06 85 ASP B C 1
ATOM 3210 O O . ASP B 1 85 ? -4.926 -14.086 3.732 1 90.06 85 ASP B O 1
ATOM 3214 N N . PHE B 1 86 ? -6.902 -14.109 4.902 1 91.19 86 PHE B N 1
ATOM 3215 C CA . PHE B 1 86 ? -6.312 -13.586 6.133 1 91.19 86 PHE B CA 1
ATOM 3216 C C . PHE B 1 86 ? -5.199 -14.5 6.625 1 91.19 86 PHE B C 1
ATOM 3218 O O . PHE B 1 86 ? -4.066 -14.055 6.82 1 91.19 86 PHE B O 1
ATOM 3225 N N . TYR B 1 87 ? -5.504 -15.742 6.762 1 91 87 TYR B N 1
ATOM 3226 C CA . TYR B 1 87 ? -4.531 -16.688 7.309 1 91 87 TYR B CA 1
ATOM 3227 C C . TYR B 1 87 ? -3.373 -16.906 6.34 1 91 87 TYR B C 1
ATOM 3229 O O . TYR B 1 87 ? -2.223 -17.047 6.762 1 91 87 TYR B O 1
ATOM 3237 N N . ALA B 1 88 ? -3.645 -16.922 5.047 1 87.06 88 ALA B N 1
ATOM 3238 C CA . ALA B 1 88 ? -2.584 -17.062 4.055 1 87.06 88 ALA B CA 1
ATOM 3239 C C . ALA B 1 88 ? -1.605 -15.898 4.129 1 87.06 88 ALA B C 1
ATOM 3241 O O . ALA B 1 88 ? -0.389 -16.094 4.148 1 87.06 88 ALA B O 1
ATOM 3242 N N . LYS B 1 89 ? -2.115 -14.742 4.316 1 80.62 89 LYS B N 1
ATOM 3243 C CA . LYS B 1 89 ? -1.275 -13.547 4.293 1 80.62 89 LYS B CA 1
ATOM 3244 C C . LYS B 1 89 ? -0.565 -13.352 5.625 1 80.62 89 LYS B C 1
ATOM 3246 O O . LYS B 1 89 ? 0.461 -12.672 5.691 1 80.62 89 LYS B O 1
ATOM 3251 N N . CYS B 1 90 ? -1.192 -13.922 6.645 1 82.69 90 CYS B N 1
ATOM 3252 C CA . CYS B 1 90 ? -0.564 -13.797 7.953 1 82.69 90 CYS B CA 1
ATOM 3253 C C . CYS B 1 90 ? 0.43 -14.93 8.188 1 82.69 90 CYS B C 1
ATOM 3255 O O . CYS B 1 90 ? 1.013 -15.039 9.273 1 82.69 90 CYS B O 1
ATOM 3257 N N . GLY B 1 91 ? 0.614 -15.812 7.223 1 78.81 91 GLY B N 1
ATOM 3258 C CA . GLY B 1 91 ? 1.634 -16.844 7.289 1 78.81 91 GLY B CA 1
ATOM 3259 C C . GLY B 1 91 ? 1.122 -18.156 7.871 1 78.81 91 GLY B C 1
ATOM 3260 O O . GLY B 1 91 ? 1.909 -19.047 8.188 1 78.81 91 GLY B O 1
ATOM 3261 N N . CYS B 1 92 ? -0.116 -18.172 8.109 1 90.62 92 CYS B N 1
ATOM 3262 C CA . CYS B 1 92 ? -0.736 -19.391 8.617 1 90.62 92 CYS B CA 1
ATOM 3263 C C . CYS B 1 92 ? -1.368 -20.203 7.488 1 90.62 92 CYS B C 1
ATOM 3265 O O . CYS B 1 92 ? -2.576 -20.438 7.492 1 90.62 92 CYS B O 1
ATOM 3267 N N . ILE B 1 93 ? -0.569 -20.719 6.574 1 89.31 93 ILE B N 1
ATOM 3268 C CA . ILE B 1 93 ? -1.035 -21.359 5.348 1 89.31 93 ILE B CA 1
ATOM 3269 C C . ILE B 1 93 ? -1.765 -22.656 5.688 1 89.31 93 ILE B C 1
ATOM 3271 O O . ILE B 1 93 ? -2.73 -23.031 5.016 1 89.31 93 ILE B O 1
ATOM 3275 N N . GLY B 1 94 ? -1.287 -23.359 6.746 1 93.69 94 GLY B N 1
ATOM 3276 C CA . GLY B 1 94 ? -1.984 -24.562 7.164 1 93.69 94 GLY B CA 1
ATOM 3277 C C . GLY B 1 94 ? -3.426 -24.312 7.562 1 93.69 94 GLY B C 1
ATOM 3278 O O . GLY B 1 94 ? -4.324 -25.062 7.16 1 93.69 94 GLY B O 1
ATOM 3279 N N . THR B 1 95 ? -3.611 -23.266 8.336 1 95.06 95 THR B N 1
ATOM 3280 C CA . THR B 1 95 ? -4.957 -22.891 8.75 1 95.06 95 THR B CA 1
ATOM 3281 C C . THR B 1 95 ? -5.801 -22.469 7.555 1 95.06 95 THR B C 1
ATOM 3283 O O . THR B 1 95 ? -6.984 -22.797 7.465 1 95.06 95 THR B O 1
ATOM 3286 N N . ALA B 1 96 ? -5.215 -21.719 6.633 1 95 96 ALA B N 1
ATOM 3287 C CA . ALA B 1 96 ? -5.902 -21.297 5.414 1 95 96 ALA B CA 1
ATOM 3288 C C . ALA B 1 96 ? -6.387 -22.5 4.613 1 95 96 ALA B C 1
ATOM 3290 O O . ALA B 1 96 ? -7.531 -22.531 4.156 1 95 96 ALA B O 1
ATOM 3291 N N . ILE B 1 97 ? -5.512 -23.5 4.504 1 96.31 97 ILE B N 1
ATOM 3292 C CA . ILE B 1 97 ? -5.852 -24.719 3.791 1 96.31 97 ILE B CA 1
ATOM 3293 C C . ILE B 1 97 ? -7.016 -25.422 4.488 1 96.31 97 ILE B C 1
ATOM 3295 O O . ILE B 1 97 ? -7.941 -25.906 3.834 1 96.31 97 ILE B O 1
ATOM 3299 N N . GLY B 1 98 ? -6.906 -25.438 5.816 1 95.62 98 GLY B N 1
ATOM 3300 C CA . GLY B 1 98 ? -7.98 -26.062 6.578 1 95.62 98 GLY B CA 1
ATOM 3301 C C . GLY B 1 98 ? -9.336 -25.422 6.316 1 95.62 98 GLY B C 1
ATOM 3302 O O . GLY B 1 98 ? -10.32 -26.125 6.078 1 95.62 98 GLY B O 1
ATOM 3303 N N . ILE B 1 99 ? -9.461 -24.156 6.348 1 94.56 99 ILE B N 1
ATOM 3304 C CA . ILE B 1 99 ? -10.703 -23.422 6.098 1 94.56 99 ILE B CA 1
ATOM 3305 C C . ILE B 1 99 ? -11.164 -23.672 4.664 1 94.56 99 ILE B C 1
ATOM 3307 O O . ILE B 1 99 ? -12.336 -23.953 4.418 1 94.56 99 ILE B O 1
ATOM 3311 N N . PHE B 1 100 ? -10.258 -23.641 3.707 1 95.44 100 PHE B N 1
ATOM 3312 C CA . PHE B 1 100 ? -10.562 -23.875 2.297 1 95.44 100 PHE B CA 1
ATOM 3313 C C . PHE B 1 100 ? -11.172 -25.25 2.086 1 95.44 100 PHE B C 1
ATOM 3315 O O . PHE B 1 100 ? -12.219 -25.375 1.447 1 95.44 100 PHE B O 1
ATOM 3322 N N . GLU B 1 101 ? -10.547 -26.219 2.674 1 94.81 101 GLU B N 1
ATOM 3323 C CA . GLU B 1 101 ? -10.961 -27.609 2.439 1 94.81 101 GLU B CA 1
ATOM 3324 C C . GLU B 1 101 ? -12.297 -27.906 3.111 1 94.81 101 GLU B C 1
ATOM 3326 O O . GLU B 1 101 ? -13.07 -28.734 2.631 1 94.81 101 GLU B O 1
ATOM 3331 N N . THR B 1 102 ? -12.594 -27.188 4.18 1 90.25 102 THR B N 1
ATOM 3332 C CA . THR B 1 102 ? -13.828 -27.453 4.914 1 90.25 102 THR B CA 1
ATOM 3333 C C . THR B 1 102 ? -14.992 -26.656 4.312 1 90.25 102 THR B C 1
ATOM 3335 O O . THR B 1 102 ? -16.156 -26.953 4.582 1 90.25 102 THR B O 1
ATOM 3338 N N . SER B 1 103 ? -14.656 -25.672 3.529 1 88.44 103 SER B N 1
ATOM 3339 C CA . SER B 1 103 ? -15.711 -24.875 2.908 1 88.44 103 SER B CA 1
ATOM 3340 C C . SER B 1 103 ? -16.375 -25.641 1.769 1 88.44 103 SER B C 1
ATOM 3342 O O . SER B 1 103 ? -15.703 -26.234 0.932 1 88.44 103 SER B O 1
ATOM 3344 N N . LYS B 1 104 ? -17.672 -25.641 1.753 1 81.06 104 LYS B N 1
ATOM 3345 C CA . LYS B 1 104 ? -18.406 -26.375 0.733 1 81.06 104 LYS B CA 1
ATOM 3346 C C . LYS B 1 104 ? -18.547 -25.562 -0.547 1 81.06 104 LYS B C 1
ATOM 3348 O O . LYS B 1 104 ? -18.375 -26.094 -1.649 1 81.06 104 LYS B O 1
ATOM 3353 N N . ASP B 1 105 ? -18.891 -24.359 -0.41 1 83.44 105 ASP B N 1
ATOM 3354 C CA . ASP B 1 105 ? -19.078 -23.469 -1.562 1 83.44 105 ASP B CA 1
ATOM 3355 C C . ASP B 1 105 ? -17.891 -22.531 -1.727 1 83.44 105 ASP B C 1
ATOM 3357 O O . ASP B 1 105 ? -17.719 -21.594 -0.943 1 83.44 105 ASP B O 1
ATOM 3361 N N . LYS B 1 106 ? -17.109 -22.953 -2.748 1 86.88 106 LYS B N 1
ATOM 3362 C CA . LYS B 1 106 ? -15.93 -22.109 -2.98 1 86.88 106 LYS B CA 1
ATOM 3363 C C . LYS B 1 106 ? -16.109 -21.234 -4.207 1 86.88 106 LYS B C 1
ATOM 3365 O O . LYS B 1 106 ? -16.375 -21.734 -5.305 1 86.88 106 LYS B O 1
ATOM 3370 N N . HIS B 1 107 ? -16.031 -19.969 -3.934 1 83.88 107 HIS B N 1
ATOM 3371 C CA . HIS B 1 107 ? -16.016 -19 -5.016 1 83.88 107 HIS B CA 1
ATOM 3372 C C . HIS B 1 107 ? -14.648 -18.922 -5.676 1 83.88 107 HIS B C 1
ATOM 3374 O O . HIS B 1 107 ? -13.656 -19.375 -5.113 1 83.88 107 HIS B O 1
ATOM 3380 N N . LEU B 1 108 ? -14.688 -18.438 -6.918 1 86 108 LEU B N 1
ATOM 3381 C CA . LEU B 1 108 ? -13.43 -18.203 -7.625 1 86 108 LEU B CA 1
ATOM 3382 C C . LEU B 1 108 ? -12.453 -17.422 -6.75 1 86 108 LEU B C 1
ATOM 3384 O O . LEU B 1 108 ? -11.25 -17.719 -6.746 1 86 108 LEU B O 1
ATOM 3388 N N . LEU B 1 109 ? -12.992 -16.562 -5.938 1 84.06 109 LEU B N 1
ATOM 3389 C CA . LEU B 1 109 ? -12.164 -15.719 -5.07 1 84.06 109 LEU B CA 1
ATOM 3390 C C . LEU B 1 109 ? -11.477 -16.562 -3.998 1 84.06 109 LEU B C 1
ATOM 3392 O O . LEU B 1 109 ? -10.352 -16.266 -3.604 1 84.06 109 LEU B O 1
ATOM 3396 N N . THR B 1 110 ? -12.234 -17.547 -3.537 1 88.94 110 THR B N 1
ATOM 3397 C CA . THR B 1 110 ? -11.648 -18.438 -2.539 1 88.94 110 THR B CA 1
ATOM 3398 C C . THR B 1 110 ? -10.484 -19.219 -3.131 1 88.94 110 THR B C 1
ATOM 3400 O O . THR B 1 110 ? -9.422 -19.328 -2.512 1 88.94 110 THR B O 1
ATOM 3403 N N . TRP B 1 111 ? -10.672 -19.672 -4.312 1 91.12 111 TRP B N 1
ATOM 3404 C CA . TRP B 1 111 ? -9.625 -20.391 -5.039 1 91.12 111 TRP B CA 1
ATOM 3405 C C . TRP B 1 111 ? -8.414 -19.484 -5.281 1 91.12 111 TRP B C 1
ATOM 3407 O O . TRP B 1 111 ? -7.281 -19.875 -5 1 91.12 111 TRP B O 1
ATOM 3417 N N . ASN B 1 112 ? -8.648 -18.281 -5.742 1 87 112 ASN B N 1
ATOM 3418 C CA . ASN B 1 112 ? -7.562 -17.344 -5.996 1 87 112 ASN B CA 1
ATOM 3419 C C . ASN B 1 112 ? -6.812 -16.984 -4.715 1 87 112 ASN B C 1
ATOM 3421 O O . ASN B 1 112 ? -5.59 -16.844 -4.727 1 87 112 ASN B O 1
ATOM 3425 N N . ALA B 1 113 ? -7.547 -16.875 -3.639 1 87 113 ALA B N 1
ATOM 3426 C CA . ALA B 1 113 ? -6.926 -16.531 -2.363 1 87 113 ALA B CA 1
ATOM 3427 C C . ALA B 1 113 ? -5.938 -17.609 -1.926 1 87 113 ALA B C 1
ATOM 3429 O O . ALA B 1 113 ? -4.832 -17.297 -1.48 1 87 113 ALA B O 1
ATOM 3430 N N . ILE B 1 114 ? -6.332 -18.875 -2.037 1 91.25 114 ILE B N 1
ATOM 3431 C CA . ILE B 1 114 ? -5.449 -19.938 -1.587 1 91.25 114 ILE B CA 1
ATOM 3432 C C . ILE B 1 114 ? -4.262 -20.062 -2.541 1 91.25 114 ILE B C 1
ATOM 3434 O O . ILE B 1 114 ? -3.143 -20.359 -2.113 1 91.25 114 ILE B O 1
ATOM 3438 N N . LEU B 1 115 ? -4.457 -19.875 -3.852 1 89.19 115 LEU B N 1
ATOM 3439 C CA . LEU B 1 115 ? -3.359 -19.891 -4.812 1 89.19 115 LEU B CA 1
ATOM 3440 C C . LEU B 1 115 ? -2.344 -18.797 -4.496 1 89.19 115 LEU B C 1
ATOM 3442 O O . LEU B 1 115 ? -1.137 -19.047 -4.496 1 89.19 115 LEU B O 1
ATOM 3446 N N . VAL B 1 116 ? -2.859 -17.625 -4.215 1 82.19 116 VAL B N 1
ATOM 3447 C CA . VAL B 1 116 ? -1.985 -16.516 -3.846 1 82.19 116 VAL B CA 1
ATOM 3448 C C . VAL B 1 116 ? -1.233 -16.859 -2.561 1 82.19 116 VAL B C 1
ATOM 3450 O O . VAL B 1 116 ? -0.05 -16.547 -2.424 1 82.19 116 VAL B O 1
ATOM 3453 N N . GLY B 1 117 ? -1.949 -17.516 -1.664 1 81.81 117 GLY B N 1
ATOM 3454 C CA . GLY B 1 117 ? -1.292 -17.969 -0.449 1 81.81 117 GLY B CA 1
ATOM 3455 C C . GLY B 1 117 ? -0.13 -18.906 -0.715 1 81.81 117 GLY B C 1
ATOM 3456 O O . GLY B 1 117 ? 0.949 -18.734 -0.141 1 81.81 117 GLY B O 1
ATOM 3457 N N . PHE B 1 118 ? -0.333 -19.812 -1.606 1 85.19 118 PHE B N 1
ATOM 3458 C CA . PHE B 1 118 ? 0.731 -20.75 -1.968 1 85.19 118 PHE B CA 1
ATOM 3459 C C . PHE B 1 118 ? 1.901 -20 -2.604 1 85.19 118 PHE B C 1
ATOM 3461 O O . PHE B 1 118 ? 3.062 -20.281 -2.293 1 85.19 118 PHE B O 1
ATOM 3468 N N . ALA B 1 119 ? 1.563 -19.094 -3.488 1 80.06 119 ALA B N 1
ATOM 3469 C CA . ALA B 1 119 ? 2.598 -18.312 -4.172 1 80.06 119 ALA B CA 1
ATOM 3470 C C . ALA B 1 119 ? 3.424 -17.516 -3.176 1 80.06 119 ALA B C 1
ATOM 3472 O O . ALA B 1 119 ? 4.656 -17.5 -3.242 1 80.06 119 ALA B O 1
ATOM 3473 N N . MET B 1 120 ? 2.742 -16.969 -2.217 1 72.31 120 MET B N 1
ATOM 3474 C CA . MET B 1 120 ? 3.385 -16.109 -1.229 1 72.31 120 MET B CA 1
ATOM 3475 C C . MET B 1 120 ? 4.328 -16.922 -0.338 1 72.31 120 MET B C 1
ATOM 3477 O O . MET B 1 120 ? 5.324 -16.391 0.156 1 72.31 120 MET B O 1
ATOM 3481 N N . HIS B 1 121 ? 4.02 -18.156 -0.19 1 75.81 121 HIS B N 1
ATOM 3482 C CA . HIS B 1 121 ? 4.797 -18.938 0.755 1 75.81 121 HIS B CA 1
ATOM 3483 C C . HIS B 1 121 ? 5.668 -19.969 0.032 1 75.81 121 HIS B C 1
ATOM 3485 O O . HIS B 1 121 ? 6.223 -20.875 0.66 1 75.81 121 HIS B O 1
ATOM 3491 N N . GLY B 1 122 ? 5.734 -19.859 -1.288 1 73.81 122 GLY B N 1
ATOM 3492 C CA . GLY B 1 122 ? 6.648 -20.672 -2.074 1 73.81 122 GLY B CA 1
ATOM 3493 C C . GLY B 1 122 ? 6.207 -22.109 -2.205 1 73.81 122 GLY B C 1
ATOM 3494 O O . GLY B 1 122 ? 7.043 -23.016 -2.266 1 73.81 122 GLY B O 1
ATOM 3495 N N . HIS B 1 123 ? 4.988 -22.312 -2.039 1 83.5 123 HIS B N 1
ATOM 3496 C CA . HIS B 1 123 ? 4.449 -23.656 -2.203 1 83.5 123 HIS B CA 1
ATOM 3497 C C . HIS B 1 123 ? 4 -23.891 -3.639 1 83.5 123 HIS B C 1
ATOM 3499 O O . HIS B 1 123 ? 2.812 -24.109 -3.895 1 83.5 123 HIS B O 1
ATOM 3505 N N . GLY B 1 124 ? 4.953 -23.969 -4.551 1 83.62 124 GLY B N 1
ATOM 3506 C CA . GLY B 1 124 ? 4.688 -24.094 -5.977 1 83.62 124 GLY B CA 1
ATOM 3507 C C . GLY B 1 124 ? 3.975 -25.391 -6.34 1 83.62 124 GLY B C 1
ATOM 3508 O O . GLY B 1 124 ? 3.07 -25.391 -7.176 1 83.62 124 GLY B O 1
ATOM 3509 N N . GLU B 1 125 ? 4.363 -26.453 -5.719 1 86.88 125 GLU B N 1
ATOM 3510 C CA . GLU B 1 125 ? 3.756 -27.75 -6.039 1 86.88 125 GLU B CA 1
ATOM 3511 C C . GLU B 1 125 ? 2.299 -27.797 -5.586 1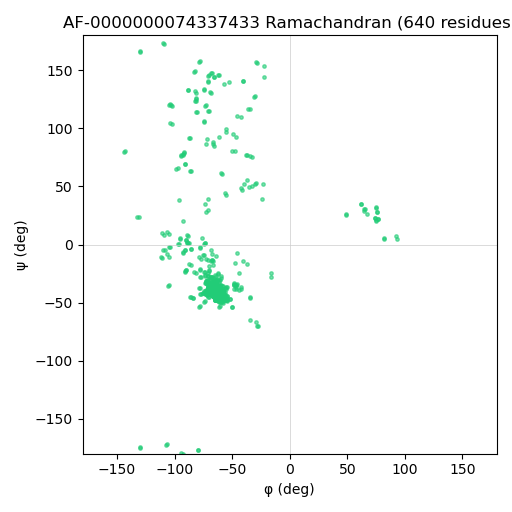 86.88 125 GLU B C 1
ATOM 3513 O O . GLU B 1 125 ? 1.434 -28.281 -6.316 1 86.88 125 GLU B O 1
ATOM 3518 N N . MET B 1 126 ? 2.076 -27.297 -4.395 1 90.62 126 MET B N 1
ATOM 3519 C CA . MET B 1 126 ? 0.697 -27.234 -3.922 1 90.62 126 MET B CA 1
ATOM 3520 C C . MET B 1 126 ? -0.14 -26.312 -4.812 1 90.62 126 MET B C 1
ATOM 3522 O O . MET B 1 126 ? -1.297 -26.625 -5.109 1 90.62 126 MET B O 1
ATOM 3526 N N . LEU B 1 127 ? 0.464 -25.219 -5.184 1 91.81 127 LEU B N 1
ATOM 3527 C CA . LEU B 1 127 ? -0.196 -24.266 -6.078 1 91.81 127 LEU B CA 1
ATOM 3528 C C . LEU B 1 127 ? -0.664 -24.969 -7.352 1 91.81 127 LEU B C 1
ATOM 3530 O O . LEU B 1 127 ? -1.834 -24.859 -7.727 1 91.81 127 LEU B O 1
ATOM 3534 N N . LEU B 1 128 ? 0.2 -25.75 -7.961 1 92.5 128 LEU B N 1
ATOM 3535 C CA . LEU B 1 128 ? -0.129 -26.438 -9.203 1 92.5 128 LEU B CA 1
ATOM 3536 C C . LEU B 1 128 ? -1.167 -27.531 -8.969 1 92.5 128 LEU B C 1
ATOM 3538 O O . LEU B 1 128 ? -2.035 -27.75 -9.812 1 92.5 128 LEU B O 1
ATOM 3542 N N . SER B 1 129 ? -1.041 -28.141 -7.852 1 95.19 129 SER B N 1
ATOM 3543 C CA . SER B 1 129 ? -2.021 -29.156 -7.496 1 95.19 129 SER B CA 1
ATOM 3544 C C . SER B 1 129 ? -3.416 -28.562 -7.355 1 95.19 129 SER B C 1
ATOM 3546 O O . SER B 1 129 ? -4.391 -29.125 -7.871 1 95.19 129 SER B O 1
ATOM 3548 N N . TYR B 1 130 ? -3.561 -27.469 -6.699 1 95.31 130 TYR B N 1
ATOM 3549 C CA . TYR B 1 130 ? -4.852 -26.828 -6.508 1 95.31 130 TYR B CA 1
ATOM 3550 C C . TYR B 1 130 ? -5.359 -26.234 -7.816 1 95.31 130 TYR B C 1
ATOM 3552 O O . TYR B 1 130 ? -6.566 -26.219 -8.07 1 95.31 130 TYR B O 1
ATOM 3560 N N . PHE B 1 131 ? -4.469 -25.766 -8.641 1 95.88 131 PHE B N 1
ATOM 3561 C CA . PHE B 1 131 ? -4.871 -25.312 -9.961 1 95.88 131 PHE B CA 1
ATOM 3562 C C . PHE B 1 131 ? -5.504 -26.453 -10.758 1 95.88 131 PHE B C 1
ATOM 3564 O O . PHE B 1 131 ? -6.551 -26.281 -11.375 1 95.88 131 PHE B O 1
ATOM 3571 N N . SER B 1 132 ? -4.836 -27.547 -10.656 1 95.5 132 SER B N 1
ATOM 3572 C CA . SER B 1 132 ? -5.375 -28.719 -11.328 1 95.5 132 SER B CA 1
ATOM 3573 C C . SER B 1 132 ? -6.758 -29.078 -10.797 1 95.5 132 SER B C 1
ATOM 3575 O O . SER B 1 132 ? -7.641 -29.469 -11.555 1 95.5 132 SER B O 1
ATOM 3577 N N . LYS B 1 133 ? -6.938 -28.938 -9.539 1 95.56 133 LYS B N 1
ATOM 3578 C CA . LYS B 1 133 ? -8.242 -29.172 -8.922 1 95.56 133 LYS B CA 1
ATOM 3579 C C . LYS B 1 133 ? -9.281 -28.188 -9.453 1 95.56 133 LYS B C 1
ATOM 3581 O O . LYS B 1 133 ? -10.438 -28.562 -9.656 1 95.56 133 LYS B O 1
ATOM 3586 N N . MET B 1 134 ? -8.883 -26.906 -9.664 1 95.75 134 MET B N 1
ATOM 3587 C CA . MET B 1 134 ? -9.789 -25.906 -10.227 1 95.75 134 MET B CA 1
ATOM 3588 C C . MET B 1 134 ? -10.289 -26.344 -11.602 1 95.75 134 MET B C 1
ATOM 3590 O O . MET B 1 134 ? -11.484 -26.266 -11.883 1 95.75 134 MET B O 1
ATOM 3594 N N . VAL B 1 135 ? -9.336 -26.781 -12.367 1 95.06 135 VAL B N 1
ATOM 3595 C CA . VAL B 1 135 ? -9.656 -27.188 -13.727 1 95.06 135 VAL B CA 1
ATOM 3596 C C . VAL B 1 135 ? -10.57 -28.422 -13.703 1 95.06 135 VAL B C 1
ATOM 3598 O O . VAL B 1 135 ? -11.586 -28.469 -14.406 1 95.06 135 VAL B O 1
ATOM 3601 N N . LYS B 1 136 ? -10.258 -29.359 -12.852 1 94.69 136 LYS B N 1
ATOM 3602 C CA . LYS B 1 136 ? -11.047 -30.594 -12.734 1 94.69 136 LYS B CA 1
ATOM 3603 C C . LYS B 1 136 ? -12.469 -30.281 -12.281 1 94.69 136 LYS B C 1
ATOM 3605 O O . LYS B 1 136 ? -13.422 -30.922 -12.719 1 94.69 136 LYS B O 1
ATOM 3610 N N . ASN B 1 137 ? -12.625 -29.234 -11.461 1 92.88 137 ASN B N 1
ATOM 3611 C CA . ASN B 1 137 ? -13.93 -28.844 -10.93 1 92.88 137 ASN B CA 1
ATOM 3612 C C . ASN B 1 137 ? -14.625 -27.844 -11.844 1 92.88 137 ASN B C 1
ATOM 3614 O O . ASN B 1 137 ? -15.656 -27.281 -11.477 1 92.88 137 ASN B O 1
ATOM 3618 N N . ARG B 1 138 ? -14.016 -27.531 -12.984 1 92.75 138 ARG B N 1
ATOM 3619 C CA . ARG B 1 138 ? -14.578 -26.672 -14.008 1 92.75 138 ARG B CA 1
ATOM 3620 C C . ARG B 1 138 ? -14.82 -25.266 -13.469 1 92.75 138 ARG B C 1
ATOM 3622 O O . ARG B 1 138 ? -15.859 -24.656 -13.75 1 92.75 138 ARG B O 1
ATOM 3629 N N . VAL B 1 139 ? -13.891 -24.891 -12.586 1 92.69 139 VAL B N 1
ATOM 3630 C CA . VAL B 1 139 ? -13.938 -23.5 -12.133 1 92.69 139 VAL B CA 1
ATOM 3631 C C . VAL B 1 139 ? -13.547 -22.578 -13.281 1 92.69 139 VAL B C 1
ATOM 3633 O O . VAL B 1 139 ? -12.578 -22.828 -13.992 1 92.69 139 VAL B O 1
ATOM 3636 N N . LYS B 1 140 ? -14.305 -21.609 -13.5 1 89.5 140 LYS B N 1
ATOM 3637 C CA . LYS B 1 140 ? -13.953 -20.641 -14.539 1 89.5 140 LYS B CA 1
ATOM 3638 C C . LYS B 1 140 ? -12.758 -19.797 -14.125 1 89.5 140 LYS B C 1
ATOM 3640 O O . LYS B 1 140 ? -12.867 -18.953 -13.219 1 89.5 140 LYS B O 1
ATOM 3645 N N . LEU B 1 141 ? -11.719 -19.953 -14.812 1 92.88 141 LEU B N 1
ATOM 3646 C CA . LEU B 1 141 ? -10.477 -19.25 -14.5 1 92.88 141 LEU B CA 1
ATOM 3647 C C . LEU B 1 141 ? -10.484 -17.844 -15.07 1 92.88 141 LEU B C 1
ATOM 3649 O O . LEU B 1 141 ? -11.148 -17.578 -16.078 1 92.88 141 LEU B O 1
ATOM 3653 N N . ASP B 1 142 ? -9.82 -16.938 -14.422 1 87.25 142 ASP B N 1
ATOM 3654 C CA . ASP B 1 142 ? -9.711 -15.57 -14.93 1 87.25 142 ASP B CA 1
ATOM 3655 C C . ASP B 1 142 ? -8.258 -15.094 -14.93 1 87.25 142 ASP B C 1
ATOM 3657 O O . ASP B 1 142 ? -7.34 -15.891 -14.727 1 87.25 142 ASP B O 1
ATOM 3661 N N . GLU B 1 143 ? -8.062 -13.844 -15.266 1 85.31 143 GLU B N 1
ATOM 3662 C CA . GLU B 1 143 ? -6.719 -13.289 -15.391 1 85.31 143 GLU B CA 1
ATOM 3663 C C . GLU B 1 143 ? -5.996 -13.289 -14.047 1 85.31 143 GLU B C 1
ATOM 3665 O O . GLU B 1 143 ? -4.773 -13.453 -13.992 1 85.31 143 GLU B O 1
ATOM 3670 N N . VAL B 1 144 ? -6.746 -13.156 -12.984 1 80.38 144 VAL B N 1
ATOM 3671 C CA . VAL B 1 144 ? -6.164 -13.133 -11.648 1 80.38 144 VAL B CA 1
ATOM 3672 C C . VAL B 1 144 ? -5.66 -14.523 -11.273 1 80.38 144 VAL B C 1
ATOM 3674 O O . VAL B 1 144 ? -4.625 -14.664 -10.617 1 80.38 144 VAL B O 1
ATOM 3677 N N . THR B 1 145 ? -6.41 -15.531 -11.672 1 88.38 145 THR B N 1
ATOM 3678 C CA . THR B 1 145 ? -5.988 -16.906 -11.445 1 88.38 145 THR B CA 1
ATOM 3679 C C . THR B 1 145 ? -4.605 -17.156 -12.039 1 88.38 145 THR B C 1
ATOM 3681 O O . THR B 1 145 ? -3.709 -17.656 -11.352 1 88.38 145 THR B O 1
ATOM 3684 N N . PHE B 1 146 ? -4.441 -16.734 -13.25 1 89.75 146 PHE B N 1
ATOM 3685 C CA . PHE B 1 146 ? -3.189 -17 -13.945 1 89.75 146 PHE B CA 1
ATOM 3686 C C . PHE B 1 146 ? -2.062 -16.141 -13.398 1 89.75 146 PHE B C 1
ATOM 3688 O O . PHE B 1 146 ? -0.904 -16.562 -13.375 1 89.75 146 PHE B O 1
ATOM 3695 N N . LEU B 1 147 ? -2.408 -14.969 -12.992 1 83.56 147 LEU B N 1
ATOM 3696 C CA . LEU B 1 147 ? -1.402 -14.164 -12.305 1 83.56 147 LEU B CA 1
ATOM 3697 C C . LEU B 1 147 ? -0.88 -14.883 -11.07 1 83.56 147 LEU B C 1
ATOM 3699 O O . LEU B 1 147 ? 0.333 -14.977 -10.867 1 83.56 147 LEU B O 1
ATOM 3703 N N . GLY B 1 148 ? -1.792 -15.391 -10.289 1 81.19 148 GLY B N 1
ATOM 3704 C CA . GLY B 1 148 ? -1.402 -16.125 -9.094 1 81.19 148 GLY B CA 1
ATOM 3705 C C . GLY B 1 148 ? -0.54 -17.344 -9.398 1 81.19 148 GLY B C 1
ATOM 3706 O O . GLY B 1 148 ? 0.464 -17.578 -8.727 1 81.19 148 GLY B O 1
ATOM 3707 N N . VAL B 1 149 ? -0.879 -18.031 -10.375 1 88.69 149 VAL B N 1
ATOM 3708 C CA . VAL B 1 149 ? -0.175 -19.25 -10.719 1 88.69 149 VAL B CA 1
ATOM 3709 C C . VAL B 1 149 ? 1.214 -18.922 -11.258 1 88.69 149 VAL B C 1
ATOM 3711 O O . VAL B 1 149 ? 2.205 -19.547 -10.859 1 88.69 149 VAL B O 1
ATOM 3714 N N . LEU B 1 150 ? 1.321 -17.969 -12.117 1 86.12 150 LEU B N 1
ATOM 3715 C CA . LEU B 1 150 ? 2.605 -17.594 -12.711 1 86.12 150 LEU B CA 1
ATOM 3716 C C . LEU B 1 150 ? 3.555 -17.047 -11.648 1 86.12 150 LEU B C 1
ATOM 3718 O O . LEU B 1 150 ? 4.738 -17.406 -11.625 1 86.12 150 LEU B O 1
ATOM 3722 N N . VAL B 1 151 ? 3 -16.281 -10.797 1 79.31 151 VAL B N 1
ATOM 3723 C CA . VAL B 1 151 ? 3.807 -15.734 -9.703 1 79.31 151 VAL B CA 1
ATOM 3724 C C . VAL B 1 151 ? 4.285 -16.875 -8.805 1 79.31 151 VAL B C 1
ATOM 3726 O O . VAL B 1 151 ? 5.43 -16.859 -8.344 1 79.31 151 VAL B O 1
ATOM 3729 N N . GLY B 1 152 ? 3.396 -17.766 -8.555 1 79.94 152 GLY B N 1
ATOM 3730 C CA . GLY B 1 152 ? 3.754 -18.891 -7.723 1 79.94 152 GLY B CA 1
ATOM 3731 C C . GLY B 1 152 ? 4.852 -19.75 -8.328 1 79.94 152 GLY B C 1
ATOM 3732 O O . GLY B 1 152 ? 5.613 -20.406 -7.605 1 79.94 152 GLY B O 1
ATOM 3733 N N . CYS B 1 153 ? 4.996 -19.734 -9.578 1 79.12 153 CYS B N 1
ATOM 3734 C CA . CYS B 1 153 ? 6.043 -20.5 -10.258 1 79.12 153 CYS B CA 1
ATOM 3735 C C . CYS B 1 153 ? 7.391 -19.797 -10.133 1 79.12 153 CYS B C 1
ATOM 3737 O O . CYS B 1 153 ? 8.438 -20.422 -10.32 1 79.12 153 CYS B O 1
ATOM 3739 N N . ILE B 1 154 ? 7.297 -18.531 -9.875 1 70.06 154 ILE B N 1
ATOM 3740 C CA . ILE B 1 154 ? 8.516 -17.75 -9.695 1 70.06 154 ILE B CA 1
ATOM 3741 C C . ILE B 1 154 ? 9.086 -17.984 -8.297 1 70.06 154 ILE B C 1
ATOM 3743 O O . ILE B 1 154 ? 10.297 -18.156 -8.141 1 70.06 154 ILE B O 1
ATOM 3747 N N . VAL B 1 155 ? 8.172 -17.766 -7.234 1 55.09 155 VAL B N 1
ATOM 3748 C CA . VAL B 1 155 ? 8.562 -17.688 -5.832 1 55.09 155 VAL B CA 1
ATOM 3749 C C . VAL B 1 155 ? 8.977 -19.062 -5.328 1 55.09 155 VAL B C 1
ATOM 3751 O O . VAL B 1 155 ? 8.453 -19.547 -4.324 1 55.09 155 VAL B O 1
ATOM 3754 N N . THR B 1 156 ? 9.484 -19.969 -5.973 1 43.38 156 THR B N 1
ATOM 3755 C CA . THR B 1 156 ? 9.93 -21.141 -5.215 1 43.38 156 THR B CA 1
ATOM 3756 C C . THR B 1 156 ? 11.008 -20.75 -4.211 1 43.38 156 THR B C 1
ATOM 3758 O O . THR B 1 156 ? 11.984 -20.078 -4.566 1 43.38 156 THR B O 1
ATOM 3761 N N . TRP B 1 157 ? 10.414 -20.438 -2.924 1 37.03 157 TRP B N 1
ATOM 3762 C CA . TRP B 1 157 ? 11.148 -19.969 -1.746 1 37.03 157 TRP B CA 1
ATOM 3763 C C . TRP B 1 157 ? 12.539 -20.609 -1.689 1 37.03 157 TRP B C 1
ATOM 3765 O O . TRP B 1 157 ? 12.688 -21.812 -1.923 1 37.03 157 TRP B O 1
ATOM 3775 N N . ASN B 1 158 ? 13.539 -19.906 -1.775 1 33.19 158 ASN B N 1
ATOM 3776 C CA . ASN B 1 158 ? 14.75 -20.422 -1.125 1 33.19 158 ASN B CA 1
ATOM 3777 C C . ASN B 1 158 ? 14.516 -20.688 0.36 1 33.19 158 ASN B C 1
ATOM 3779 O O . ASN B 1 158 ? 13.625 -20.078 0.97 1 33.19 158 ASN B O 1
ATOM 3783 N N . GLY B 1 159 ? 14.914 -21.672 1.048 1 30.09 159 GLY B N 1
ATOM 3784 C CA . GLY B 1 159 ? 15.039 -22.109 2.426 1 30.09 159 GLY B CA 1
ATOM 3785 C C . GLY B 1 159 ? 14.93 -20.984 3.43 1 30.09 159 GLY B C 1
ATOM 3786 O O . GLY B 1 159 ? 15.234 -21.156 4.609 1 30.09 159 GLY B O 1
ATOM 3787 N N . VAL B 1 160 ? 15.258 -19.828 3.131 1 28.14 160 VAL B N 1
ATOM 3788 C CA . VAL B 1 160 ? 15.32 -18.969 4.309 1 28.14 160 VAL B CA 1
ATOM 3789 C C . VAL B 1 160 ? 13.914 -18.672 4.812 1 28.14 160 VAL B C 1
ATOM 3791 O O . VAL B 1 160 ? 13.055 -18.219 4.051 1 28.14 160 VAL B O 1
ATOM 3794 N N . GLU B 1 161 ? 13.469 -19.516 5.703 1 29.16 161 GLU B N 1
ATOM 3795 C CA . GLU B 1 161 ? 12.359 -19.266 6.617 1 29.16 161 GLU B CA 1
ATOM 3796 C C . GLU B 1 161 ? 12.25 -17.781 6.961 1 29.16 161 GLU B C 1
ATOM 3798 O O . GLU B 1 161 ? 13.125 -17.219 7.625 1 29.16 161 GLU B O 1
ATOM 3803 N N . ASP B 1 162 ? 12.211 -17.047 6.094 1 30.16 162 ASP B N 1
ATOM 3804 C CA . ASP B 1 162 ? 12.094 -15.664 6.547 1 30.16 162 ASP B CA 1
ATOM 3805 C C . ASP B 1 162 ? 11.016 -15.523 7.613 1 30.16 162 ASP B C 1
ATOM 3807 O O . ASP B 1 162 ? 9.844 -15.805 7.355 1 30.16 162 ASP B O 1
ATOM 3811 N N . ARG B 1 163 ? 11.305 -15.844 8.773 1 29.5 163 ARG B N 1
ATOM 3812 C CA . ARG B 1 163 ? 10.484 -15.695 9.969 1 29.5 163 ARG B CA 1
ATOM 3813 C C . ARG B 1 163 ? 9.516 -14.523 9.828 1 29.5 163 ARG B C 1
ATOM 3815 O O . ARG B 1 163 ? 8.375 -14.594 10.297 1 29.5 163 ARG B O 1
ATOM 3822 N N . ASP B 1 164 ? 10.086 -13.398 9.852 1 28.39 164 ASP B N 1
ATOM 3823 C CA . ASP B 1 164 ? 9.219 -12.25 10.062 1 28.39 164 ASP B CA 1
ATOM 3824 C C . ASP B 1 164 ? 8.391 -11.945 8.812 1 28.39 164 ASP B C 1
ATOM 3826 O O . ASP B 1 164 ? 8.508 -10.859 8.234 1 28.39 164 ASP B O 1
ATOM 3830 N N . ARG B 1 165 ? 7.926 -12.859 8.008 1 30.75 165 ARG B N 1
ATOM 3831 C CA . ARG B 1 165 ? 7.25 -13.156 6.75 1 30.75 165 ARG B CA 1
ATOM 3832 C C . ARG B 1 165 ? 5.926 -12.406 6.652 1 30.75 165 ARG B C 1
ATOM 3834 O O . ARG B 1 165 ? 5.371 -12.258 5.559 1 30.75 165 ARG B O 1
ATOM 3841 N N . GLY B 1 166 ? 5.238 -12.406 7.621 1 29.22 166 GLY B N 1
ATOM 3842 C CA . GLY B 1 166 ? 3.926 -11.781 7.598 1 29.22 166 GLY B CA 1
ATOM 3843 C C . GLY B 1 166 ? 3.934 -10.406 6.949 1 29.22 166 GLY B C 1
ATOM 3844 O O . GLY B 1 166 ? 2.875 -9.836 6.68 1 29.22 166 GLY B O 1
ATOM 3845 N N . ARG B 1 167 ? 5.023 -9.742 7.164 1 29.53 167 ARG B N 1
ATOM 3846 C CA . ARG B 1 167 ? 5.129 -8.367 6.691 1 29.53 167 ARG B CA 1
ATOM 3847 C C . ARG B 1 167 ? 5.137 -8.305 5.168 1 29.53 167 ARG B C 1
ATOM 3849 O O . ARG B 1 167 ? 4.863 -7.258 4.578 1 29.53 167 ARG B O 1
ATOM 3856 N N . ARG B 1 168 ? 5.645 -9.312 4.551 1 31.8 168 ARG B N 1
ATOM 3857 C CA . ARG B 1 168 ? 5.926 -9.375 3.119 1 31.8 168 ARG B CA 1
ATOM 3858 C C . ARG B 1 168 ? 4.633 -9.453 2.312 1 31.8 168 ARG B C 1
ATOM 3860 O O . ARG B 1 168 ? 4.668 -9.516 1.082 1 31.8 168 ARG B O 1
ATOM 3867 N N . TYR B 1 169 ? 3.541 -9.984 3.023 1 29.55 169 TYR B N 1
ATOM 3868 C CA . TYR B 1 169 ? 2.348 -10.32 2.258 1 29.55 169 TYR B CA 1
ATOM 3869 C C . TYR B 1 169 ? 1.8 -9.102 1.529 1 29.55 169 TYR B C 1
ATOM 3871 O O . TYR B 1 169 ? 1.095 -9.234 0.526 1 29.55 169 TYR B O 1
ATOM 3879 N N . ARG B 1 170 ? 1.676 -8.039 2.316 1 31.69 170 ARG B N 1
ATOM 3880 C CA . ARG B 1 170 ? 0.781 -6.973 1.875 1 31.69 170 ARG B CA 1
ATOM 3881 C C . ARG B 1 170 ? 0.945 -6.703 0.383 1 31.69 170 ARG B C 1
ATOM 3883 O O . ARG B 1 170 ? -0.008 -6.305 -0.29 1 31.69 170 ARG B O 1
ATOM 3890 N N . GLU B 1 171 ? 2.236 -6.754 -0.185 1 32.72 171 GLU B N 1
ATOM 3891 C CA . GLU B 1 171 ? 2.424 -6.391 -1.587 1 32.72 171 GLU B CA 1
ATOM 3892 C C . GLU B 1 171 ? 2.416 -7.629 -2.482 1 32.72 171 GLU B C 1
ATOM 3894 O O . GLU B 1 171 ? 3.441 -8.289 -2.643 1 32.72 171 GLU B O 1
ATOM 3899 N N . PHE B 1 172 ? 1.631 -8.555 -2.244 1 32.69 172 PHE B N 1
ATOM 3900 C CA . PHE B 1 172 ? 1.708 -9.609 -3.248 1 32.69 172 PHE B CA 1
ATOM 3901 C C . PHE B 1 172 ? 2.113 -9.039 -4.602 1 32.69 172 PHE B C 1
ATOM 3903 O O . PHE B 1 172 ? 2.994 -9.578 -5.273 1 32.69 172 PHE B O 1
ATOM 3910 N N . ALA B 1 173 ? 1.126 -8.18 -5.145 1 34.12 173 ALA B N 1
ATOM 3911 C CA . ALA B 1 173 ? 1.647 -7.613 -6.387 1 34.12 173 ALA B CA 1
ATOM 3912 C C . ALA B 1 173 ? 3.072 -7.098 -6.195 1 34.12 173 ALA B C 1
ATOM 3914 O O . ALA B 1 173 ? 3.893 -7.176 -7.113 1 34.12 173 ALA B O 1
ATOM 3915 N N . ASN B 1 174 ? 3.279 -6.52 -5.043 1 32.66 174 ASN B N 1
ATOM 3916 C CA . ASN B 1 174 ? 4.637 -6.137 -4.68 1 32.66 174 ASN B CA 1
ATOM 3917 C C . ASN B 1 174 ? 5.523 -7.355 -4.453 1 32.66 174 ASN B C 1
ATOM 3919 O O . ASN B 1 174 ? 6.75 -7.27 -4.57 1 32.66 174 ASN B O 1
ATOM 3923 N N . TYR B 1 175 ? 4.953 -8.32 -3.926 1 33.09 175 TYR B N 1
ATOM 3924 C CA . TYR B 1 175 ? 5.637 -9.547 -3.531 1 33.09 175 TYR B CA 1
ATOM 3925 C C . TYR B 1 175 ? 6.375 -10.164 -4.715 1 33.09 175 TYR B C 1
ATOM 3927 O O . TYR B 1 175 ? 7.449 -10.75 -4.551 1 33.09 175 TYR B O 1
ATOM 3935 N N . VAL B 1 176 ? 5.621 -10.18 -5.758 1 34.69 176 VAL B N 1
ATOM 3936 C CA . VAL B 1 176 ? 6.32 -10.969 -6.77 1 34.69 176 VAL B CA 1
ATOM 3937 C C . VAL B 1 176 ? 7.793 -10.57 -6.809 1 34.69 176 VAL B C 1
ATOM 3939 O O . VAL B 1 176 ? 8.656 -11.383 -7.152 1 34.69 176 VAL B O 1
ATOM 3942 N N . THR B 1 177 ? 7.98 -9.266 -6.66 1 32.19 177 THR B N 1
ATOM 3943 C CA . THR B 1 177 ? 9.367 -8.938 -6.984 1 32.19 177 THR B CA 1
ATOM 3944 C C . THR B 1 177 ? 10.312 -9.531 -5.945 1 32.19 177 THR B C 1
ATOM 3946 O O . THR B 1 177 ? 11.508 -9.711 -6.215 1 32.19 177 THR B O 1
ATOM 3949 N N . MET B 1 178 ? 9.93 -9.508 -4.68 1 30.78 178 MET B N 1
ATOM 3950 C CA . MET B 1 178 ? 10.992 -9.758 -3.705 1 30.78 178 MET B CA 1
ATOM 3951 C C . MET B 1 178 ? 11.43 -11.219 -3.738 1 30.78 178 MET B C 1
ATOM 3953 O O . MET B 1 178 ? 12.227 -11.656 -2.906 1 30.78 178 MET B O 1
ATOM 3957 N N . VAL B 1 179 ? 10.719 -12.016 -4.332 1 31.91 179 VAL B N 1
ATOM 3958 C CA . VAL B 1 179 ? 11.141 -13.375 -4.02 1 31.91 179 VAL B CA 1
ATOM 3959 C C . VAL B 1 179 ? 12.531 -13.633 -4.59 1 31.91 179 VAL B C 1
ATOM 3961 O O . VAL B 1 179 ? 12.773 -13.414 -5.777 1 31.91 179 VAL B O 1
ATOM 3964 N N . GLY B 1 180 ? 13.578 -13.32 -3.826 1 31.8 180 GLY B N 1
ATOM 3965 C CA . GLY B 1 180 ? 14.859 -13.93 -4.152 1 31.8 180 GLY B CA 1
ATOM 3966 C C . GLY B 1 180 ? 14.727 -15.328 -4.73 1 31.8 180 GLY B C 1
ATOM 3967 O O . GLY B 1 180 ? 14.359 -16.266 -4.016 1 31.8 180 GLY B O 1
ATOM 3968 N N . CYS B 1 181 ? 14.336 -15.414 -5.926 1 33.72 181 CYS B N 1
ATOM 3969 C CA . CYS B 1 181 ? 14.172 -16.594 -6.777 1 33.72 181 CYS B CA 1
ATOM 3970 C C . CYS B 1 181 ? 15.461 -17.391 -6.848 1 33.72 181 CYS B C 1
ATOM 3972 O O . CYS B 1 181 ? 16.344 -17.094 -7.656 1 33.72 181 CYS B O 1
ATOM 3974 N N . ASN B 1 182 ? 16.172 -17.625 -5.875 1 35.78 182 ASN B N 1
ATOM 3975 C CA . ASN B 1 182 ? 17.359 -18.391 -6.238 1 35.78 182 ASN B CA 1
ATOM 3976 C C . ASN B 1 182 ? 16.984 -19.719 -6.895 1 35.78 182 ASN B C 1
ATOM 3978 O O . ASN B 1 182 ? 17.844 -20.422 -7.43 1 35.78 182 ASN B O 1
ATOM 3982 N N . ASN B 1 183 ? 16 -20.531 -6.383 1 41.28 183 ASN B N 1
ATOM 3983 C CA . ASN B 1 183 ? 15.922 -21.875 -6.941 1 41.28 183 ASN B CA 1
ATOM 3984 C C . ASN B 1 183 ? 15.148 -21.891 -8.258 1 41.28 183 ASN B C 1
ATOM 3986 O O . ASN B 1 183 ? 14.242 -21.078 -8.453 1 41.28 183 ASN B O 1
ATOM 3990 N N . ALA B 1 184 ? 15.695 -22.547 -9.312 1 49.38 184 ALA B N 1
ATOM 3991 C CA . ALA B 1 184 ? 15.125 -22.719 -10.648 1 49.38 184 ALA B CA 1
ATOM 3992 C C . ALA B 1 184 ? 13.617 -22.938 -10.57 1 49.38 184 ALA B C 1
ATOM 3994 O O . ALA B 1 184 ? 13.156 -23.953 -10.031 1 49.38 184 ALA B O 1
ATOM 3995 N N . GLY B 1 185 ? 12.719 -21.922 -10.344 1 62.44 185 GLY B N 1
ATOM 3996 C CA . GLY B 1 185 ? 11.266 -21.891 -10.375 1 62.44 185 GLY B CA 1
ATOM 3997 C C . GLY B 1 185 ? 10.672 -22.906 -11.344 1 62.44 185 GLY B C 1
ATOM 3998 O O . GLY B 1 185 ? 11.406 -23.656 -11.984 1 62.44 185 GLY B O 1
ATOM 3999 N N . LEU B 1 186 ? 9.469 -23.359 -11.234 1 82.31 186 LEU B N 1
ATOM 4000 C CA . LEU B 1 186 ? 8.688 -24.234 -12.109 1 82.31 186 LEU B CA 1
ATOM 4001 C C . LEU B 1 186 ? 8.531 -23.609 -13.492 1 82.31 186 LEU B C 1
ATOM 4003 O O . LEU B 1 186 ? 7.41 -23.375 -13.945 1 82.31 186 LEU B O 1
ATOM 4007 N N . ILE B 1 187 ? 9.758 -23.406 -14.148 1 87.56 187 ILE B N 1
ATOM 4008 C CA . ILE B 1 187 ? 9.828 -22.625 -15.375 1 87.56 187 ILE B CA 1
ATOM 4009 C C . ILE B 1 187 ? 9.047 -23.328 -16.484 1 87.56 187 ILE B C 1
ATOM 4011 O O . ILE B 1 187 ? 8.281 -22.688 -17.203 1 87.56 187 ILE B O 1
ATOM 4015 N N . ASP B 1 188 ? 9.211 -24.641 -16.562 1 90.19 188 ASP B N 1
ATOM 4016 C CA . ASP B 1 188 ? 8.531 -25.375 -17.625 1 90.19 188 ASP B CA 1
ATOM 4017 C C . ASP B 1 188 ? 7.016 -25.359 -17.422 1 90.19 188 ASP B C 1
ATOM 4019 O O . ASP B 1 188 ? 6.254 -25.188 -18.375 1 90.19 188 ASP B O 1
ATOM 4023 N N . GLU B 1 189 ? 6.613 -25.516 -16.234 1 91.62 189 GLU B N 1
ATOM 4024 C CA . GLU B 1 189 ? 5.188 -25.438 -15.93 1 91.62 189 GLU B CA 1
ATOM 4025 C C . GLU B 1 189 ? 4.629 -24.062 -16.25 1 91.62 189 GLU B C 1
ATOM 4027 O O . GLU B 1 189 ? 3.547 -23.938 -16.828 1 91.62 189 GLU B O 1
ATOM 4032 N N . ALA B 1 190 ? 5.367 -23.031 -15.922 1 91.69 190 ALA B N 1
ATOM 4033 C CA . ALA B 1 190 ? 4.945 -21.656 -16.188 1 91.69 190 ALA B CA 1
ATOM 4034 C C . ALA B 1 190 ? 4.824 -21.391 -17.672 1 91.69 190 ALA B C 1
ATOM 4036 O O . ALA B 1 190 ? 3.859 -20.781 -18.125 1 91.69 190 ALA B O 1
ATOM 4037 N N . ARG B 1 191 ? 5.82 -21.938 -18.422 1 93.44 191 ARG B N 1
ATOM 4038 C CA . ARG B 1 191 ? 5.781 -21.812 -19.875 1 93.44 191 ARG B CA 1
ATOM 4039 C C . ARG B 1 191 ? 4.516 -22.453 -20.438 1 93.44 191 ARG B C 1
ATOM 4041 O O . ARG B 1 191 ? 3.83 -21.844 -21.266 1 93.44 191 ARG B O 1
ATOM 4048 N N . GLY B 1 192 ? 4.332 -23.578 -20 1 94.81 192 GLY B N 1
ATOM 4049 C CA . GLY B 1 192 ? 3.164 -24.297 -20.484 1 94.81 192 GLY B CA 1
ATOM 4050 C C . GLY B 1 192 ? 1.857 -23.594 -20.172 1 94.81 192 GLY B C 1
ATOM 4051 O O . GLY B 1 192 ? 1.009 -23.438 -21.047 1 94.81 192 GLY B O 1
ATOM 4052 N N . LEU B 1 193 ? 1.686 -23.156 -19 1 95.12 193 LEU B N 1
ATOM 4053 C CA . LEU B 1 193 ? 0.457 -22.5 -18.562 1 95.12 193 LEU B CA 1
ATOM 4054 C C . LEU B 1 193 ? 0.284 -21.156 -19.281 1 95.12 193 LEU B C 1
ATOM 4056 O O . LEU B 1 193 ? -0.823 -20.812 -19.703 1 95.12 193 LEU B O 1
ATOM 4060 N N . PHE B 1 194 ? 1.358 -20.453 -19.391 1 96.31 194 PHE B N 1
ATOM 4061 C CA . PHE B 1 194 ? 1.33 -19.172 -20.094 1 96.31 194 PHE B CA 1
ATOM 4062 C C . PHE B 1 194 ? 0.89 -19.359 -21.547 1 96.31 194 PHE B C 1
ATOM 4064 O O . PHE B 1 194 ? 0.036 -18.625 -22.047 1 96.31 194 PHE B O 1
ATOM 4071 N N . ASP B 1 195 ? 1.394 -20.391 -22.125 1 95.69 195 ASP B N 1
ATOM 4072 C CA . ASP B 1 195 ? 1.062 -20.672 -23.516 1 95.69 195 ASP B CA 1
ATOM 4073 C C . ASP B 1 195 ? -0.399 -21.094 -23.656 1 95.69 195 ASP B C 1
ATOM 4075 O O . ASP B 1 195 ? -1.045 -20.781 -24.656 1 95.69 195 ASP B O 1
ATOM 4079 N N . GLU B 1 196 ? -0.92 -21.688 -22.672 1 96.19 196 GLU B N 1
ATOM 4080 C CA . GLU B 1 196 ? -2.252 -22.281 -22.75 1 96.19 196 GLU B CA 1
ATOM 4081 C C . GLU B 1 196 ? -3.32 -21.297 -22.266 1 96.19 196 GLU B C 1
ATOM 4083 O O . GLU B 1 196 ? -4.516 -21.578 -22.375 1 96.19 196 GLU B O 1
ATOM 4088 N N . MET B 1 197 ? -2.994 -20.125 -21.734 1 96.5 197 MET B N 1
ATOM 4089 C CA . MET B 1 197 ? -3.957 -19.188 -21.141 1 96.5 197 MET B CA 1
ATOM 4090 C C . MET B 1 197 ? -5.117 -18.938 -22.094 1 96.5 197 MET B C 1
ATOM 4092 O O . MET B 1 197 ? -6.277 -19.156 -21.75 1 96.5 197 MET B O 1
ATOM 4096 N N . GLU B 1 198 ? -4.766 -18.547 -23.281 1 95.5 198 GLU B N 1
ATOM 4097 C CA . GLU B 1 198 ? -5.809 -18.172 -24.234 1 95.5 198 GLU B CA 1
ATOM 4098 C C . GLU B 1 198 ? -6.32 -19.391 -24.984 1 95.5 198 GLU B C 1
ATOM 4100 O O . GLU B 1 198 ? -7.531 -19.609 -25.078 1 95.5 198 GLU B O 1
ATOM 4105 N N . SER B 1 199 ? -5.484 -20.266 -25.469 1 95.25 199 SER B N 1
ATOM 4106 C CA . SER B 1 199 ? -5.832 -21.359 -26.391 1 95.25 199 SER B CA 1
ATOM 4107 C C . SER B 1 199 ? -6.637 -22.438 -25.672 1 95.25 199 SER B C 1
ATOM 4109 O O . SER B 1 199 ? -7.547 -23.031 -26.266 1 95.25 199 SER B O 1
ATOM 4111 N N . VAL B 1 200 ? -6.332 -22.688 -24.438 1 95.06 200 VAL B N 1
ATOM 4112 C CA . VAL B 1 200 ? -6.977 -23.797 -23.734 1 95.06 200 VAL B CA 1
ATOM 4113 C C . VAL B 1 200 ? -8.008 -23.25 -22.75 1 95.06 200 VAL B C 1
ATOM 4115 O O . VAL B 1 200 ? -9.141 -23.734 -22.703 1 95.06 200 VAL B O 1
ATOM 4118 N N . TYR B 1 201 ? -7.723 -22.125 -22.141 1 95.19 201 TYR B N 1
ATOM 4119 C CA . TYR B 1 201 ? -8.57 -21.703 -21.016 1 95.19 201 TYR B CA 1
ATOM 4120 C C . TYR B 1 201 ? -9.375 -20.469 -21.391 1 95.19 201 TYR B C 1
ATOM 4122 O O . TYR B 1 201 ? -10.234 -20.031 -20.609 1 95.19 201 TYR B O 1
ATOM 4130 N N . GLY B 1 202 ? -9.023 -19.875 -22.5 1 95.06 202 GLY B N 1
ATOM 4131 C CA . GLY B 1 202 ? -9.789 -18.719 -22.969 1 95.06 202 GLY B CA 1
ATOM 4132 C C . GLY B 1 202 ? -9.508 -17.469 -22.188 1 95.06 202 GLY B C 1
ATOM 4133 O O . GLY B 1 202 ? -10.344 -16.562 -22.125 1 95.06 202 GLY B O 1
ATOM 4134 N N . VAL B 1 203 ? -8.43 -17.344 -21.484 1 94.75 203 VAL B N 1
ATOM 4135 C CA . VAL B 1 203 ? -8.055 -16.188 -20.703 1 94.75 203 VAL B CA 1
ATOM 4136 C C . VAL B 1 203 ? -6.992 -15.375 -21.438 1 94.75 203 VAL B C 1
ATOM 4138 O O . VAL B 1 203 ? -5.922 -15.898 -21.75 1 94.75 203 VAL B O 1
ATOM 4141 N N . PRO B 1 204 ? -7.262 -14.156 -21.75 1 93.69 204 PRO B N 1
ATOM 4142 C CA . PRO B 1 204 ? -6.273 -13.352 -22.469 1 93.69 204 PRO B CA 1
ATOM 4143 C C . PRO B 1 204 ? -5.039 -13.031 -21.625 1 93.69 204 PRO B C 1
ATOM 4145 O O . PRO B 1 204 ? -5.137 -12.898 -20.406 1 93.69 204 PRO B O 1
ATOM 4148 N N . LYS B 1 205 ? -3.928 -12.938 -22.344 1 93.94 205 LYS B N 1
ATOM 4149 C CA . LYS B 1 205 ? -2.688 -12.508 -21.703 1 93.94 205 LYS B CA 1
ATOM 4150 C C . LYS B 1 205 ? -2.641 -10.984 -21.578 1 93.94 205 LYS B C 1
ATOM 4152 O O . LYS B 1 205 ? -2.854 -10.266 -22.562 1 93.94 205 LYS B O 1
ATOM 4157 N N . GLU B 1 206 ? -2.428 -10.594 -20.375 1 87.31 206 GLU B N 1
ATOM 4158 C CA . GLU B 1 206 ? -2.295 -9.164 -20.109 1 87.31 206 GLU B CA 1
ATOM 4159 C C . GLU B 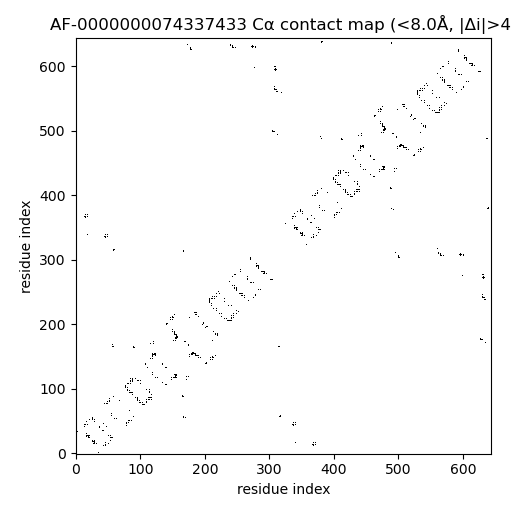1 206 ? -0.86 -8.805 -19.734 1 87.31 206 GLU B C 1
ATOM 4161 O O . GLU B 1 206 ? -0.019 -9.688 -19.562 1 87.31 206 GLU 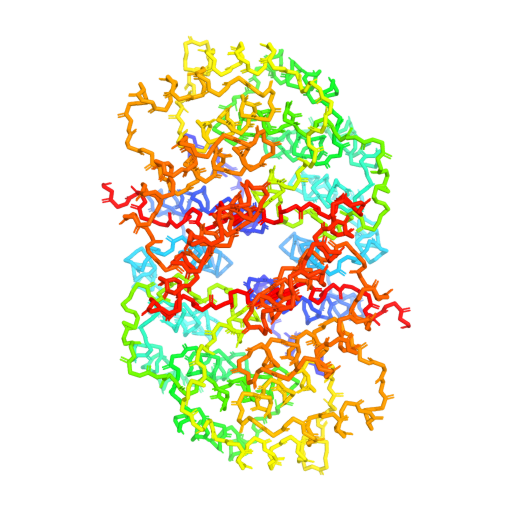B O 1
ATOM 4166 N N . LEU B 1 207 ? -0.546 -7.547 -19.594 1 84.12 207 LEU B N 1
ATOM 4167 C CA . LEU B 1 207 ? 0.798 -7.07 -19.281 1 84.12 207 LEU B CA 1
ATOM 4168 C C . LEU B 1 207 ? 1.323 -7.719 -18.016 1 84.12 207 LEU B C 1
ATOM 4170 O O . LEU B 1 207 ? 2.5 -8.078 -17.938 1 84.12 207 LEU B O 1
ATOM 4174 N N . LYS B 1 208 ? 0.399 -7.906 -17.125 1 80.06 208 LYS B N 1
ATOM 4175 C CA . LYS B 1 208 ? 0.82 -8.484 -15.844 1 80.06 208 LYS B CA 1
ATOM 4176 C C . LYS B 1 208 ? 1.312 -9.914 -16.031 1 80.06 208 LYS B C 1
ATOM 4178 O O . LYS B 1 208 ? 2.248 -10.344 -15.344 1 80.06 208 LYS B O 1
ATOM 4183 N N . HIS B 1 209 ? 0.791 -10.602 -16.906 1 88.25 209 HIS B N 1
ATOM 4184 C CA . HIS B 1 209 ? 1.223 -11.969 -17.156 1 88.25 209 HIS B CA 1
ATOM 4185 C C . HIS B 1 209 ? 2.58 -12 -17.859 1 88.25 209 HIS B C 1
ATOM 4187 O O . HIS B 1 209 ? 3.453 -12.789 -17.484 1 88.25 209 HIS B O 1
ATOM 4193 N N . TYR B 1 210 ? 2.701 -11.117 -18.797 1 89.25 210 TYR B N 1
ATOM 4194 C CA . TYR B 1 210 ? 3.988 -11 -19.469 1 89.25 210 TYR B CA 1
ATOM 4195 C C . TYR B 1 210 ? 5.082 -10.578 -18.5 1 89.25 210 TYR B C 1
ATOM 4197 O O . TYR B 1 210 ? 6.211 -11.07 -18.578 1 89.25 210 TYR B O 1
ATOM 4205 N N . GLY B 1 211 ? 4.723 -9.641 -17.625 1 85.12 211 GLY B N 1
ATOM 4206 C CA . GLY B 1 211 ? 5.68 -9.219 -16.609 1 85.12 211 GLY B CA 1
ATOM 4207 C C . GLY B 1 211 ? 6.129 -10.359 -15.711 1 85.12 211 GLY B C 1
ATOM 4208 O O . GLY B 1 211 ? 7.316 -10.484 -15.406 1 85.12 211 GLY B O 1
ATOM 4209 N N . CYS B 1 212 ? 5.211 -11.156 -15.336 1 83.31 212 CYS B N 1
ATOM 4210 C CA . CYS B 1 212 ? 5.535 -12.305 -14.5 1 83.31 212 CYS B CA 1
ATOM 4211 C C . CYS B 1 212 ? 6.441 -13.281 -15.234 1 83.31 212 CYS B C 1
ATOM 4213 O O . CYS B 1 212 ? 7.406 -13.797 -14.664 1 83.31 212 CYS B O 1
ATOM 4215 N N . MET B 1 213 ? 6.145 -13.484 -16.438 1 88.94 213 MET B N 1
ATOM 4216 C CA . MET B 1 213 ? 6.965 -14.391 -17.234 1 88.94 213 MET B CA 1
ATOM 4217 C C . MET B 1 213 ? 8.352 -13.805 -17.469 1 88.94 213 MET B C 1
ATOM 4219 O O . MET B 1 213 ? 9.352 -14.531 -17.422 1 88.94 213 MET B O 1
ATOM 4223 N N . ALA B 1 214 ? 8.398 -12.555 -17.703 1 87.69 214 ALA B N 1
ATOM 4224 C CA . ALA B 1 214 ? 9.695 -11.891 -17.875 1 87.69 214 ALA B CA 1
ATOM 4225 C C . ALA B 1 214 ? 10.547 -12.047 -16.625 1 87.69 214 ALA B C 1
ATOM 4227 O O . ALA B 1 214 ? 11.75 -12.32 -16.703 1 87.69 214 ALA B O 1
ATOM 4228 N N . ASP B 1 215 ? 9.93 -11.875 -15.539 1 81 215 ASP B N 1
ATOM 4229 C CA . ASP B 1 215 ? 10.625 -12.023 -14.266 1 81 215 ASP B CA 1
ATOM 4230 C C . ASP B 1 215 ? 11.117 -13.461 -14.078 1 81 215 ASP B C 1
ATOM 4232 O O . ASP B 1 215 ? 12.266 -13.68 -13.68 1 81 215 ASP B O 1
ATOM 4236 N N . LEU B 1 216 ? 10.25 -14.359 -14.383 1 83.06 216 LEU B N 1
ATOM 4237 C CA . LEU B 1 216 ? 10.586 -15.773 -14.242 1 83.06 216 LEU B CA 1
ATOM 4238 C C . LEU B 1 216 ? 11.773 -16.141 -15.133 1 83.06 216 LEU B C 1
ATOM 4240 O O . LEU B 1 216 ? 12.742 -16.734 -14.664 1 83.06 216 LEU B O 1
ATOM 4244 N N . LEU B 1 217 ? 11.703 -15.75 -16.344 1 87.12 217 LEU B N 1
ATOM 4245 C CA . LEU B 1 217 ? 12.75 -16.062 -17.312 1 87.12 217 LEU B CA 1
ATOM 4246 C C . LEU B 1 217 ? 14.047 -15.344 -16.938 1 87.12 217 LEU B C 1
ATOM 4248 O O . LEU B 1 217 ? 15.125 -15.938 -17 1 87.12 217 LEU B O 1
ATOM 4252 N N . GLY B 1 218 ? 13.93 -14.117 -16.547 1 83.69 218 GLY B N 1
ATOM 4253 C CA . GLY B 1 218 ? 15.102 -13.344 -16.156 1 83.69 218 GLY B CA 1
ATOM 4254 C C . GLY B 1 218 ? 15.828 -13.922 -14.961 1 83.69 218 GLY B C 1
ATOM 4255 O O . GLY B 1 218 ? 17.047 -14.039 -14.969 1 83.69 218 GLY B O 1
ATOM 4256 N N . ARG B 1 219 ? 15.117 -14.32 -14.023 1 76.25 219 ARG B N 1
ATOM 4257 C CA . ARG B 1 219 ? 15.703 -14.914 -12.828 1 76.25 219 ARG B CA 1
ATOM 4258 C C . ARG B 1 219 ? 16.406 -16.234 -13.156 1 76.25 219 ARG B C 1
ATOM 4260 O O . ARG B 1 219 ? 17.406 -16.578 -12.531 1 76.25 219 ARG B O 1
ATOM 4267 N N . ALA B 1 220 ? 15.836 -16.922 -14.078 1 80.19 220 ALA B N 1
ATOM 4268 C CA . ALA B 1 220 ? 16.406 -18.188 -14.5 1 80.19 220 ALA B CA 1
ATOM 4269 C C . ALA B 1 220 ? 17.609 -17.984 -15.422 1 80.19 220 ALA B C 1
ATOM 4271 O O . ALA B 1 220 ? 18.219 -18.938 -15.891 1 80.19 220 ALA B O 1
ATOM 4272 N N . GLY B 1 221 ? 17.906 -16.734 -15.734 1 82.94 221 GLY B N 1
ATOM 4273 C CA . GLY B 1 221 ? 19.031 -16.422 -16.609 1 82.94 221 GLY B CA 1
ATOM 4274 C C . GLY B 1 221 ? 18.703 -16.562 -18.078 1 82.94 221 GLY B C 1
ATOM 4275 O O . GLY B 1 221 ? 19.609 -16.516 -18.922 1 82.94 221 GLY B O 1
ATOM 4276 N N . LEU B 1 222 ? 17.484 -16.812 -18.344 1 90.5 222 LEU B N 1
ATOM 4277 C CA . LEU B 1 222 ? 17.062 -16.953 -19.734 1 90.5 222 LEU B CA 1
ATOM 4278 C C . LEU B 1 222 ? 16.719 -15.594 -20.328 1 90.5 222 LEU B C 1
ATOM 4280 O O . LEU B 1 222 ? 15.602 -15.391 -20.812 1 90.5 222 LEU B O 1
ATOM 4284 N N . ILE B 1 223 ? 17.641 -14.742 -20.422 1 91.44 223 ILE B N 1
ATOM 4285 C CA . ILE B 1 223 ? 17.484 -13.336 -20.766 1 91.44 223 ILE B CA 1
ATOM 4286 C C . ILE B 1 223 ? 17.094 -13.211 -22.234 1 91.44 223 ILE B C 1
ATOM 4288 O O . ILE B 1 223 ? 16.203 -12.422 -22.578 1 91.44 223 ILE B O 1
ATOM 4292 N N . LYS B 1 224 ? 17.719 -13.984 -23.078 1 93 224 LYS B N 1
ATOM 4293 C CA . LYS B 1 224 ? 17.406 -13.914 -24.5 1 93 224 LYS B CA 1
ATOM 4294 C C . LYS B 1 224 ? 15.945 -14.297 -24.75 1 93 224 LYS B C 1
ATOM 4296 O O . LYS B 1 224 ? 15.266 -13.641 -25.547 1 93 224 LYS B O 1
ATOM 4301 N N . GLU B 1 225 ? 15.539 -15.305 -24.109 1 94.06 225 GLU B N 1
ATOM 4302 C CA . GLU B 1 225 ? 14.148 -15.719 -24.234 1 94.06 225 GLU B CA 1
ATOM 4303 C C . GLU B 1 225 ? 13.203 -14.641 -23.719 1 94.06 225 GLU B C 1
ATOM 4305 O O . GLU B 1 225 ? 12.148 -14.398 -24.312 1 94.06 225 GLU B O 1
ATOM 4310 N N . ALA B 1 226 ? 13.539 -14.016 -22.609 1 93.62 226 ALA B N 1
ATOM 4311 C CA . ALA B 1 226 ? 12.734 -12.938 -22.047 1 93.62 226 ALA B CA 1
ATOM 4312 C C . ALA B 1 226 ? 12.617 -11.773 -23.016 1 93.62 226 ALA B C 1
ATOM 4314 O O . ALA B 1 226 ? 11.523 -11.258 -23.25 1 93.62 226 ALA B O 1
ATOM 4315 N N . ILE B 1 227 ? 13.758 -11.445 -23.594 1 94.38 227 ILE B N 1
ATOM 4316 C CA . ILE B 1 227 ? 13.789 -10.336 -24.547 1 94.38 227 ILE B CA 1
ATOM 4317 C C . ILE B 1 227 ? 12.914 -10.672 -25.75 1 94.38 227 ILE B C 1
ATOM 4319 O O . ILE B 1 227 ? 12.109 -9.844 -26.188 1 94.38 227 ILE B O 1
ATOM 4323 N N . ASN B 1 228 ? 13.102 -11.852 -26.234 1 95.5 228 ASN B N 1
ATOM 4324 C CA . ASN B 1 228 ? 12.305 -12.289 -27.375 1 95.5 228 ASN B CA 1
ATOM 4325 C C . ASN B 1 228 ? 10.805 -12.242 -27.062 1 95.5 228 ASN B C 1
ATOM 4327 O O . ASN B 1 228 ? 10.008 -11.812 -27.906 1 95.5 228 ASN B O 1
ATOM 4331 N N . MET B 1 229 ? 10.383 -12.609 -25.922 1 96 229 MET B N 1
ATOM 4332 C CA . MET B 1 229 ? 8.984 -12.586 -25.516 1 96 229 MET B CA 1
ATOM 4333 C C . MET B 1 229 ? 8.453 -11.148 -25.484 1 96 229 MET B C 1
ATOM 4335 O O . MET B 1 229 ? 7.379 -10.867 -26 1 96 229 MET B O 1
ATOM 4339 N N . ILE B 1 230 ? 9.195 -10.273 -24.891 1 94.62 230 ILE B N 1
ATOM 4340 C CA . ILE B 1 230 ? 8.773 -8.891 -24.719 1 94.62 230 ILE B CA 1
ATOM 4341 C C . ILE B 1 230 ? 8.641 -8.227 -26.094 1 94.62 230 ILE B C 1
ATOM 4343 O O . ILE B 1 230 ? 7.684 -7.488 -26.344 1 94.62 230 ILE B O 1
ATOM 4347 N N . GLU B 1 231 ? 9.547 -8.555 -26.953 1 93.25 231 GLU B N 1
ATOM 4348 C CA . GLU B 1 231 ? 9.547 -7.953 -28.281 1 93.25 231 GLU B CA 1
ATOM 4349 C C . GLU B 1 231 ? 8.375 -8.461 -29.109 1 93.25 231 GLU B C 1
ATOM 4351 O O . GLU B 1 231 ? 7.965 -7.809 -30.078 1 93.25 231 GLU B O 1
ATOM 4356 N N . ASN B 1 232 ? 7.867 -9.594 -28.75 1 94.44 232 ASN B N 1
ATOM 4357 C CA . ASN B 1 232 ? 6.793 -10.188 -29.547 1 94.44 232 ASN B CA 1
ATOM 4358 C C . ASN B 1 232 ? 5.445 -10.062 -28.828 1 94.44 232 ASN B C 1
ATOM 4360 O O . ASN B 1 232 ? 4.465 -10.68 -29.25 1 94.44 232 ASN B O 1
ATOM 4364 N N . MET B 1 233 ? 5.344 -9.312 -27.781 1 93.75 233 MET B N 1
ATOM 4365 C CA . MET B 1 233 ? 4.07 -9.023 -27.125 1 93.75 233 MET B CA 1
ATOM 4366 C C . MET B 1 233 ? 3.131 -8.273 -28.078 1 93.75 233 MET B C 1
ATOM 4368 O O . MET B 1 233 ? 3.578 -7.453 -28.875 1 93.75 233 MET B O 1
ATOM 4372 N N . PRO B 1 234 ? 1.874 -8.555 -27.938 1 93.56 234 PRO B N 1
ATOM 4373 C CA . PRO B 1 234 ? 0.917 -7.852 -28.797 1 93.56 234 PRO B CA 1
ATOM 4374 C C . PRO B 1 234 ? 0.695 -6.402 -28.359 1 93.56 234 PRO B C 1
ATOM 4376 O O . PRO B 1 234 ? 0.038 -5.641 -29.078 1 93.56 234 PRO B O 1
ATOM 4379 N N . MET B 1 235 ? 1.161 -5.973 -27.266 1 91.75 235 MET B N 1
ATOM 4380 C CA . MET B 1 235 ? 1.078 -4.605 -26.766 1 91.75 235 MET B CA 1
ATOM 4381 C C . MET B 1 235 ? 2.449 -4.105 -26.328 1 91.75 235 MET B C 1
ATOM 4383 O O . MET B 1 235 ? 3.375 -4.898 -26.141 1 91.75 235 MET B O 1
ATOM 4387 N N . ALA B 1 236 ? 2.598 -2.807 -26.125 1 90.19 236 ALA B N 1
ATOM 4388 C CA . ALA B 1 236 ? 3.863 -2.232 -25.672 1 90.19 236 ALA B CA 1
ATOM 4389 C C . ALA B 1 236 ? 4.141 -2.586 -24.219 1 90.19 236 ALA B C 1
ATOM 4391 O O . ALA B 1 236 ? 3.225 -2.598 -23.391 1 90.19 236 ALA B O 1
ATOM 4392 N N . GLY B 1 237 ? 5.41 -2.873 -23.969 1 87.25 237 GLY B N 1
ATOM 4393 C CA . GLY B 1 237 ? 5.801 -3.119 -22.594 1 87.25 237 GLY B CA 1
ATOM 4394 C C . GLY B 1 237 ? 5.684 -1.892 -21.703 1 87.25 237 GLY B C 1
ATOM 4395 O O . GLY B 1 237 ? 5.918 -0.77 -22.156 1 87.25 237 GLY B O 1
ATOM 4396 N N . ASP B 1 238 ? 5.316 -2.203 -20.531 1 81.38 238 ASP B N 1
ATOM 4397 C CA . ASP B 1 238 ? 5.254 -1.104 -19.578 1 81.38 238 ASP B CA 1
ATOM 4398 C C . ASP B 1 238 ? 6.398 -1.188 -18.562 1 81.38 238 ASP B C 1
ATOM 4400 O O . ASP B 1 238 ? 7.348 -1.95 -18.766 1 81.38 238 ASP B O 1
ATOM 4404 N N . VAL B 1 239 ? 6.363 -0.307 -17.531 1 75.75 239 VAL B N 1
ATOM 4405 C CA . VAL B 1 239 ? 7.414 -0.214 -16.531 1 75.75 239 VAL B CA 1
ATOM 4406 C C . VAL B 1 239 ? 7.566 -1.556 -15.812 1 75.75 239 VAL B C 1
ATOM 4408 O O . VAL B 1 239 ? 8.68 -1.95 -15.445 1 75.75 239 VAL B O 1
ATOM 4411 N N . PHE B 1 240 ? 6.477 -2.256 -15.789 1 76.31 240 PHE B N 1
ATOM 4412 C CA . PHE B 1 240 ? 6.508 -3.529 -15.078 1 76.31 240 PHE B CA 1
ATOM 4413 C C . PHE B 1 240 ? 7.277 -4.574 -15.875 1 76.31 240 PHE B C 1
ATOM 4415 O O . PHE B 1 240 ? 8.148 -5.258 -15.328 1 76.31 240 PHE B O 1
ATOM 4422 N N . VAL B 1 241 ? 6.934 -4.645 -17.016 1 83.25 241 VAL B N 1
ATOM 4423 C CA . VAL B 1 241 ? 7.551 -5.648 -17.875 1 83.25 241 VAL B CA 1
ATOM 4424 C C . VAL B 1 241 ? 9.047 -5.363 -18.016 1 83.25 241 VAL B C 1
ATOM 4426 O O . VAL B 1 241 ? 9.875 -6.23 -17.719 1 83.25 241 VAL B O 1
ATOM 4429 N N . TRP B 1 242 ? 9.391 -4.191 -18.281 1 86.12 242 TRP B N 1
ATOM 4430 C CA . TRP B 1 242 ? 10.797 -3.822 -18.453 1 86.12 242 TRP B CA 1
ATOM 4431 C C . TRP B 1 242 ? 11.531 -3.844 -17.125 1 86.12 242 TRP B C 1
ATOM 4433 O O . TRP B 1 242 ? 12.711 -4.215 -17.062 1 86.12 242 TRP B O 1
ATOM 4443 N N . GLY B 1 243 ? 10.852 -3.402 -16.125 1 83.19 243 GLY B N 1
ATOM 4444 C CA . GLY B 1 243 ? 11.445 -3.404 -14.797 1 83.19 243 GLY B CA 1
ATOM 4445 C C . GLY B 1 243 ? 11.766 -4.797 -14.289 1 83.19 243 GLY B C 1
ATOM 4446 O O . GLY B 1 243 ? 12.781 -4.996 -13.609 1 83.19 243 GLY B O 1
ATOM 4447 N N . SER B 1 244 ? 10.883 -5.73 -14.586 1 78 244 SER B N 1
ATOM 4448 C CA . SER B 1 244 ? 11.141 -7.113 -14.203 1 78 244 SER B CA 1
ATOM 4449 C C . SER B 1 244 ? 12.43 -7.629 -14.828 1 78 244 SER B C 1
ATOM 4451 O O . SER B 1 244 ? 13.281 -8.195 -14.133 1 78 244 SER B O 1
ATOM 4453 N N . LEU B 1 245 ? 12.617 -7.367 -16.062 1 85.81 245 LEU B N 1
ATOM 4454 C CA . LEU B 1 245 ? 13.82 -7.828 -16.75 1 85.81 245 LEU B CA 1
ATOM 4455 C C . LEU B 1 245 ? 15.047 -7.059 -16.266 1 85.81 245 LEU B C 1
ATOM 4457 O O . LEU B 1 245 ? 16.109 -7.641 -16.078 1 85.81 245 LEU B O 1
ATOM 4461 N N . LEU B 1 246 ? 14.906 -5.805 -15.992 1 86.69 246 LEU B N 1
ATOM 4462 C CA . LEU B 1 246 ? 16 -4.977 -15.508 1 86.69 246 LEU B CA 1
ATOM 4463 C C . LEU B 1 246 ? 16.531 -5.504 -14.18 1 86.69 246 LEU B C 1
ATOM 4465 O O . LEU B 1 246 ? 17.75 -5.621 -13.992 1 86.69 246 LEU B O 1
ATOM 4469 N N . GLY B 1 247 ? 15.664 -5.805 -13.297 1 78.62 247 GLY B N 1
ATOM 4470 C CA . GLY B 1 247 ? 16.047 -6.363 -12.008 1 78.62 247 GLY B CA 1
ATOM 4471 C C . GLY B 1 247 ? 16.875 -7.629 -12.133 1 78.62 247 GLY B C 1
ATOM 4472 O O . GLY B 1 247 ? 17.844 -7.828 -11.391 1 78.62 247 GLY B O 1
ATOM 4473 N N . ASP B 1 248 ? 16.5 -8.383 -13.094 1 78.44 248 ASP B N 1
ATOM 4474 C CA . ASP B 1 248 ? 17.188 -9.656 -13.273 1 78.44 248 ASP B CA 1
ATOM 4475 C C . ASP B 1 248 ? 18.547 -9.461 -13.945 1 78.44 248 ASP B C 1
ATOM 4477 O O . ASP B 1 248 ? 19.453 -10.273 -13.773 1 78.44 248 ASP B O 1
ATOM 4481 N N . CYS B 1 249 ? 18.688 -8.43 -14.734 1 82.06 249 CYS B N 1
ATOM 4482 C CA . CYS B 1 249 ? 19.969 -8.102 -15.328 1 82.06 249 CYS B CA 1
ATOM 4483 C C . CYS B 1 249 ? 20.984 -7.719 -14.25 1 82.06 249 CYS B C 1
ATOM 4485 O O . CYS B 1 249 ? 22.188 -7.973 -14.398 1 82.06 249 CYS B O 1
ATOM 4487 N N . ARG B 1 250 ? 20.469 -7.129 -13.234 1 74.94 250 ARG B N 1
ATOM 4488 C CA . ARG B 1 250 ? 21.328 -6.805 -12.102 1 74.94 250 ARG B CA 1
ATOM 4489 C C . ARG B 1 250 ? 21.906 -8.062 -11.477 1 74.94 250 ARG B C 1
ATOM 4491 O O . ARG B 1 250 ? 23.094 -8.102 -11.133 1 74.94 250 ARG B O 1
ATOM 4498 N N . LEU B 1 251 ? 21.125 -9.117 -11.453 1 71.38 251 LEU B N 1
ATOM 4499 C CA . LEU B 1 251 ? 21.516 -10.383 -10.844 1 71.38 251 LEU B CA 1
ATOM 4500 C C . LEU B 1 251 ? 22.562 -11.086 -11.688 1 71.38 251 LEU B C 1
ATOM 4502 O O . LEU B 1 251 ? 23.484 -11.711 -11.148 1 71.38 251 LEU B O 1
ATOM 4506 N N . HIS B 1 252 ? 22.5 -10.875 -12.977 1 79.38 252 HIS B N 1
ATOM 4507 C CA . HIS B 1 252 ? 23.359 -11.648 -13.867 1 79.38 252 HIS B CA 1
ATOM 4508 C C . HIS B 1 252 ? 24.453 -10.773 -14.484 1 79.38 252 HIS B C 1
ATOM 4510 O O . HIS B 1 252 ? 25.281 -11.266 -15.234 1 79.38 252 HIS B O 1
ATOM 4516 N N . GLY B 1 253 ? 24.406 -9.547 -14.234 1 79.56 253 GLY B N 1
ATOM 4517 C CA . GLY B 1 253 ? 25.453 -8.641 -14.672 1 79.56 253 GLY B CA 1
ATOM 4518 C C . GLY B 1 253 ? 25.375 -8.32 -16.156 1 79.56 253 GLY B C 1
ATOM 4519 O O . GLY B 1 253 ? 26.406 -8.141 -16.812 1 79.56 253 GLY B O 1
ATOM 4520 N N . ASN B 1 254 ? 24.234 -8.375 -16.688 1 88.62 254 ASN B N 1
ATOM 4521 C CA . ASN B 1 254 ? 24.062 -8.023 -18.094 1 88.62 254 ASN B CA 1
ATOM 4522 C C . ASN B 1 254 ? 23.828 -6.531 -18.281 1 88.62 254 ASN B C 1
ATOM 4524 O O . ASN B 1 254 ? 22.688 -6.078 -18.359 1 88.62 254 ASN B O 1
ATOM 4528 N N . VAL B 1 255 ? 24.812 -5.785 -18.484 1 93.62 255 VAL B N 1
ATOM 4529 C CA . VAL B 1 255 ? 24.75 -4.328 -18.469 1 93.62 255 VAL B CA 1
ATOM 4530 C C . VAL B 1 255 ? 24.062 -3.818 -19.734 1 93.62 255 VAL B C 1
ATOM 4532 O O . VAL B 1 255 ? 23.234 -2.904 -19.656 1 93.62 255 VAL B O 1
ATOM 4535 N N . GLU B 1 256 ? 24.391 -4.41 -20.844 1 93.38 256 GLU B N 1
ATOM 4536 C CA . GLU B 1 256 ? 23.844 -3.936 -22.109 1 93.38 256 GLU B CA 1
ATOM 4537 C C . GLU B 1 256 ? 22.328 -4.07 -22.141 1 93.38 256 GLU B C 1
ATOM 4539 O O . GLU B 1 256 ? 21.625 -3.125 -22.5 1 93.38 256 GLU B O 1
ATOM 4544 N N . VAL B 1 257 ? 21.859 -5.203 -21.781 1 94.31 257 VAL B N 1
ATOM 4545 C CA . VAL B 1 257 ? 20.422 -5.426 -21.75 1 94.31 257 VAL B CA 1
ATOM 4546 C C . VAL B 1 257 ? 19.781 -4.496 -20.719 1 94.31 257 VAL B C 1
ATOM 4548 O O . VAL B 1 257 ? 18.719 -3.912 -20.984 1 94.31 257 VAL B O 1
ATOM 4551 N N . ALA B 1 258 ? 20.406 -4.316 -19.594 1 93.94 258 ALA B N 1
ATOM 4552 C CA . ALA B 1 258 ? 19.922 -3.439 -18.547 1 93.94 258 ALA B CA 1
ATOM 4553 C C . ALA B 1 258 ? 19.766 -2.008 -19.047 1 93.94 258 ALA B C 1
ATOM 4555 O O . ALA B 1 258 ? 18.781 -1.335 -18.734 1 93.94 258 ALA B O 1
ATOM 4556 N N . GLU B 1 259 ? 20.719 -1.608 -19.766 1 95.94 259 GLU B N 1
ATOM 4557 C CA . GLU B 1 259 ? 20.688 -0.242 -20.281 1 95.94 259 GLU B CA 1
ATOM 4558 C C . GLU B 1 259 ? 19.516 -0.035 -21.219 1 95.94 259 GLU B C 1
ATOM 4560 O O . GLU B 1 259 ? 18.844 1.005 -21.188 1 95.94 259 GLU B O 1
ATOM 4565 N N . LYS B 1 260 ? 19.266 -0.974 -22.016 1 94.69 260 LYS B N 1
ATOM 4566 C CA . LYS B 1 260 ? 18.125 -0.891 -22.922 1 94.69 260 LYS B CA 1
ATOM 4567 C C . LYS B 1 260 ? 16.812 -0.88 -22.156 1 94.69 260 LYS B C 1
ATOM 4569 O O . LYS B 1 260 ? 15.922 -0.075 -22.438 1 94.69 260 LYS B O 1
ATOM 4574 N N . ASP B 1 261 ? 16.703 -1.772 -21.25 1 92.56 261 ASP B N 1
ATOM 4575 C CA . ASP B 1 261 ? 15.516 -1.822 -20.422 1 92.56 261 ASP B CA 1
ATOM 4576 C C . ASP B 1 261 ? 15.297 -0.499 -19.688 1 92.56 261 ASP B C 1
ATOM 4578 O O . ASP B 1 261 ? 14.172 0.012 -19.641 1 92.56 261 ASP B O 1
ATOM 4582 N N . ALA B 1 262 ? 16.344 0.005 -19.125 1 92.81 262 ALA B N 1
ATOM 4583 C CA . ALA B 1 262 ? 16.281 1.265 -18.391 1 92.81 262 ALA B CA 1
ATOM 4584 C C . ALA B 1 262 ? 15.82 2.406 -19.297 1 92.81 262 ALA B C 1
ATOM 4586 O O . ALA B 1 262 ? 15.047 3.268 -18.859 1 92.81 262 ALA B O 1
ATOM 4587 N N . GLU B 1 263 ? 16.266 2.379 -20.5 1 94.44 263 GLU B N 1
ATOM 4588 C CA . GLU B 1 263 ? 15.852 3.402 -21.453 1 94.44 263 GLU B CA 1
ATOM 4589 C C . GLU B 1 263 ? 14.344 3.359 -21.672 1 94.44 263 GLU B C 1
ATOM 4591 O O . GLU B 1 263 ? 13.688 4.402 -21.719 1 94.44 263 GLU B O 1
ATOM 4596 N N . HIS B 1 264 ? 13.844 2.182 -21.844 1 91.69 264 HIS B N 1
ATOM 4597 C CA . HIS B 1 264 ? 12.398 2.035 -22 1 91.69 264 HIS B CA 1
ATOM 4598 C C . HIS B 1 264 ? 11.656 2.572 -20.781 1 91.69 264 HIS B C 1
ATOM 4600 O O . HIS B 1 264 ? 10.664 3.299 -20.938 1 91.69 264 HIS B O 1
ATOM 4606 N N . ILE B 1 265 ? 12.148 2.277 -19.609 1 85.88 265 ILE B N 1
ATOM 4607 C CA . ILE B 1 265 ? 11.492 2.682 -18.359 1 85.88 265 ILE B CA 1
ATOM 4608 C C . ILE B 1 265 ? 11.555 4.199 -18.219 1 85.88 265 ILE B C 1
ATOM 4610 O O . ILE B 1 265 ? 10.555 4.844 -17.891 1 85.88 265 ILE B O 1
ATOM 4614 N N . MET B 1 266 ? 12.703 4.758 -18.516 1 88.62 266 MET B N 1
ATOM 4615 C CA . MET B 1 266 ? 12.906 6.195 -18.359 1 88.62 266 MET B CA 1
ATOM 4616 C C . MET B 1 266 ? 12.062 6.977 -19.359 1 88.62 266 MET B C 1
ATOM 4618 O O . MET B 1 266 ? 11.672 8.117 -19.094 1 88.62 266 MET B O 1
ATOM 4622 N N . GLU B 1 267 ? 11.805 6.328 -20.484 1 88.81 267 GLU B N 1
ATOM 4623 C CA . GLU B 1 267 ? 10.922 6.961 -21.453 1 88.81 267 GLU B CA 1
ATOM 4624 C C . GLU B 1 267 ? 9.477 6.969 -20.969 1 88.81 267 GLU B C 1
ATOM 4626 O O . GLU B 1 267 ? 8.758 7.957 -21.156 1 88.81 267 GLU B O 1
ATOM 4631 N N . ILE B 1 268 ? 9.102 5.867 -20.438 1 81.25 268 ILE B N 1
ATOM 4632 C CA . ILE B 1 268 ? 7.719 5.703 -19.984 1 81.25 268 ILE B CA 1
ATOM 4633 C C . ILE B 1 268 ? 7.508 6.469 -18.688 1 81.25 268 ILE B C 1
ATOM 4635 O O . ILE B 1 268 ? 6.473 7.113 -18.5 1 81.25 268 ILE B O 1
ATOM 4639 N N . SER B 1 269 ? 8.523 6.359 -17.797 1 76.5 269 SER B N 1
ATOM 4640 C CA . SER B 1 269 ? 8.406 6.938 -16.453 1 76.5 269 SER B CA 1
ATOM 4641 C C . SER B 1 269 ? 9.734 7.508 -15.977 1 76.5 269 SER B C 1
ATOM 4643 O O . SER B 1 269 ? 10.398 6.914 -15.125 1 76.5 269 SER B O 1
ATOM 4645 N N . PRO B 1 270 ? 10.062 8.648 -16.391 1 79.62 270 PRO B N 1
ATOM 4646 C CA . PRO B 1 270 ? 11.359 9.227 -16.047 1 79.62 270 PRO B CA 1
ATOM 4647 C C . PRO B 1 270 ? 11.477 9.562 -14.555 1 79.62 270 PRO B C 1
ATOM 4649 O O . PRO B 1 270 ? 12.594 9.719 -14.039 1 79.62 270 PRO B O 1
ATOM 4652 N N . GLU B 1 271 ? 10.438 9.562 -13.859 1 66.94 271 GLU B N 1
ATOM 4653 C CA . GLU B 1 271 ? 10.461 9.945 -12.453 1 66.94 271 GLU B CA 1
ATOM 4654 C C . GLU B 1 271 ? 10.547 8.719 -11.547 1 66.94 271 GLU B C 1
ATOM 4656 O O . GLU B 1 271 ? 10.609 8.852 -10.32 1 66.94 271 GLU B O 1
ATOM 4661 N N . ASP B 1 272 ? 10.594 7.613 -12.203 1 67.5 272 ASP B N 1
ATOM 4662 C CA . ASP B 1 272 ? 10.727 6.383 -11.43 1 67.5 272 ASP B CA 1
ATOM 4663 C C . ASP B 1 272 ? 12.148 6.223 -10.898 1 67.5 272 ASP B C 1
ATOM 4665 O O . ASP B 1 272 ? 13.078 5.949 -11.656 1 67.5 272 ASP B O 1
ATOM 4669 N N . GLY B 1 273 ? 12.273 6.441 -9.633 1 67.81 273 GLY B N 1
ATOM 4670 C CA . GLY B 1 273 ? 13.602 6.387 -9.023 1 67.81 273 GLY B CA 1
ATOM 4671 C C . GLY B 1 273 ? 14.219 5.004 -9.07 1 67.81 273 GLY B C 1
ATOM 4672 O O . GLY B 1 273 ? 15.445 4.871 -9.07 1 67.81 273 GLY B O 1
ATOM 4673 N N . GLY B 1 274 ? 13.328 3.969 -9.125 1 69.12 274 GLY B N 1
ATOM 4674 C CA . GLY B 1 274 ? 13.797 2.592 -9.086 1 69.12 274 GLY B CA 1
ATOM 4675 C C . GLY B 1 274 ? 14.758 2.258 -10.219 1 69.12 274 GLY B C 1
ATOM 4676 O O . GLY B 1 274 ? 15.719 1.511 -10.023 1 69.12 274 GLY B O 1
ATOM 4677 N N . VAL B 1 275 ? 14.461 2.859 -11.344 1 82 275 VAL B N 1
ATOM 4678 C CA . VAL B 1 275 ? 15.289 2.529 -12.5 1 82 275 VAL B CA 1
ATOM 4679 C C . VAL B 1 275 ? 16.688 3.113 -12.32 1 82 275 VAL B C 1
ATOM 4681 O O . VAL B 1 275 ? 17.688 2.461 -12.633 1 82 275 VAL B O 1
ATOM 4684 N N . TYR B 1 276 ? 16.812 4.23 -11.758 1 82.06 276 TYR B N 1
ATOM 4685 C CA . TYR B 1 276 ? 18.109 4.871 -11.578 1 82.06 276 TYR B CA 1
ATOM 4686 C C . TYR B 1 276 ? 18.938 4.16 -10.508 1 82.06 276 TYR B C 1
ATOM 4688 O O . TYR B 1 276 ? 20.141 3.945 -10.68 1 82.06 276 TYR B O 1
ATOM 4696 N N . SER B 1 277 ? 18.297 3.75 -9.492 1 75.06 277 SER B N 1
ATOM 4697 C CA . SER B 1 277 ? 18.969 3.029 -8.422 1 75.06 277 SER B CA 1
ATOM 4698 C C . SER B 1 277 ? 19.469 1.666 -8.898 1 75.06 277 SER B C 1
ATOM 4700 O O . SER B 1 277 ? 20.578 1.251 -8.57 1 75.06 277 SER B O 1
ATOM 4702 N N . THR B 1 278 ? 18.562 1.008 -9.633 1 76.88 278 THR B N 1
ATOM 4703 C CA . THR B 1 278 ? 18.938 -0.305 -10.141 1 76.88 278 THR B CA 1
ATOM 4704 C C . THR B 1 278 ? 20.125 -0.196 -11.094 1 76.88 278 THR B C 1
ATOM 4706 O O . THR B 1 278 ? 21.078 -0.983 -11.008 1 76.88 278 THR B O 1
ATOM 4709 N N . MET B 1 279 ? 20.094 0.857 -11.891 1 88.81 279 MET B N 1
ATOM 4710 C CA . MET B 1 279 ? 21.203 1.053 -12.828 1 88.81 279 MET B CA 1
ATOM 4711 C C . MET B 1 279 ? 22.484 1.429 -12.086 1 88.81 279 MET B C 1
ATOM 4713 O O . MET B 1 279 ? 23.578 1.008 -12.469 1 88.81 279 MET B O 1
ATOM 4717 N N . ALA B 1 280 ? 22.312 2.188 -11.086 1 83.06 280 ALA B N 1
ATOM 4718 C CA . ALA B 1 280 ? 23.484 2.521 -10.266 1 83.06 28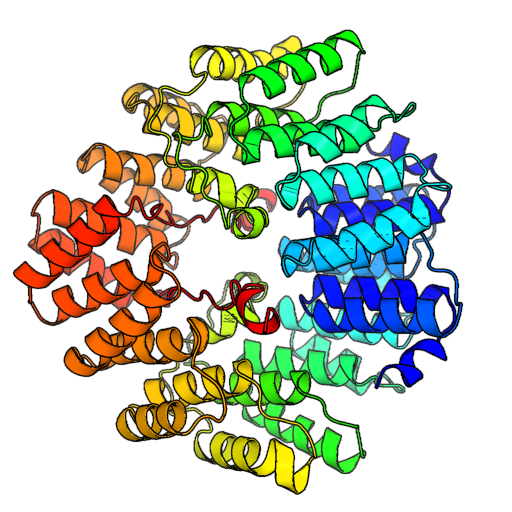0 ALA B CA 1
ATOM 4719 C C . ALA B 1 280 ? 24.125 1.263 -9.695 1 83.06 280 ALA B C 1
ATOM 4721 O O . ALA B 1 280 ? 25.344 1.119 -9.734 1 83.06 280 ALA B O 1
ATOM 4722 N N . ASP B 1 281 ? 23.344 0.334 -9.297 1 76.94 281 ASP B N 1
ATOM 4723 C CA . ASP B 1 281 ? 23.828 -0.925 -8.75 1 76.94 281 ASP B CA 1
ATOM 4724 C C . ASP B 1 281 ? 24.531 -1.749 -9.828 1 76.94 281 ASP B C 1
ATOM 4726 O O . ASP B 1 281 ? 25.594 -2.334 -9.578 1 76.94 281 ASP B O 1
ATOM 4730 N N . ILE B 1 282 ? 23.969 -1.729 -10.914 1 84.75 282 ILE B N 1
ATOM 4731 C CA . ILE B 1 282 ? 24.516 -2.521 -12.008 1 84.75 282 ILE B CA 1
ATOM 4732 C C . ILE B 1 282 ? 25.859 -1.95 -12.445 1 84.75 282 ILE B C 1
ATOM 4734 O O . ILE B 1 282 ? 26.828 -2.695 -12.633 1 84.75 282 ILE B O 1
ATOM 4738 N N . TYR B 1 283 ? 25.906 -0.656 -12.5 1 88.56 283 TYR B N 1
ATOM 4739 C CA . TYR B 1 283 ? 27.172 -0.022 -12.891 1 88.56 283 TYR B CA 1
ATOM 4740 C C . TYR B 1 283 ? 28.234 -0.215 -11.812 1 88.56 283 TYR B C 1
ATOM 4742 O O . TYR B 1 283 ? 29.406 -0.45 -12.125 1 88.56 283 TYR B O 1
ATOM 4750 N N . ALA B 1 284 ? 27.797 -0.11 -10.625 1 83.31 284 ALA B N 1
ATOM 4751 C CA . ALA B 1 284 ? 28.734 -0.328 -9.531 1 83.31 284 ALA B CA 1
ATOM 4752 C C . ALA B 1 284 ? 29.281 -1.752 -9.555 1 83.31 284 ALA B C 1
ATOM 4754 O O . ALA B 1 284 ? 30.484 -1.961 -9.414 1 83.31 284 ALA B O 1
ATOM 4755 N N . ASN B 1 285 ? 28.438 -2.709 -9.758 1 79.56 285 ASN B N 1
ATOM 4756 C CA . ASN B 1 285 ? 28.859 -4.105 -9.805 1 79.56 285 ASN B CA 1
ATOM 4757 C C . ASN B 1 285 ? 29.812 -4.359 -10.977 1 79.56 285 ASN B C 1
ATOM 4759 O O . ASN B 1 285 ? 30.719 -5.195 -10.875 1 79.56 285 ASN B O 1
ATOM 4763 N N . ALA B 1 286 ? 29.625 -3.582 -12.023 1 87.88 286 ALA B N 1
ATOM 4764 C CA . ALA B 1 286 ? 30.453 -3.723 -13.219 1 87.88 286 ALA B CA 1
ATOM 4765 C C . ALA B 1 286 ? 31.672 -2.816 -13.148 1 87.88 286 ALA B C 1
ATOM 4767 O O . ALA B 1 286 ? 32.469 -2.752 -14.094 1 87.88 286 ALA B O 1
ATOM 4768 N N . LYS B 1 287 ? 31.703 -2.029 -12.109 1 84.81 287 LYS B N 1
ATOM 4769 C CA . LYS B 1 287 ? 32.812 -1.108 -11.891 1 84.81 287 LYS B CA 1
ATOM 4770 C C . LYS B 1 287 ? 32.875 -0.049 -12.984 1 84.81 287 LYS B C 1
ATOM 4772 O O . LYS B 1 287 ? 33.969 0.293 -13.469 1 84.81 287 LYS B O 1
ATOM 4777 N N . ARG B 1 288 ? 31.781 0.239 -13.453 1 90.25 288 ARG B N 1
ATOM 4778 C CA . ARG B 1 288 ? 31.641 1.34 -14.398 1 90.25 288 ARG B CA 1
ATOM 4779 C C . ARG B 1 288 ? 31.312 2.643 -13.68 1 90.25 288 ARG B C 1
ATOM 4781 O O . ARG B 1 288 ? 30.188 3.152 -13.789 1 90.25 288 ARG B O 1
ATOM 4788 N N . TRP B 1 289 ? 32.312 3.254 -13.117 1 83.88 289 TRP B N 1
ATOM 4789 C CA . TRP B 1 289 ? 32.125 4.348 -12.164 1 83.88 289 TRP B CA 1
ATOM 4790 C C . TRP B 1 289 ? 31.672 5.617 -12.859 1 83.88 289 TRP B C 1
ATOM 4792 O O . TRP B 1 289 ? 30.906 6.402 -12.297 1 83.88 289 TRP B O 1
ATOM 4802 N N . ASP B 1 290 ? 32.156 5.762 -14.086 1 89.5 290 ASP B N 1
ATOM 4803 C CA . ASP B 1 290 ? 31.703 6.938 -14.82 1 89.5 290 ASP B CA 1
ATOM 4804 C C . ASP B 1 290 ? 30.203 6.859 -15.109 1 89.5 290 ASP B C 1
ATOM 4806 O O . ASP B 1 290 ? 29.484 7.848 -14.953 1 89.5 290 ASP B O 1
ATOM 4810 N N . ASP B 1 291 ? 29.766 5.691 -15.477 1 92.5 291 ASP B N 1
ATOM 4811 C CA . ASP B 1 291 ? 28.359 5.488 -15.758 1 92.5 291 ASP B CA 1
ATOM 4812 C C . ASP B 1 291 ? 27.516 5.602 -14.484 1 92.5 291 ASP B C 1
ATOM 4814 O O . ASP B 1 291 ? 26.391 6.102 -14.516 1 92.5 291 ASP B O 1
ATOM 4818 N N . LEU B 1 292 ? 28.062 5.145 -13.398 1 89.56 292 LEU B N 1
ATOM 4819 C CA . LEU B 1 292 ? 27.422 5.277 -12.102 1 89.56 292 LEU B CA 1
ATOM 4820 C C . LEU B 1 292 ? 27.188 6.746 -11.758 1 89.56 292 LEU B C 1
ATOM 4822 O O . LEU B 1 292 ? 26.078 7.125 -11.359 1 89.56 292 LEU B O 1
ATOM 4826 N N . THR B 1 293 ? 28.172 7.551 -11.953 1 85.62 293 THR B N 1
ATOM 4827 C CA . THR B 1 293 ? 28.062 8.977 -11.664 1 85.62 293 THR B CA 1
ATOM 4828 C C . THR B 1 293 ? 27.031 9.641 -12.57 1 85.62 293 THR B C 1
ATOM 4830 O O . THR B 1 293 ? 26.234 10.453 -12.117 1 85.62 293 THR B O 1
ATOM 4833 N N . LYS B 1 294 ? 27.078 9.234 -13.805 1 91.62 294 LYS B N 1
ATOM 4834 C CA . LYS B 1 294 ? 26.172 9.82 -14.781 1 91.62 294 LYS B CA 1
ATOM 4835 C C . LYS B 1 294 ? 24.719 9.5 -14.438 1 91.62 294 LYS B C 1
ATOM 4837 O O . LYS B 1 294 ? 23.859 10.375 -14.5 1 91.62 294 LYS B O 1
ATOM 4842 N N . ILE B 1 295 ? 24.453 8.258 -14.086 1 91.5 295 ILE B N 1
ATOM 4843 C CA . ILE B 1 295 ? 23.078 7.844 -13.828 1 91.5 295 ILE B CA 1
ATOM 4844 C C . ILE B 1 295 ? 22.578 8.508 -12.547 1 91.5 295 ILE B C 1
ATOM 4846 O O . ILE B 1 295 ? 21.391 8.844 -12.438 1 91.5 295 ILE B O 1
ATOM 4850 N N . ARG B 1 296 ? 23.438 8.688 -11.672 1 83.81 296 ARG B N 1
ATOM 4851 C CA . ARG B 1 296 ? 23.062 9.359 -10.438 1 83.81 296 ARG B CA 1
ATOM 4852 C C . ARG B 1 296 ? 22.781 10.844 -10.68 1 83.81 296 ARG B C 1
ATOM 4854 O O . ARG B 1 296 ? 21.859 11.406 -10.109 1 83.81 296 ARG B O 1
ATOM 4861 N N . SER B 1 297 ? 23.578 11.375 -11.492 1 85.38 297 SER B N 1
ATOM 4862 C CA . SER B 1 297 ? 23.359 12.773 -11.859 1 85.38 297 SER B CA 1
ATOM 4863 C C . SER B 1 297 ? 22.031 12.938 -12.586 1 85.38 297 SER B C 1
ATOM 4865 O O . SER B 1 297 ? 21.312 13.93 -12.375 1 85.38 297 SER B O 1
ATOM 4867 N N . LEU B 1 298 ? 21.781 11.969 -13.391 1 87.06 298 LEU B N 1
ATOM 4868 C CA . LEU B 1 298 ? 20.516 12 -14.117 1 87.06 298 LEU B CA 1
ATOM 4869 C C . LEU B 1 298 ? 19.344 11.906 -13.156 1 87.06 298 LEU B C 1
ATOM 4871 O O . LEU B 1 298 ? 18.359 12.648 -13.289 1 87.06 298 LEU B O 1
ATOM 4875 N N . ARG B 1 299 ? 19.406 10.992 -12.258 1 80.69 299 ARG B N 1
ATOM 4876 C CA . ARG B 1 299 ? 18.391 10.844 -11.219 1 80.69 299 ARG B CA 1
ATOM 4877 C C . ARG B 1 299 ? 18.156 12.164 -10.492 1 80.69 299 ARG B C 1
ATOM 4879 O O . ARG B 1 299 ? 17.016 12.57 -10.289 1 80.69 299 ARG B O 1
ATOM 4886 N N . ASP B 1 300 ? 19.219 12.797 -10.133 1 73 300 ASP B N 1
ATOM 4887 C CA . ASP B 1 300 ? 19.156 14.023 -9.359 1 73 300 ASP B CA 1
ATOM 4888 C C . ASP B 1 300 ? 18.578 15.172 -10.188 1 73 300 ASP B C 1
ATOM 4890 O O . ASP B 1 300 ? 17.828 16 -9.672 1 73 300 ASP B O 1
ATOM 4894 N N . SER B 1 301 ? 18.969 15.172 -11.406 1 76 301 SER B N 1
ATOM 4895 C CA . SER B 1 301 ? 18.484 16.234 -12.289 1 76 301 SER B CA 1
ATOM 4896 C C . SER B 1 301 ? 16.984 16.141 -12.5 1 76 301 SER B C 1
ATOM 4898 O O . SER B 1 301 ? 16.328 17.141 -12.742 1 76 301 SER B O 1
ATOM 4900 N N . ARG B 1 302 ? 16.516 14.938 -12.438 1 72.5 302 ARG B N 1
ATOM 4901 C CA . ARG B 1 302 ? 15.078 14.719 -12.648 1 72.5 302 ARG B CA 1
ATOM 4902 C C . ARG B 1 302 ? 14.305 14.836 -11.344 1 72.5 302 ARG B C 1
ATOM 4904 O O . ARG B 1 302 ? 13.094 14.648 -11.312 1 72.5 302 ARG B O 1
ATOM 4911 N N . ARG B 1 303 ? 15.023 15.234 -10.414 1 57.16 303 ARG B N 1
ATOM 4912 C CA . ARG B 1 303 ? 14.438 15.422 -9.086 1 57.16 303 ARG B CA 1
ATOM 4913 C C . ARG B 1 303 ? 13.633 14.195 -8.664 1 57.16 303 ARG B C 1
ATOM 4915 O O . ARG B 1 303 ? 12.508 14.328 -8.18 1 57.16 303 ARG B O 1
ATOM 4922 N N . VAL B 1 304 ? 14.031 13.031 -9.273 1 54.38 304 VAL B N 1
ATOM 4923 C CA . VAL B 1 304 ? 13.383 11.773 -8.898 1 54.38 304 VAL B CA 1
ATOM 4924 C C . VAL B 1 304 ? 13.484 11.57 -7.391 1 54.38 304 VAL B C 1
ATOM 4926 O O . VAL B 1 304 ? 14.555 11.719 -6.809 1 54.38 304 VAL B O 1
ATOM 4929 N N . ASN B 1 305 ? 12.32 11.93 -6.766 1 46.72 305 ASN B N 1
ATOM 4930 C CA . ASN B 1 305 ? 12.266 11.789 -5.312 1 46.72 305 ASN B CA 1
ATOM 4931 C C . ASN B 1 305 ? 12.82 10.438 -4.859 1 46.72 305 ASN B C 1
ATOM 4933 O O . ASN B 1 305 ? 12.547 9.406 -5.48 1 46.72 305 ASN B O 1
ATOM 4937 N N . LYS B 1 306 ? 13.969 10.586 -4.23 1 42.41 306 LYS B N 1
ATOM 4938 C CA . LYS B 1 306 ? 14.578 9.398 -3.65 1 42.41 306 LYS B CA 1
ATOM 4939 C C . LYS B 1 306 ? 13.578 8.609 -2.814 1 42.41 306 LYS B C 1
ATOM 4941 O O . LYS B 1 306 ? 12.836 9.188 -2.018 1 42.41 306 LYS B O 1
ATOM 4946 N N . ASN B 1 307 ? 12.984 7.641 -3.42 1 36.25 307 ASN B N 1
ATOM 4947 C CA . ASN B 1 307 ? 12.195 6.754 -2.572 1 36.25 307 ASN B CA 1
ATOM 4948 C C . ASN B 1 307 ? 12.93 6.426 -1.272 1 36.25 307 ASN B C 1
ATOM 4950 O O . ASN B 1 307 ? 13.914 5.688 -1.279 1 36.25 307 ASN B O 1
ATOM 4954 N N . VAL B 1 308 ? 13.438 7.461 -0.618 1 31.66 308 VAL B N 1
ATOM 4955 C CA . VAL B 1 308 ? 13.898 6.926 0.66 1 31.66 308 VAL B CA 1
ATOM 4956 C C . VAL B 1 308 ? 13.016 5.75 1.075 1 31.66 308 VAL B C 1
ATOM 4958 O O . VAL B 1 308 ? 11.844 5.68 0.693 1 31.66 308 VAL B O 1
ATOM 4961 N N . GLY B 1 309 ? 13.648 4.629 1.371 1 29.52 309 GLY B N 1
ATOM 4962 C CA . GLY B 1 309 ? 12.938 3.506 1.96 1 29.52 309 GLY B CA 1
ATOM 4963 C C . GLY B 1 309 ? 11.664 3.918 2.672 1 29.52 309 GLY B C 1
ATOM 4964 O O . GLY B 1 309 ? 11.711 4.52 3.748 1 29.52 309 GLY B O 1
ATOM 4965 N N . CYS B 1 310 ? 10.906 4.605 2.004 1 28.97 310 CYS B N 1
ATOM 4966 C CA . CYS B 1 310 ? 9.609 4.879 2.617 1 28.97 310 CYS B CA 1
ATOM 4967 C C . CYS B 1 310 ? 9.156 3.711 3.482 1 28.97 310 CYS B C 1
ATOM 4969 O O . CYS B 1 310 ? 8.617 2.729 2.971 1 28.97 310 CYS B O 1
ATOM 4971 N N . SER B 1 311 ? 9.961 3.332 4.254 1 27.17 311 SER B N 1
ATOM 4972 C CA . SER B 1 311 ? 9.617 2.35 5.277 1 27.17 311 SER B CA 1
ATOM 4973 C C . SER B 1 311 ? 8.32 2.725 5.988 1 27.17 311 SER B C 1
ATOM 4975 O O . SER B 1 311 ? 7.93 2.074 6.957 1 27.17 311 SER B O 1
ATOM 4977 N N . LEU B 1 312 ? 7.973 3.99 5.773 1 28.25 312 LEU B N 1
ATOM 4978 C CA . LEU B 1 312 ? 6.922 4.227 6.762 1 28.25 312 LEU B CA 1
ATOM 4979 C C . LEU B 1 312 ? 5.773 3.24 6.582 1 28.25 312 LEU B C 1
ATOM 4981 O O . LEU B 1 312 ? 4.941 3.078 7.477 1 28.25 312 LEU B O 1
ATOM 4985 N N . LEU B 1 313 ? 5.379 3.078 5.32 1 28.69 313 LEU B N 1
ATOM 4986 C CA . LEU B 1 313 ? 4.273 2.125 5.32 1 28.69 313 LEU B CA 1
ATOM 4987 C C . LEU B 1 313 ? 4.621 0.89 6.145 1 28.69 313 LEU B C 1
ATOM 4989 O O . LEU B 1 313 ? 3.752 0.061 6.426 1 28.69 313 LEU B O 1
ATOM 4993 N N . GLN B 1 314 ? 5.828 0.603 6.043 1 27.11 314 GLN B N 1
ATOM 4994 C CA . GLN B 1 314 ? 6.184 -0.542 6.875 1 27.11 314 GLN B CA 1
ATOM 4995 C C . GLN B 1 314 ? 6.094 -0.194 8.359 1 27.11 314 GLN B C 1
ATOM 4997 O O . GLN B 1 314 ? 6.871 -0.702 9.172 1 27.11 314 GLN B O 1
ATOM 5002 N N . LEU B 1 315 ? 5.828 1.029 8.672 1 27.53 315 LEU B N 1
ATOM 5003 C CA . LEU B 1 315 ? 5.664 1 10.117 1 27.53 315 LEU B CA 1
ATOM 5004 C C . LEU B 1 315 ? 4.965 -0.283 10.562 1 27.53 315 LEU B C 1
ATOM 5006 O O . LEU B 1 315 ? 3.762 -0.443 10.352 1 27.53 315 LEU B O 1
ATOM 5010 N N . ASP B 1 316 ? 5.379 -1.293 10.289 1 26.38 316 ASP B N 1
ATOM 5011 C CA . ASP B 1 316 ? 5.148 -2.623 10.844 1 26.38 316 ASP B CA 1
ATOM 5012 C C . ASP B 1 316 ? 4.625 -2.539 12.273 1 26.38 316 ASP B C 1
ATOM 5014 O O . ASP B 1 316 ? 4.891 -1.564 12.977 1 26.38 316 ASP B O 1
ATOM 5018 N N . SER B 1 317 ? 3.758 -3.457 12.539 1 26.8 317 SER B N 1
ATOM 5019 C CA . SER B 1 317 ? 3.205 -4.016 13.766 1 26.8 317 SER B CA 1
ATOM 5020 C C . SER B 1 317 ? 4.266 -4.102 14.859 1 26.8 317 SER B C 1
ATOM 5022 O O . SER B 1 317 ? 3.992 -4.586 15.961 1 26.8 317 SER B O 1
ATOM 5024 N N . ALA B 1 318 ? 5.512 -4.02 14.617 1 26.33 318 ALA B N 1
ATOM 5025 C CA . ALA B 1 318 ? 6.348 -4.324 15.781 1 26.33 318 ALA B CA 1
ATOM 5026 C C . ALA B 1 318 ? 6.012 -3.404 16.953 1 26.33 318 ALA B C 1
ATOM 5028 O O . ALA B 1 318 ? 6.297 -3.732 18.109 1 26.33 318 ALA B O 1
ATOM 5029 N N . GLN B 1 319 ? 5.879 -2.152 16.734 1 25.03 319 GLN B N 1
ATOM 5030 C CA . GLN B 1 319 ? 5.941 -1.44 18 1 25.03 319 GLN B CA 1
ATOM 5031 C C . GLN B 1 319 ? 4.766 -1.813 18.906 1 25.03 319 GLN B C 1
ATOM 5033 O O . GLN B 1 319 ? 4.805 -1.585 20.109 1 25.03 319 GLN B O 1
ATOM 5038 N N . TRP B 1 320 ? 3.594 -1.978 18.266 1 23.41 320 TRP B N 1
ATOM 5039 C CA . TRP B 1 320 ? 2.627 -2.086 19.344 1 23.41 320 TRP B CA 1
ATOM 5040 C C . TRP B 1 320 ? 2.734 -3.441 20.047 1 23.41 320 TRP B C 1
ATOM 5042 O O . TRP B 1 320 ? 1.825 -3.848 20.766 1 23.41 320 TRP B O 1
ATOM 5052 N N . ARG B 1 321 ? 3.596 -4.324 19.719 1 22.55 321 ARG B N 1
ATOM 5053 C CA . ARG B 1 321 ? 3.646 -5.484 20.609 1 22.55 321 ARG B CA 1
ATOM 5054 C C . ARG B 1 321 ? 4.094 -5.086 22 1 22.55 321 ARG B C 1
ATOM 5056 O O . ARG B 1 321 ? 4.332 -5.945 22.859 1 22.55 321 ARG B O 1
ATOM 5063 N N . SER B 1 322 ? 4.598 -3.885 22.359 1 20.86 322 SER B N 1
ATOM 5064 C CA . SER B 1 322 ? 4.68 -3.977 23.812 1 20.86 322 SER B CA 1
ATOM 5065 C C . SER B 1 322 ? 3.291 -4.008 24.453 1 20.86 322 SER B C 1
ATOM 5067 O O . SER B 1 322 ? 2.375 -3.33 23.984 1 20.86 322 SER B O 1
#

Solvent-accessible surface area (backbone atoms only — not comparable to full-atom values): 33295 Å² total; per-residue (Å²): 128,60,68,68,57,66,76,39,57,74,74,47,43,31,39,48,28,41,49,26,42,74,72,65,39,32,66,60,27,48,46,48,50,51,43,31,57,75,67,68,44,83,76,52,71,46,34,52,52,29,43,39,50,26,22,45,72,41,60,37,59,70,61,39,49,54,53,47,63,71,38,60,88,68,59,47,55,65,52,46,30,50,49,22,36,37,27,23,37,53,63,36,49,70,59,15,49,52,54,54,71,70,46,83,62,75,48,68,63,33,53,42,30,51,33,39,27,21,19,74,67,27,33,37,68,58,32,53,51,51,49,51,48,36,57,75,68,65,51,80,74,48,62,65,45,51,44,29,51,41,41,10,24,33,20,26,57,48,85,69,75,58,74,84,42,28,72,57,38,88,26,47,77,38,31,63,55,41,46,59,41,72,47,85,34,50,57,68,60,39,50,52,50,62,65,32,30,44,82,72,64,64,27,71,85,46,69,69,48,52,16,41,48,22,30,41,28,18,61,68,65,37,47,68,59,29,50,54,50,59,74,64,45,97,57,84,77,50,57,42,33,35,44,31,37,30,49,25,22,51,76,69,66,39,60,70,63,27,52,53,29,43,50,55,32,43,69,77,39,62,56,49,41,37,54,39,52,51,49,33,48,38,22,52,76,67,64,34,61,68,58,24,52,50,39,49,50,49,36,57,75,55,59,27,38,59,69,47,55,50,43,42,67,55,63,49,44,67,69,73,69,109,128,61,68,68,57,65,76,40,56,74,74,46,43,31,40,49,28,40,48,26,42,73,73,65,40,31,66,60,26,47,46,48,51,51,45,31,56,75,70,68,45,81,77,52,72,47,34,51,52,29,43,39,50,24,22,48,72,39,60,36,58,68,60,39,49,54,52,47,62,71,37,60,90,69,59,47,55,66,52,46,30,49,49,23,37,38,28,21,39,53,64,36,48,69,60,16,50,50,52,54,71,70,46,85,61,75,47,69,63,32,54,42,30,50,33,38,27,21,19,74,68,24,33,36,67,60,32,52,52,52,49,50,50,36,57,75,67,65,52,79,72,46,63,66,45,52,43,29,52,43,40,10,24,32,21,25,56,45,84,68,73,60,74,84,44,36,72,56,34,83,35,46,76,37,30,62,59,41,44,60,39,72,44,84,32,49,56,68,60,40,51,51,51,63,66,33,30,44,81,72,65,66,26,71,86,47,69,69,47,54,17,40,50,21,31,42,30,18,60,67,64,37,46,68,61,29,51,53,50,57,74,64,44,95,56,84,78,50,60,46,33,34,42,30,37,32,51,25,22,52,76,70,67,39,59,71,63,28,51,54,29,41,50,54,31,42,69,76,40,62,57,48,39,39,56,39,54,51,48,34,50,39,22,53,77,67,65,34,59,70,59,25,52,50,41,49,49,50,36,57,72,56,60,28,39,58,70,43,55,51,40,44,68,55,61,52,44,67,69,70,69,110

Nearest PDB structures (foldseek):
  5iww-assembly1_D  TM=6.358E-01  e=1.351E-09  unidentified
  4pjq-assembly2_B  TM=5.918E-01  e=3.176E-07  unidentified
  5dse-assembly2_C  TM=4.991E-01  e=1.168E-02  Homo sapiens
  8ro0-assembly1_J  TM=3.291E-01  e=4.962E-03  Caenorhabditis elegans
  6q6h-assembly1_J  TM=3.344E-01  e=1.168E-02  Homo sapiens

Organism: Artemisia annua (NCBI:txid35608)

Secondary structure (DSSP, 8-state):
--TTGGGS-HHHHHHHHHHHHHTT-HHHHHHHHHHHHHTTPPP-HHHHHHHHHHHHHHT-HHHHHHHHHHHGGG--HHHHHHHHHHHHHTT-HHHHHHHHHH-SS--HHHHHHHHHHHHHTT-HHHHHHHHHHHHHTT----HHHHHHHHHHHH----S---TTGGGGGG-HHHHHHH----S--SHHHHHHHHHHHHHTT-PPP-HHHHHHHHHHHHHTT-HHHHHHHHHT-SS---HHHHHHHHHHHHHHT-HHHHHHHHHHHHHH-TT-HHHHHHHHHHHHHTT-HHHHHHHHHHHHHTT--------GGG--TTGGG-/--TTGGGS-HHHHHHHHHHHHHTT-HHHHHHHHHHHHHTTPPP-HHHHHHHHHHHHHHT-HHHHHHHHHHHGGG--HHHHHHHHHHHHHTT-HHHHHHHHHH-SS--HHHHHHHHHHHHHTT-HHHHHHHHHHHHHTT----HHHHHHHHHHHH----S---TTGGGSSS-HHHHHHH----S--SHHHHHHHHHHHHHTT-PPP-HHHHHHHHHHHHHTT-HHHHHHHHHT-SS---HHHHHHHHHHHHHHT-HHHHHHHHHHHHHH-TT-HHHHHHHHHHHHHTT-HHHHHHHHHHHHHTT--------STT--TTGGG-

pLDDT: mean 77.23, std 21.41, range [20.28, 96.5]